Protein 7CWW (pdb70)

InterPro domains:
  IPR023809 Thiopeptide-type bacteriocin biosynthesis domain [PF14028] (20-232)
  IPR023809 Thiopeptide-type bacteriocin biosynthesis domain [TIGR03891] (13-139)

Foldseek 3Di:
DKDKDKWKFFDDPLLLLCCCQPPQVVLQVVCCVVVQWVFKFWFWDDDPNGIIIMIITIGPDPVSNVSSLVVSDVVVDPPDDSVPGGPDDDDDCAAAQQFGNLRSVVLRVLRRVCRVLLNVLCVVQPPPVPVSLVVLLQLLQLLQQLLLCLAPPLRSVCRSVSSLLVLVCVLVVVLVVDDCSVVVVVVLVVVLVVCLVPLQVVSVVSVVLCVPSVDQSVVRPPSSSVVSVSLVVCLVVLLVCLVVPNTDHGDDQDDPRDDPDCVVVPDPDDDLVVLLVVLLVPCVPLVCSCHDPSSNSSSSSSVVSSVSSCRSSPNDPVSVSSSSSSSSVSVCVNVVDRNSVSSNSRDDDD

Structure (mmCIF, N/CA/C/O backbone):
data_7CWW
#
_entry.id   7CWW
#
_cell.length_a   75.895
_cell.length_b   78.118
_cell.length_c   78.498
_cell.angle_alpha   90.000
_cell.angle_beta   90.000
_cell.angle_gamma   90.000
#
_symmetry.space_group_name_H-M   'P 21 21 21'
#
loop_
_entity.id
_entity.type
_entity.pdbx_description
1 polymer TsrE
2 non-polymer 3,6,9,12,15,18,21,24,27,30,33,36-dodecaoxaoctatriacontane-1,38-diol
3 water water
#
loop_
_atom_site.group_PDB
_atom_site.id
_atom_site.type_symbol
_atom_site.label_atom_id
_atom_site.label_alt_id
_atom_site.label_comp_id
_atom_site.label_asym_id
_atom_site.label_entity_id
_atom_site.label_seq_id
_atom_site.pdbx_PDB_ins_code
_atom_site.Cartn_x
_atom_site.Cartn_y
_atom_site.Cartn_z
_atom_site.occupancy
_atom_site.B_iso_or_equiv
_atom_site.auth_seq_id
_atom_site.auth_comp_id
_atom_site.auth_asym_id
_atom_site.auth_atom_id
_atom_site.pdbx_PDB_model_num
ATOM 1 N N . THR A 1 3 ? -8.91416 -35.02297 -6.39975 1.000 110.63575 3 THR A N 1
ATOM 2 C CA . THR A 1 3 ? -7.47827 -34.82078 -6.58173 1.000 111.96130 3 THR A CA 1
ATOM 3 C C . THR A 1 3 ? -7.08010 -33.44184 -6.09669 1.000 111.16394 3 THR A C 1
ATOM 4 O O . THR A 1 3 ? -6.08264 -33.28177 -5.39117 1.000 109.40680 3 THR A O 1
ATOM 8 N N . SER A 1 4 ? -7.87409 -32.44527 -6.46760 1.000 107.43933 4 SER A N 1
ATOM 9 C CA . SER A 1 4 ? -7.62225 -31.05151 -6.13315 1.000 100.47495 4 SER A CA 1
ATOM 10 C C . SER A 1 4 ? -8.48378 -30.64981 -4.94797 1.000 91.70639 4 SER A C 1
ATOM 11 O O . SER A 1 4 ? -9.66685 -30.98484 -4.88986 1.000 97.90066 4 SER A O 1
ATOM 14 N N . GLU A 1 5 ? -7.89001 -29.90581 -4.02245 1.000 81.62992 5 GLU A N 1
ATOM 15 C CA . GLU A 1 5 ? -8.57982 -29.41058 -2.84106 1.000 71.35597 5 GLU A CA 1
ATOM 16 C C . GLU A 1 5 ? -8.70768 -27.89500 -2.89072 1.000 63.06764 5 GLU A C 1
ATOM 17 O O . GLU A 1 5 ? -7.78584 -27.17943 -3.30328 1.000 56.44944 5 GLU A O 1
ATOM 23 N N . GLN A 1 6 ? -9.86576 -27.42075 -2.45074 1.000 53.84791 6 GLN A N 1
ATOM 24 C CA . GLN A 1 6 ? -10.13062 -25.99245 -2.37622 1.000 48.51119 6 GLN A CA 1
ATOM 25 C C . GLN A 1 6 ? -9.29379 -25.36857 -1.26042 1.000 40.88350 6 GLN A C 1
ATOM 26 O O . GLN A 1 6 ? -9.33827 -25.83483 -0.11992 1.000 45.90413 6 GLN A O 1
ATOM 32 N N . LYS A 1 7 ? -8.50525 -24.34293 -1.58576 1.000 30.81132 7 LYS A N 1
ATOM 33 C CA . LYS A 1 7 ? -7.73002 -23.61360 -0.59045 1.000 29.70859 7 LYS A CA 1
ATOM 34 C C . LYS A 1 7 ? -8.20323 -22.16790 -0.52886 1.000 32.47553 7 LYS A C 1
ATOM 35 O O . LYS A 1 7 ? -8.72443 -21.63086 -1.50560 1.000 34.50974 7 LYS A O 1
ATOM 41 N N . ASP A 1 8 ? -7.99032 -21.53435 0.62389 1.000 31.69460 8 ASP A N 1
ATOM 42 C CA . ASP A 1 8 ? -8.49803 -20.19123 0.90588 1.000 31.66846 8 ASP A CA 1
ATOM 43 C C . ASP A 1 8 ? -7.59320 -19.57003 1.95968 1.000 38.22349 8 ASP A C 1
ATOM 44 O O . ASP A 1 8 ? -7.50649 -20.07905 3.08078 1.000 39.49072 8 ASP A O 1
ATOM 49 N N . LEU A 1 9 ? -6.91322 -18.48325 1.60083 1.000 30.02459 9 LEU A N 1
ATOM 50 C CA . LEU A 1 9 ? -5.93364 -17.84723 2.47483 1.000 33.75430 9 LEU A CA 1
ATOM 51 C C . LEU A 1 9 ? -6.29288 -16.37666 2.58000 1.000 32.04442 9 LEU A C 1
ATOM 52 O O . LEU A 1 9 ? -6.54706 -15.73812 1.55732 1.000 25.62177 9 LEU A O 1
ATOM 57 N N . THR A 1 10 ? -6.32558 -15.83646 3.79825 1.000 29.70451 10 THR A N 1
ATOM 58 C CA . THR A 1 10 ? -6.61746 -14.42039 3.98638 1.000 30.32908 10 THR A CA 1
ATOM 59 C C . THR A 1 10 ? -5.43611 -13.75606 4.68004 1.000 32.11337 10 THR A C 1
ATOM 60 O O . THR A 1 10 ? -4.84338 -14.31902 5.60973 1.000 33.11785 10 THR A O 1
ATOM 64 N N . VAL A 1 11 ? -5.07065 -12.57461 4.19004 1.000 26.90899 11 VAL A N 1
ATOM 65 C CA . VAL A 1 11 ? -3.90221 -11.84611 4.66177 1.000 28.39647 11 VAL A CA 1
ATOM 66 C C . VAL A 1 11 ? -4.36078 -10.46136 5.07786 1.000 31.78599 11 VAL A C 1
ATOM 67 O O . VAL A 1 11 ? -4.69320 -9.63124 4.21938 1.000 26.51209 11 VAL A O 1
ATOM 71 N N . SER A 1 12 ? -4.37062 -10.20872 6.38872 1.000 27.57596 12 SER A N 1
ATOM 72 C CA . SER A 1 12 ? -4.98804 -9.01365 6.96797 1.000 26.79861 12 SER A CA 1
ATOM 73 C C . SER A 1 12 ? -3.92563 -7.93586 7.13007 1.000 25.71223 12 SER A C 1
ATOM 74 O O . SER A 1 12 ? -3.28055 -7.81471 8.17187 1.000 26.63640 12 SER A O 1
ATOM 77 N N . VAL A 1 13 ? -3.73626 -7.15135 6.07569 1.000 28.56194 13 VAL A N 1
ATOM 78 C CA . VAL A 1 13 ? -2.76880 -6.05436 6.04579 1.000 25.40512 13 VAL A CA 1
ATOM 79 C C . VAL A 1 13 ? -3.40724 -4.87398 5.34331 1.000 27.27014 13 VAL A C 1
ATOM 80 O O . VAL A 1 13 ? -4.43600 -5.02577 4.65272 1.000 30.36904 13 VAL A O 1
ATOM 84 N N . PRO A 1 14 ? -2.84765 -3.65717 5.51087 1.000 29.79115 14 PRO A N 1
ATOM 85 C CA . PRO A 1 14 ? -3.43785 -2.47185 4.87333 1.000 30.98771 14 PRO A CA 1
ATOM 86 C C . PRO A 1 14 ? -3.65281 -2.63754 3.36960 1.000 31.78732 14 PRO A C 1
ATOM 87 O O . PRO A 1 14 ? -2.96564 -3.44515 2.73501 1.000 28.74166 14 PRO A O 1
ATOM 91 N N . TRP A 1 15 ? -4.58978 -1.86579 2.79545 1.000 27.20113 15 TRP A N 1
ATOM 92 C CA . TRP A 1 15 ? -4.91527 -1.99756 1.37270 1.000 28.06489 15 TRP A CA 1
ATOM 93 C C . TRP A 1 15 ? -3.68232 -1.86861 0.48608 1.000 32.04049 15 TRP A C 1
ATOM 94 O O . TRP A 1 15 ? -3.53101 -2.60861 -0.49179 1.000 32.36220 15 TRP A O 1
ATOM 105 N N . SER A 1 16 ? -2.81094 -0.90052 0.77565 1.000 28.59839 16 SER A N 1
ATOM 106 C CA . SER A 1 16 ? -1.66194 -0.68353 -0.10147 1.000 34.48166 16 SER A CA 1
ATOM 107 C C . SER A 1 16 ? -0.69866 -1.86476 -0.04718 1.000 38.39785 16 SER A C 1
ATOM 108 O O . SER A 1 16 ? -0.09613 -2.23174 -1.06496 1.000 33.85343 16 SER A O 1
ATOM 111 N N . VAL A 1 17 ? -0.55195 -2.47529 1.13311 1.000 33.24151 17 VAL A N 1
ATOM 112 C CA . VAL A 1 17 ? 0.31893 -3.63498 1.27789 1.000 30.71135 17 VAL A CA 1
ATOM 113 C C . VAL A 1 17 ? -0.28026 -4.84721 0.57260 1.000 31.30625 17 VAL A C 1
ATOM 114 O O . VAL A 1 17 ? 0.45435 -5.66753 0.00447 1.000 33.90005 17 VAL A O 1
ATOM 118 N N . GLN A 1 18 ? -1.61362 -4.97893 0.57859 1.000 26.62539 18 GLN A N 1
ATOM 119 C CA . GLN A 1 18 ? -2.25178 -6.03313 -0.20843 1.000 24.74226 18 GLN A CA 1
ATOM 120 C C . GLN A 1 18 ? -1.84166 -5.94086 -1.66616 1.000 29.17894 18 GLN A C 1
ATOM 121 O O . GLN A 1 18 ? -1.61086 -6.96065 -2.32263 1.000 31.77545 18 GLN A O 1
ATOM 127 N N . GLU A 1 19 ? -1.77099 -4.72140 -2.19549 1.000 32.78512 19 GLU A N 1
ATOM 128 C CA . GLU A 1 19 ? -1.44051 -4.55187 -3.60373 1.000 32.83896 19 GLU A CA 1
ATOM 129 C C . GLU A 1 19 ? -0.00882 -4.99928 -3.87597 1.000 32.71274 19 GLU A C 1
ATOM 130 O O . GLU A 1 19 ? 0.24417 -5.75838 -4.82023 1.000 33.69746 19 GLU A O 1
ATOM 136 N N . ASP A 1 20 ? 0.94297 -4.53246 -3.05533 1.000 32.05636 20 ASP A N 1
ATOM 137 C CA . ASP A 1 20 ? 2.34024 -4.95972 -3.18521 1.000 32.31003 20 ASP A CA 1
ATOM 138 C C . ASP A 1 20 ? 2.46727 -6.48172 -3.13044 1.000 32.05322 20 ASP A C 1
ATOM 139 O O . ASP A 1 20 ? 3.15037 -7.09072 -3.96107 1.000 31.52557 20 ASP A O 1
ATOM 144 N N . LEU A 1 21 ? 1.83000 -7.11227 -2.13491 1.000 32.07240 21 LEU A N 1
ATOM 145 C CA . LEU A 1 21 ? 1.90457 -8.56809 -2.00683 1.000 31.38397 21 LEU A CA 1
ATOM 146 C C . LEU A 1 21 ? 1.30730 -9.25958 -3.22034 1.000 30.18557 21 LEU A C 1
ATOM 147 O O . LEU A 1 21 ? 1.82462 -10.27885 -3.69669 1.000 33.22889 21 LEU A O 1
ATOM 152 N N . LEU A 1 22 ? 0.20037 -8.73124 -3.71949 1.000 29.52062 22 LEU A N 1
ATOM 153 C CA . LEU A 1 22 ? -0.45302 -9.33082 -4.87398 1.000 30.97260 22 LEU A CA 1
ATOM 154 C C . LEU A 1 22 ? 0.44297 -9.27259 -6.10722 1.000 32.05253 22 LEU A C 1
ATOM 155 O O . LEU A 1 22 ? 0.66040 -10.28965 -6.78154 1.000 33.69785 22 LEU A O 1
ATOM 160 N N . LEU A 1 23 ? 0.98162 -8.08955 -6.41460 1.000 33.49751 23 LEU A N 1
ATOM 161 C CA . LEU A 1 23 ? 1.75236 -7.92854 -7.64519 1.000 34.98063 23 LEU A CA 1
ATOM 162 C C . LEU A 1 23 ? 3.14490 -8.53018 -7.54429 1.000 36.16027 23 LEU A C 1
ATOM 163 O O . LEU A 1 23 ? 3.67919 -9.01098 -8.55084 1.000 40.16014 23 LEU A O 1
ATOM 168 N N . ASP A 1 24 ? 3.75681 -8.49753 -6.36231 1.000 31.34101 24 ASP A N 1
ATOM 169 C CA . ASP A 1 24 ? 5.15784 -8.87653 -6.23216 1.000 33.88629 24 ASP A CA 1
ATOM 170 C C . ASP A 1 24 ? 5.38010 -10.26466 -5.64737 1.000 35.53087 24 ASP A C 1
ATOM 171 O O . ASP A 1 24 ? 6.45819 -10.82736 -5.84689 1.000 36.20857 24 ASP A O 1
ATOM 176 N N . VAL A 1 25 ? 4.40478 -10.83033 -4.93800 1.000 33.02287 25 VAL A N 1
ATOM 177 C CA . VAL A 1 25 ? 4.58798 -12.11793 -4.27297 1.000 33.81266 25 VAL A CA 1
ATOM 178 C C . VAL A 1 25 ? 3.53987 -13.12058 -4.75097 1.000 35.07430 25 VAL A C 1
ATOM 179 O O . VAL A 1 25 ? 3.87597 -14.19591 -5.25709 1.000 30.62608 25 VAL A O 1
ATOM 183 N N . ALA A 1 26 ? 2.25849 -12.77419 -4.60081 1.000 32.15461 26 ALA A N 1
ATOM 184 C CA . ALA A 1 26 ? 1.20488 -13.77607 -4.72713 1.000 33.58062 26 ALA A CA 1
ATOM 185 C C . ALA A 1 26 ? 0.93695 -14.15021 -6.18232 1.000 33.38412 26 ALA A C 1
ATOM 186 O O . ALA A 1 26 ? 0.92007 -15.33824 -6.52580 1.000 32.19238 26 ALA A O 1
ATOM 188 N N . ALA A 1 27 ? 0.70047 -13.16178 -7.05287 1.000 28.72074 27 ALA A N 1
ATOM 189 C CA . ALA A 1 27 ? 0.44976 -13.48973 -8.45549 1.000 35.98832 27 ALA A CA 1
ATOM 190 C C . ALA A 1 27 ? 1.61150 -14.23407 -9.10761 1.000 35.62704 27 ALA A C 1
ATOM 191 O O . ALA A 1 27 ? 1.35624 -15.23699 -9.79746 1.000 35.15373 27 ALA A O 1
ATOM 193 N N . PRO A 1 28 ? 2.87978 -13.82639 -8.94865 1.000 35.06864 28 PRO A N 1
ATOM 194 C CA . PRO A 1 28 ? 3.96453 -14.61066 -9.57346 1.000 37.45920 28 PRO A CA 1
ATOM 195 C C . PRO A 1 28 ? 4.04123 -16.04434 -9.07127 1.000 40.47164 28 PRO A C 1
ATOM 196 O O . PRO A 1 28 ? 4.29474 -16.95864 -9.85934 1.000 33.27964 28 PRO A O 1
ATOM 200 N N . LEU A 1 29 ? 3.83521 -16.26360 -7.77055 1.000 36.15444 29 LEU A N 1
ATOM 201 C CA . LEU A 1 29 ? 3.83118 -17.62065 -7.22583 1.000 36.45037 29 LEU A CA 1
ATOM 202 C C . LEU A 1 29 ? 2.67174 -18.43597 -7.78648 1.000 32.51014 29 LEU A C 1
ATOM 203 O O . LEU A 1 29 ? 2.85329 -19.57172 -8.24898 1.000 32.75711 29 LEU A O 1
ATOM 208 N N . LEU A 1 30 ? 1.46425 -17.87856 -7.73186 1.000 28.99201 30 LEU A N 1
ATOM 209 C CA . LEU A 1 30 ? 0.28748 -18.64251 -8.12960 1.000 32.47652 30 LEU A CA 1
ATOM 210 C C . LEU A 1 30 ? 0.23244 -18.84374 -9.64110 1.000 32.39240 30 LEU A C 1
ATOM 211 O O . LEU A 1 30 ? -0.17873 -19.91173 -10.10898 1.000 32.26280 30 LEU A O 1
ATOM 216 N N . ASP A 1 31 ? 0.64018 -17.83895 -10.42453 1.000 35.91145 31 ASP A N 1
ATOM 217 C CA . ASP A 1 31 ? 0.74135 -18.05017 -11.87093 1.000 41.82554 31 ASP A CA 1
ATOM 218 C C . ASP A 1 31 ? 1.76451 -19.13456 -12.19510 1.000 37.90220 31 ASP A C 1
ATOM 219 O O . ASP A 1 31 ? 1.50046 -20.01312 -13.02189 1.000 40.86101 31 ASP A O 1
ATOM 224 N N . GLU A 1 32 ? 2.93159 -19.10259 -11.54611 1.000 39.15749 32 GLU A N 1
ATOM 225 C CA . GLU A 1 32 ? 3.90530 -20.17677 -11.74656 1.000 45.99004 32 GLU A CA 1
ATOM 226 C C . GLU A 1 32 ? 3.31426 -21.53232 -11.37636 1.000 42.72121 32 GLU A C 1
ATOM 227 O O . GLU A 1 32 ? 3.44026 -22.50522 -12.12948 1.000 41.70828 32 GLU A O 1
ATOM 233 N N . SER A 1 33 ? 2.67046 -21.61335 -10.20591 1.000 38.91996 33 SER A N 1
ATOM 234 C CA . SER A 1 33 ? 2.07212 -22.87030 -9.76349 1.000 39.23342 33 SER A CA 1
ATOM 235 C C . SER A 1 33 ? 1.03910 -23.38230 -10.76478 1.000 42.85922 33 SER A C 1
ATOM 236 O O . SER A 1 33 ? 0.91219 -24.59766 -10.97203 1.000 40.16056 33 SER A O 1
ATOM 239 N N . VAL A 1 34 ? 0.27933 -22.47048 -11.37935 1.000 35.75512 34 VAL A N 1
ATOM 240 C CA . VAL A 1 34 ? -0.69150 -22.86712 -12.39725 1.000 39.95927 34 VAL A CA 1
ATOM 241 C C . VAL A 1 34 ? 0.02484 -23.37797 -13.64363 1.000 42.12913 34 VAL A C 1
ATOM 242 O O . VAL A 1 34 ? -0.32955 -24.42492 -14.19880 1.000 41.67792 34 VAL A O 1
ATOM 246 N N . GLU A 1 35 ? 1.03917 -22.64257 -14.10803 1.000 45.54973 35 GLU A N 1
ATOM 247 C CA . GLU A 1 35 ? 1.77947 -23.07511 -15.29445 1.000 50.42113 35 GLU A CA 1
ATOM 248 C C . GLU A 1 35 ? 2.41666 -24.44233 -15.09165 1.000 49.62807 35 GLU A C 1
ATOM 249 O O . GLU A 1 35 ? 2.54708 -25.21171 -16.04778 1.000 45.62483 35 GLU A O 1
ATOM 255 N N . LEU A 1 36 ? 2.80029 -24.77575 -13.86092 1.000 48.70266 36 LEU A N 1
ATOM 256 C CA . LEU A 1 36 ? 3.38997 -26.07854 -13.58526 1.000 50.65550 36 LEU A CA 1
ATOM 257 C C . LEU A 1 36 ? 2.35316 -27.15939 -13.30710 1.000 47.20305 36 LEU A C 1
ATOM 258 O O . LEU A 1 36 ? 2.72083 -28.33306 -13.20417 1.000 52.09813 36 LEU A O 1
ATOM 263 N N . GLY A 1 37 ? 1.07527 -26.80676 -13.19030 1.000 44.62296 37 GLY A N 1
ATOM 264 C CA . GLY A 1 37 ? 0.06927 -27.81069 -12.90849 1.000 48.45563 37 GLY A CA 1
ATOM 265 C C . GLY A 1 37 ? -0.04090 -28.17566 -11.44845 1.000 47.81304 37 GLY A C 1
ATOM 266 O O . GLY A 1 37 ? -0.77607 -29.10924 -11.10499 1.000 48.80662 37 GLY A O 1
ATOM 267 N N . GLU A 1 38 ? 0.68358 -27.46876 -10.58381 1.000 40.63607 38 GLU A N 1
ATOM 268 C CA . GLU A 1 38 ? 0.56233 -27.66044 -9.14615 1.000 38.53875 38 GLU A CA 1
ATOM 269 C C . GLU A 1 38 ? -0.75565 -27.09351 -8.62775 1.000 40.60096 38 GLU A C 1
ATOM 270 O O . GLU A 1 38 ? -1.31307 -27.59947 -7.64805 1.000 39.21466 38 GLU A O 1
ATOM 276 N N . THR A 1 39 ? -1.27050 -26.06216 -9.28822 1.000 37.17430 39 THR A N 1
ATOM 277 C CA . THR A 1 39 ? -2.53708 -25.42463 -8.95679 1.000 38.50362 39 THR A CA 1
ATOM 278 C C . THR A 1 39 ? -3.37765 -25.37540 -10.22588 1.000 38.50888 39 THR A C 1
ATOM 279 O O . THR A 1 39 ? -2.84212 -25.16709 -11.31687 1.000 36.56861 39 THR A O 1
ATOM 283 N N . ASP A 1 40 ? -4.68880 -25.59401 -10.08890 1.000 33.95893 40 ASP A N 1
ATOM 284 C CA . ASP A 1 40 ? -5.56051 -25.58793 -11.26431 1.000 45.18533 40 ASP A CA 1
ATOM 285 C C . ASP A 1 40 ? -5.82326 -24.16899 -11.74826 1.000 42.84940 40 ASP A C 1
ATOM 286 O O . ASP A 1 40 ? -5.65096 -23.86651 -12.93147 1.000 36.50602 40 ASP A O 1
ATOM 291 N N . SER A 1 41 ? -6.25776 -23.29080 -10.84715 1.000 35.25580 41 SER A N 1
ATOM 292 C CA . SER A 1 41 ? -6.55614 -21.90461 -11.17789 1.000 36.01720 41 SER A CA 1
ATOM 293 C C . SER A 1 41 ? -6.57577 -21.14120 -9.86248 1.000 29.94184 41 SER A C 1
ATOM 294 O O . SER A 1 41 ? -6.58885 -21.74099 -8.78571 1.000 33.60607 41 SER A O 1
ATOM 297 N N . TRP A 1 42 ? -6.59758 -19.80982 -9.94863 1.000 30.26265 42 TRP A N 1
ATOM 298 C CA . TRP A 1 42 ? -6.71694 -19.01387 -8.73364 1.000 28.26370 42 TRP A CA 1
ATOM 299 C C . TRP A 1 42 ? -7.43220 -17.70599 -9.03819 1.000 29.88474 42 TRP A C 1
ATOM 300 O O . TRP A 1 42 ? -7.51193 -17.27179 -10.18733 1.000 26.71184 42 TRP A O 1
ATOM 311 N N . PHE A 1 43 ? -7.96618 -17.08639 -7.98389 1.000 28.40032 43 PHE A N 1
ATOM 312 C CA . PHE A 1 43 ? -8.41587 -15.70354 -8.05818 1.000 25.20496 43 PHE A CA 1
ATOM 313 C C . PHE A 1 43 ? -8.17951 -15.05379 -6.70865 1.000 29.28134 43 PHE A C 1
ATOM 314 O O . PHE A 1 43 ? -7.75156 -15.70448 -5.74738 1.000 28.15755 43 PHE A O 1
ATOM 322 N N . TYR A 1 44 ? -8.40275 -13.74253 -6.65042 1.000 25.70583 44 TYR A N 1
ATOM 323 C CA . TYR A 1 44 ? -8.25829 -13.02187 -5.39057 1.000 24.30554 44 TYR A CA 1
ATOM 324 C C . TYR A 1 44 ? -9.47352 -12.13635 -5.17965 1.000 21.65795 44 TYR A C 1
ATOM 325 O O . TYR A 1 44 ? -10.15084 -11.74592 -6.13524 1.000 24.38029 44 TYR A O 1
ATOM 334 N N . LEU A 1 45 ? -9.76198 -11.85691 -3.91016 1.000 21.27484 45 LEU A N 1
ATOM 335 C CA . LEU A 1 45 ? -10.71889 -10.83383 -3.52065 1.000 27.42321 45 LEU A CA 1
ATOM 336 C C . LEU A 1 45 ? -10.04255 -9.94429 -2.49508 1.000 24.38902 45 LEU A C 1
ATOM 337 O O . LEU A 1 45 ? -9.05759 -10.33316 -1.86382 1.000 25.51139 45 LEU A O 1
ATOM 342 N N . ARG A 1 46 ? -10.56946 -8.74040 -2.33354 1.000 24.92570 46 ARG A N 1
ATOM 343 C CA . ARG A 1 46 ? -10.12358 -7.86275 -1.26223 1.000 24.76622 46 ARG A CA 1
ATOM 344 C C . ARG A 1 46 ? -11.35042 -7.46964 -0.46478 1.000 29.39073 46 ARG A C 1
ATOM 345 O O . ARG A 1 46 ? -12.33682 -6.98740 -1.03333 1.000 27.02235 46 ARG A O 1
ATOM 353 N N . GLU A 1 47 ? -11.31773 -7.74780 0.83573 1.000 23.21494 47 GLU A N 1
ATOM 354 C CA . GLU A 1 47 ? -12.49715 -7.58776 1.67005 1.000 22.84586 47 GLU A CA 1
ATOM 355 C C . GLU A 1 47 ? -12.05035 -6.96746 2.98961 1.000 28.04077 47 GLU A C 1
ATOM 356 O O . GLU A 1 47 ? -10.87995 -6.61508 3.16314 1.000 28.87827 47 GLU A O 1
ATOM 362 N N . ASN A 1 48 ? -12.97398 -6.87273 3.94299 1.000 27.69327 48 ASN A N 1
ATOM 363 C CA . ASN A 1 48 ? -12.68425 -6.20769 5.20788 1.000 27.59502 48 ASN A CA 1
ATOM 364 C C . ASN A 1 48 ? -13.54146 -6.83590 6.29166 1.000 29.00314 48 ASN A C 1
ATOM 365 O O . ASN A 1 48 ? -14.72971 -7.07811 6.07553 1.000 30.03992 48 ASN A O 1
ATOM 370 N N . HIS A 1 49 ? -12.93894 -7.09054 7.45517 1.000 28.06432 49 HIS A N 1
ATOM 371 C CA . HIS A 1 49 ? -13.67865 -7.53277 8.63298 1.000 27.05711 49 HIS A CA 1
ATOM 372 C C . HIS A 1 49 ? -13.26779 -6.67289 9.81926 1.000 29.34701 49 HIS A C 1
ATOM 373 O O . HIS A 1 49 ? -12.08525 -6.64887 10.18998 1.000 26.25189 49 HIS A O 1
ATOM 380 N N . GLY A 1 50 ? -14.23348 -5.95647 10.40157 1.000 23.99651 50 GLY A N 1
ATOM 381 C CA . GLY A 1 50 ? -13.97880 -5.23580 11.64901 1.000 26.22332 50 GLY A CA 1
ATOM 382 C C . GLY A 1 50 ? -12.90175 -4.17638 11.56269 1.000 28.23724 50 GLY A C 1
ATOM 383 O O . GLY A 1 50 ? -12.18733 -3.94007 12.54940 1.000 30.42766 50 GLY A O 1
ATOM 384 N N . GLY A 1 51 ? -12.77176 -3.51182 10.41732 1.000 26.98176 51 GLY A N 1
ATOM 385 C CA . GLY A 1 51 ? -11.71355 -2.52965 10.27266 1.000 25.74863 51 GLY A CA 1
ATOM 386 C C . GLY A 1 51 ? -10.35127 -3.15072 10.07267 1.000 30.16503 51 GLY A C 1
ATOM 387 O O . GLY A 1 51 ? -9.33328 -2.51669 10.36733 1.000 29.81726 51 GLY A O 1
ATOM 388 N N . ARG A 1 52 ? -10.30259 -4.39976 9.61457 1.000 23.16251 52 ARG A N 1
ATOM 389 C CA . ARG A 1 52 ? -9.05697 -5.06396 9.23165 1.000 23.31693 52 ARG A CA 1
ATOM 390 C C . ARG A 1 52 ? -9.20717 -5.51506 7.78384 1.000 24.45339 52 ARG A C 1
ATOM 391 O O . ARG A 1 52 ? -9.70676 -6.61944 7.50629 1.000 24.58608 52 ARG A O 1
ATOM 399 N N . PRO A 1 53 ? -8.81995 -4.67712 6.83151 1.000 24.18594 53 PRO A N 1
ATOM 400 C CA . PRO A 1 53 ? -8.81661 -5.09549 5.41863 1.000 25.91430 53 PRO A CA 1
ATOM 401 C C . PRO A 1 53 ? -7.99948 -6.36469 5.20838 1.000 29.14010 53 PRO A C 1
ATOM 402 O O . PRO A 1 53 ? -7.01075 -6.60627 5.90690 1.000 26.95313 53 PRO A O 1
ATOM 406 N N . PHE A 1 54 ? -8.40343 -7.18331 4.22918 1.000 25.16545 54 PHE A N 1
ATOM 407 C CA . PHE A 1 54 ? -7.59193 -8.35471 3.93931 1.000 23.57004 54 PHE A CA 1
ATOM 408 C C . PHE A 1 54 ? -7.65756 -8.72669 2.46367 1.000 29.32307 54 PHE A C 1
ATOM 409 O O . PHE A 1 54 ? -8.64046 -8.45466 1.76251 1.000 23.72340 54 PHE A O 1
ATOM 417 N N . LEU A 1 55 ? -6.55160 -9.30377 2.00550 1.000 28.25454 55 LEU A N 1
ATOM 418 C CA . LEU A 1 55 ? -6.44369 -9.94055 0.70283 1.000 27.66342 55 LEU A CA 1
ATOM 419 C C . LEU A 1 55 ? -6.78364 -11.41479 0.85908 1.000 28.66639 55 LEU A C 1
ATOM 420 O O . LEU A 1 55 ? -6.22648 -12.09625 1.73140 1.000 26.91326 55 LEU A O 1
ATOM 425 N N . ARG A 1 56 ? -7.71380 -11.89361 0.04368 1.000 22.09962 56 ARG A N 1
ATOM 426 C CA . ARG A 1 56 ? -8.10089 -13.30226 0.02437 1.000 25.89282 56 ARG A CA 1
ATOM 427 C C . ARG A 1 56 ? -7.54152 -13.94154 -1.23698 1.000 27.06473 56 ARG A C 1
ATOM 428 O O . ARG A 1 56 ? -7.73788 -13.41496 -2.33755 1.000 26.82743 56 ARG A O 1
ATOM 436 N N . LEU A 1 57 ? -6.86692 -15.08105 -1.08550 1.000 24.25441 57 LEU A N 1
ATOM 437 C CA . LEU A 1 57 ? -6.37727 -15.84656 -2.22907 1.000 26.90476 57 LEU A CA 1
ATOM 438 C C . LEU A 1 57 ? -7.09483 -17.18415 -2.23713 1.000 27.46996 57 LEU A C 1
ATOM 439 O O . LEU A 1 57 ? -7.02237 -17.93945 -1.26401 1.000 26.25937 57 LEU A O 1
ATOM 444 N N . ARG A 1 58 ? -7.81174 -17.46355 -3.31430 1.000 24.14833 58 ARG A N 1
ATOM 445 C CA . ARG A 1 58 ? -8.59029 -18.68560 -3.41866 1.000 32.13353 58 ARG A CA 1
ATOM 446 C C . ARG A 1 58 ? -8.10452 -19.48169 -4.61827 1.000 34.03176 58 ARG A C 1
ATOM 447 O O . ARG A 1 58 ? -7.98515 -18.94398 -5.72111 1.000 29.63443 58 ARG A O 1
ATOM 455 N N . PHE A 1 59 ? -7.81568 -20.75554 -4.39810 1.000 29.31697 59 PHE A N 1
ATOM 456 C CA . PHE A 1 59 ? -7.21919 -21.55434 -5.44907 1.000 29.41705 59 PHE A CA 1
ATOM 457 C C . PHE A 1 59 ? -7.44723 -23.01630 -5.11280 1.000 34.63538 59 PHE A C 1
ATOM 458 O O . PHE A 1 59 ? -7.60232 -23.38181 -3.94559 1.000 39.50991 59 PHE A O 1
ATOM 466 N N . ALA A 1 60 ? -7.47228 -23.84386 -6.14811 1.000 36.61104 60 ALA A N 1
ATOM 467 C CA . ALA A 1 60 ? -7.62330 -25.28252 -5.99831 1.000 40.10683 60 ALA A CA 1
ATOM 468 C C . ALA A 1 60 ? -6.29149 -25.94562 -6.32035 1.000 35.45725 60 ALA A C 1
ATOM 469 O O . ALA A 1 60 ? -5.73243 -25.73211 -7.39922 1.000 41.51878 60 ALA A O 1
ATOM 471 N N . SER A 1 61 ? -5.79063 -26.74546 -5.38900 1.000 38.26081 61 SER A N 1
ATOM 472 C CA . SER A 1 61 ? -4.48419 -27.35237 -5.54970 1.000 42.97590 61 SER A CA 1
ATOM 473 C C . SER A 1 61 ? -4.48127 -28.71352 -4.88283 1.000 45.73161 61 SER A C 1
ATOM 474 O O . SER A 1 61 ? -5.12747 -28.91609 -3.85300 1.000 47.68661 61 SER A O 1
ATOM 477 N N . ARG A 1 62 ? -3.74553 -29.63842 -5.48375 1.000 55.63574 62 ARG A N 1
ATOM 478 C CA . ARG A 1 62 ? -3.49752 -30.93256 -4.87055 1.000 70.44182 62 ARG A CA 1
ATOM 479 C C . ARG A 1 62 ? -2.46282 -30.86295 -3.75181 1.000 69.48376 62 ARG A C 1
ATOM 480 O O . ARG A 1 62 ? -2.41000 -31.77237 -2.91654 1.000 75.26377 62 ARG A O 1
ATOM 488 N N . SER A 1 63 ? -1.66067 -29.79846 -3.69968 1.000 57.55730 63 SER A N 1
ATOM 489 C CA . SER A 1 63 ? -0.49180 -29.77464 -2.83656 1.000 53.48313 63 SER A CA 1
ATOM 490 C C . SER A 1 63 ? -0.71948 -28.86067 -1.64335 1.000 47.92789 63 SER A C 1
ATOM 491 O O . SER A 1 63 ? -1.16108 -27.71543 -1.81485 1.000 43.39882 63 SER A O 1
ATOM 494 N N . PRO A 1 64 ? -0.44418 -29.32928 -0.42171 1.000 41.73188 64 PRO A N 1
ATOM 495 C CA . PRO A 1 64 ? -0.47785 -28.42673 0.73615 1.000 40.91058 64 PRO A CA 1
ATOM 496 C C . PRO A 1 64 ? 0.65604 -27.41867 0.73640 1.000 37.42155 64 PRO A C 1
ATOM 497 O O . PRO A 1 64 ? 0.58684 -26.43897 1.49204 1.000 37.40558 64 PRO A O 1
ATOM 501 N N . SER A 1 65 ? 1.67821 -27.61548 -0.09684 1.000 36.62359 65 SER A N 1
ATOM 502 C CA . SER A 1 65 ? 2.82898 -26.72333 -0.08013 1.000 34.09890 65 SER A CA 1
ATOM 503 C C . SER A 1 65 ? 2.48314 -25.32818 -0.59150 1.000 36.46737 65 SER A C 1
ATOM 504 O O . SER A 1 65 ? 3.12833 -24.35292 -0.18946 1.000 32.12451 65 SER A O 1
ATOM 507 N N . VAL A 1 66 ? 1.46151 -25.20305 -1.44742 1.000 30.14298 66 VAL A N 1
ATOM 508 C CA . VAL A 1 66 ? 1.21753 -23.92884 -2.12418 1.000 30.61452 66 VAL A CA 1
ATOM 509 C C . VAL A 1 66 ? 0.82017 -22.85284 -1.12414 1.000 32.58024 66 VAL A C 1
ATOM 510 O O . VAL A 1 66 ? 1.37359 -21.74687 -1.12407 1.000 31.07089 66 VAL A O 1
ATOM 514 N N . GLU A 1 67 ? -0.17207 -23.14812 -0.27978 1.000 27.07025 67 GLU A N 1
ATOM 515 C CA . GLU A 1 67 ? -0.59494 -22.18343 0.72224 1.000 28.30376 67 GLU A CA 1
ATOM 516 C C . GLU A 1 67 ? 0.53771 -21.86217 1.68781 1.000 29.64410 67 GLU A C 1
ATOM 517 O O . GLU A 1 67 ? 0.69017 -20.71664 2.12418 1.000 32.61684 67 GLU A O 1
ATOM 523 N N . ARG A 1 68 ? 1.33883 -22.86502 2.03538 1.000 26.82458 68 ARG A N 1
ATOM 524 C CA . ARG A 1 68 ? 2.40615 -22.65538 3.00801 1.000 25.90238 68 ARG A CA 1
ATOM 525 C C . ARG A 1 68 ? 3.52869 -21.82469 2.40839 1.000 31.33179 68 ARG A C 1
ATOM 526 O O . ARG A 1 68 ? 4.06146 -20.92231 3.06825 1.000 29.81876 68 ARG A O 1
ATOM 534 N N . ARG A 1 69 ? 3.88283 -22.10213 1.14771 1.000 29.19905 69 ARG A N 1
ATOM 535 C CA . ARG A 1 69 ? 4.87862 -21.28569 0.45639 1.000 32.42351 69 ARG A CA 1
ATOM 536 C C . ARG A 1 69 ? 4.41561 -19.83863 0.35085 1.000 30.19121 69 ARG A C 1
ATOM 537 O O . ARG A 1 69 ? 5.20307 -18.90930 0.57634 1.000 30.30523 69 ARG A O 1
ATOM 545 N N . LEU A 1 70 ? 3.12924 -19.63442 0.03990 1.000 27.38699 70 LEU A N 1
ATOM 546 C CA . LEU A 1 70 ? 2.56032 -18.29001 -0.02058 1.000 30.66731 70 LEU A CA 1
ATOM 547 C C . LEU A 1 70 ? 2.72642 -17.55375 1.30214 1.000 32.35557 70 LEU A C 1
ATOM 548 O O . LEU A 1 70 ? 3.21472 -16.41726 1.33414 1.000 31.01639 70 LEU A O 1
ATOM 553 N N . LYS A 1 71 ? 2.29963 -18.18012 2.40631 1.000 31.02766 71 LYS A N 1
ATOM 554 C CA . LYS A 1 71 ? 2.41810 -17.54721 3.71847 1.000 31.90277 71 LYS A CA 1
ATOM 555 C C . LYS A 1 71 ? 3.86377 -17.17879 4.02324 1.000 33.33869 71 LYS A C 1
ATOM 556 O O . LYS A 1 71 ? 4.15436 -16.07579 4.51143 1.000 31.97429 71 LYS A O 1
ATOM 562 N N . SER A 1 72 ? 4.79326 -18.09653 3.75299 1.000 26.61491 72 SER A N 1
ATOM 563 C CA . SER A 1 72 ? 6.15773 -17.84413 4.18518 1.000 28.46716 72 SER A CA 1
ATOM 564 C C . SER A 1 72 ? 6.79341 -16.74261 3.34255 1.000 29.77115 72 SER A C 1
ATOM 565 O O . SER A 1 72 ? 7.59189 -15.94921 3.85294 1.000 32.62771 72 SER A O 1
ATOM 568 N N . ARG A 1 73 ? 6.41423 -16.65305 2.06423 1.000 27.92407 73 ARG A N 1
ATOM 569 C CA . ARG A 1 73 ? 6.94992 -15.60208 1.20210 1.000 33.28276 73 ARG A CA 1
ATOM 570 C C . ARG A 1 73 ? 6.29035 -14.25174 1.45755 1.000 35.68362 73 ARG A C 1
ATOM 571 O O . ARG A 1 73 ? 6.91217 -13.20670 1.22294 1.000 34.14195 73 ARG A O 1
ATOM 579 N N . ILE A 1 74 ? 5.03728 -14.25003 1.91926 1.000 33.46324 74 ILE A N 1
ATOM 580 C CA . ILE A 1 74 ? 4.41613 -13.00833 2.37555 1.000 32.90881 74 ILE A CA 1
ATOM 581 C C . ILE A 1 74 ? 5.19216 -12.44014 3.55519 1.000 34.94507 74 ILE A C 1
ATOM 582 O O . ILE A 1 74 ? 5.51580 -11.24607 3.59015 1.000 36.11903 74 ILE A O 1
ATOM 587 N N . LEU A 1 75 ? 5.54622 -13.30261 4.51867 1.000 33.24035 75 LEU A N 1
ATOM 588 C CA . LEU A 1 75 ? 6.32714 -12.85619 5.67331 1.000 33.43236 75 LEU A CA 1
ATOM 589 C C . LEU A 1 75 ? 7.68147 -12.29068 5.26017 1.000 37.22619 75 LEU A C 1
ATOM 590 O O . LEU A 1 75 ? 8.14270 -11.29706 5.83342 1.000 42.23507 75 LEU A O 1
ATOM 595 N N . ALA A 1 76 ? 8.35363 -12.92167 4.28727 1.000 35.55362 76 ALA A N 1
ATOM 596 C CA . ALA A 1 76 ? 9.65051 -12.40569 3.85469 1.000 39.21474 76 ALA A CA 1
ATOM 597 C C . ALA A 1 76 ? 9.51220 -11.02457 3.22275 1.000 40.98528 76 ALA A C 1
ATOM 598 O O . ALA A 1 76 ? 10.37161 -10.15631 3.41406 1.000 44.32452 76 ALA A O 1
ATOM 600 N N . HIS A 1 77 ? 8.43555 -10.80237 2.47387 1.000 41.29489 77 HIS A N 1
ATOM 601 C CA . HIS A 1 77 ? 8.27303 -9.54215 1.75908 1.000 45.81504 77 HIS A CA 1
ATOM 602 C C . HIS A 1 77 ? 7.99894 -8.39174 2.71991 1.000 51.60331 77 HIS A C 1
ATOM 603 O O . HIS A 1 77 ? 8.64501 -7.34122 2.64642 1.000 55.19433 77 HIS A O 1
ATOM 610 N N . VAL A 1 78 ? 7.03637 -8.56932 3.62657 1.000 48.47722 78 VAL A N 1
ATOM 611 C CA . VAL A 1 78 ? 6.67373 -7.49348 4.54415 1.000 51.28348 78 VAL A CA 1
ATOM 612 C C . VAL A 1 78 ? 7.79263 -7.20041 5.53477 1.000 61.38227 78 VAL A C 1
ATOM 613 O O . VAL A 1 78 ? 7.93730 -6.06248 5.99700 1.000 72.66642 78 VAL A O 1
ATOM 617 N N . GLY A 1 79 ? 8.60024 -8.19974 5.87349 1.000 61.35524 79 GLY A N 1
ATOM 618 C CA . GLY A 1 79 ? 9.66729 -8.01896 6.82603 1.000 64.59872 79 GLY A CA 1
ATOM 619 C C . GLY A 1 79 ? 9.22836 -8.36838 8.23205 1.000 67.13693 79 GLY A C 1
ATOM 620 O O . GLY A 1 79 ? 8.05384 -8.64736 8.48811 1.000 61.14593 79 GLY A O 1
ATOM 621 N N . PRO A 1 80 ? 10.16957 -8.35111 9.18209 1.000 77.61172 80 PRO A N 1
ATOM 622 C CA . PRO A 1 80 ? 9.82830 -8.70138 10.56964 1.000 84.79976 80 PRO A CA 1
ATOM 623 C C . PRO A 1 80 ? 8.92869 -7.68889 11.25994 1.000 90.34078 80 PRO A C 1
ATOM 624 O O . PRO A 1 80 ? 8.59727 -7.88738 12.43480 1.000 91.70779 80 PRO A O 1
ATOM 628 N N . THR A 1 81 ? 8.51734 -6.61984 10.57191 1.000 91.85937 81 THR A N 1
ATOM 629 C CA . THR A 1 81 ? 7.71402 -5.58573 11.21397 1.000 90.29612 81 THR A CA 1
ATOM 630 C C . THR A 1 81 ? 6.32678 -6.10583 11.58695 1.000 90.71602 81 THR A C 1
ATOM 631 O O . THR A 1 81 ? 5.88721 -5.94753 12.73190 1.000 93.57353 81 THR A O 1
ATOM 635 N N . ILE A 1 82 ? 5.62457 -6.74715 10.64552 1.000 85.21062 82 ILE A N 1
ATOM 636 C CA . ILE A 1 82 ? 4.28360 -7.24374 10.94073 1.000 76.40750 82 ILE A CA 1
ATOM 637 C C . ILE A 1 82 ? 4.37136 -8.56936 11.69123 1.000 65.40850 82 ILE A C 1
ATOM 638 O O . ILE A 1 82 ? 5.41764 -9.21970 11.75171 1.000 67.60039 82 ILE A O 1
ATOM 643 N N . ASP A 1 83 ? 3.24527 -8.96825 12.27505 1.000 55.50867 83 ASP A N 1
ATOM 644 C CA . ASP A 1 83 ? 3.16138 -10.12074 13.16463 1.000 48.90172 83 ASP A CA 1
ATOM 645 C C . ASP A 1 83 ? 2.45006 -11.24822 12.43318 1.000 44.19922 83 ASP A C 1
ATOM 646 O O . ASP A 1 83 ? 1.28034 -11.10550 12.05433 1.000 32.30253 83 ASP A O 1
ATOM 651 N N . ALA A 1 84 ? 3.15530 -12.36847 12.25226 1.000 43.37918 84 ALA A N 1
ATOM 652 C CA . ALA A 1 84 ? 2.61160 -13.49357 11.49326 1.000 46.14923 84 ALA A CA 1
ATOM 653 C C . ALA A 1 84 ? 1.36575 -14.06874 12.15331 1.000 44.66073 84 ALA A C 1
ATOM 654 O O . ALA A 1 84 ? 0.38510 -14.39371 11.47299 1.000 46.23226 84 ALA A O 1
ATOM 656 N N . GLY A 1 85 ? 1.37034 -14.17065 13.48082 1.000 52.91989 85 GLY A N 1
ATOM 657 C CA . GLY A 1 85 ? 0.22237 -14.69054 14.19766 1.000 52.41864 85 GLY A CA 1
ATOM 658 C C . GLY A 1 85 ? -0.99160 -13.79311 14.21114 1.000 56.20588 85 GLY A C 1
ATOM 659 O O . GLY A 1 85 ? -2.01388 -14.17659 14.78528 1.000 72.68031 85 GLY A O 1
ATOM 660 N N . ASP A 1 86 ? -0.91364 -12.61214 13.59819 1.000 40.89859 86 ASP A N 1
ATOM 661 C CA . ASP A 1 86 ? -2.05238 -11.71522 13.47670 1.000 37.53561 86 ASP A CA 1
ATOM 662 C C . ASP A 1 86 ? -2.52933 -11.53023 12.04220 1.000 36.26801 86 ASP A C 1
ATOM 663 O O . ASP A 1 86 ? -3.72577 -11.34567 11.81877 1.000 39.77007 86 ASP A O 1
ATOM 668 N N . VAL A 1 87 ? -1.63792 -11.59728 11.05550 1.000 34.80316 87 VAL A N 1
ATOM 669 C CA . VAL A 1 87 ? -2.07494 -11.32199 9.69307 1.000 30.37720 87 VAL A CA 1
ATOM 670 C C . VAL A 1 87 ? -2.83122 -12.48319 9.07203 1.000 27.22970 87 VAL A C 1
ATOM 671 O O . VAL A 1 87 ? -3.56224 -12.27673 8.10734 1.000 29.49399 87 VAL A O 1
ATOM 675 N N . PHE A 1 88 ? -2.69463 -13.70224 9.58360 1.000 24.92702 88 PHE A N 1
ATOM 676 C CA . PHE A 1 88 ? -3.33652 -14.82481 8.91775 1.000 26.17055 88 PHE A CA 1
ATOM 677 C C . PHE A 1 88 ? -4.63149 -15.28123 9.58739 1.000 34.72253 88 PHE A C 1
ATOM 678 O O . PHE A 1 88 ? -5.16876 -16.31859 9.18826 1.000 36.47102 88 PHE A O 1
ATOM 686 N N . THR A 1 89 ? -5.15557 -14.53318 10.57298 1.000 33.20985 89 THR A N 1
ATOM 687 C CA . THR A 1 89 ? -6.45468 -14.85369 11.16172 1.000 30.04745 89 THR A CA 1
ATOM 688 C C . THR A 1 89 ? -7.44402 -15.20055 10.05796 1.000 31.59528 89 THR A C 1
ATOM 689 O O . THR A 1 89 ? -7.62358 -14.42927 9.10856 1.000 29.20169 89 THR A O 1
ATOM 693 N N . TYR A 1 90 ? -8.06481 -16.37587 10.14531 1.000 33.22967 90 TYR A N 1
ATOM 694 C CA . TYR A 1 90 ? -8.84618 -16.84752 9.00755 1.000 31.26143 90 TYR A CA 1
ATOM 695 C C . TYR A 1 90 ? -10.21907 -16.18445 8.97973 1.000 26.94670 90 TYR A C 1
ATOM 696 O O . TYR A 1 90 ? -10.95195 -16.20134 9.97011 1.000 31.51312 90 TYR A O 1
ATOM 705 N N . GLN A 1 91 ? -10.54767 -15.57460 7.84675 1.000 26.81328 91 GLN A N 1
ATOM 706 C CA . GLN A 1 91 ? -11.84738 -14.95318 7.62855 1.000 26.07129 91 GLN A CA 1
ATOM 707 C C . GLN A 1 91 ? -12.58802 -15.78671 6.58940 1.000 31.01262 91 GLN A C 1
ATOM 708 O O . GLN A 1 91 ? -12.18112 -15.80839 5.41716 1.000 32.97074 91 GLN A O 1
ATOM 714 N N . PRO A 1 92 ? -13.64383 -16.49626 6.97035 1.000 29.38802 92 PRO A N 1
ATOM 715 C CA . PRO A 1 92 ? -14.18420 -17.54976 6.09895 1.000 30.62142 92 PRO A CA 1
ATOM 716 C C . PRO A 1 92 ? -14.81656 -17.00986 4.83308 1.000 29.44647 92 PRO A C 1
ATOM 717 O O . PRO A 1 92 ? -15.55323 -16.02040 4.83624 1.000 31.45856 92 PRO A O 1
ATOM 721 N N . TYR A 1 93 ? -14.52611 -17.69809 3.74137 1.000 28.24755 93 TYR A N 1
ATOM 722 C CA . TYR A 1 93 ? -15.11489 -17.36495 2.45986 1.000 34.42285 93 TYR A CA 1
ATOM 723 C C . TYR A 1 93 ? -16.63430 -17.46592 2.50576 1.000 30.62684 93 TYR A C 1
ATOM 724 O O . TYR A 1 93 ? -17.19211 -18.40835 3.06655 1.000 31.85669 93 TYR A O 1
ATOM 733 N N . ASN A 1 94 ? -17.30788 -16.49537 1.88949 1.000 27.91135 94 ASN A N 1
ATOM 734 C CA . ASN A 1 94 ? -18.76384 -16.49837 1.79258 1.000 32.54565 94 ASN A CA 1
ATOM 735 C C . ASN A 1 94 ? -19.14677 -17.15554 0.46919 1.000 33.93733 94 ASN A C 1
ATOM 736 O O . ASN A 1 94 ? -18.87322 -16.60931 -0.60514 1.000 30.54242 94 ASN A O 1
ATOM 741 N N . HIS A 1 95 ? -19.77905 -18.32839 0.54655 1.000 30.38154 95 HIS A N 1
ATOM 742 C CA . HIS A 1 95 ? -20.21775 -19.05485 -0.63792 1.000 29.32704 95 HIS A CA 1
ATOM 743 C C . HIS A 1 95 ? -21.54326 -18.53855 -1.18204 1.000 31.90779 95 HIS A C 1
ATOM 744 O O . HIS A 1 95 ? -22.03045 -19.05636 -2.19320 1.000 31.21416 95 HIS A O 1
ATOM 751 N N . GLU A 1 96 ? -22.15010 -17.55608 -0.52133 1.000 26.93140 96 GLU A N 1
ATOM 752 C CA . GLU A 1 96 ? -23.50798 -17.11874 -0.81972 1.000 31.86854 96 GLU A CA 1
ATOM 753 C C . GLU A 1 96 ? -23.54706 -15.59719 -0.66960 1.000 32.30998 96 GLU A C 1
ATOM 754 O O . GLU A 1 96 ? -24.32848 -15.04150 0.09528 1.000 31.22646 96 GLU A O 1
ATOM 760 N N . HIS A 1 97 ? -22.66269 -14.91243 -1.39981 1.000 26.01505 97 HIS A N 1
ATOM 761 C CA . HIS A 1 97 ? -22.57325 -13.46066 -1.28651 1.000 32.93540 97 HIS A CA 1
ATOM 762 C C . HIS A 1 97 ? -23.89579 -12.81452 -1.67631 1.000 33.43632 97 HIS A C 1
ATOM 763 O O . HIS A 1 97 ? -24.58200 -13.26502 -2.60102 1.000 27.01177 97 HIS A O 1
ATOM 770 N N . ASP A 1 98 ? -24.25282 -11.75085 -0.96105 1.000 29.49449 98 ASP A N 1
ATOM 771 C CA . ASP A 1 98 ? -25.49625 -11.05431 -1.24918 1.000 28.86197 98 ASP A CA 1
ATOM 772 C C . ASP A 1 98 ? -25.50934 -10.57301 -2.69247 1.000 27.96269 98 ASP A C 1
ATOM 773 O O . ASP A 1 98 ? -24.51577 -10.04499 -3.19954 1.000 29.27242 98 ASP A O 1
ATOM 778 N N . TRP A 1 99 ? -26.64421 -10.77001 -3.35987 1.000 28.53654 99 TRP A N 1
ATOM 779 C CA . TRP A 1 99 ? -26.90449 -10.20026 -4.67775 1.000 30.47227 99 TRP A CA 1
ATOM 780 C C . TRP A 1 99 ? -25.99881 -10.76464 -5.75798 1.000 27.85901 99 TRP A C 1
ATOM 781 O O . TRP A 1 99 ? -25.82346 -10.13886 -6.81036 1.000 25.87053 99 TRP A O 1
ATOM 792 N N . LEU A 1 100 ? -25.40981 -11.93602 -5.53730 1.000 27.86936 100 LEU A N 1
ATOM 793 C CA . LEU A 1 100 ? -24.50109 -12.51697 -6.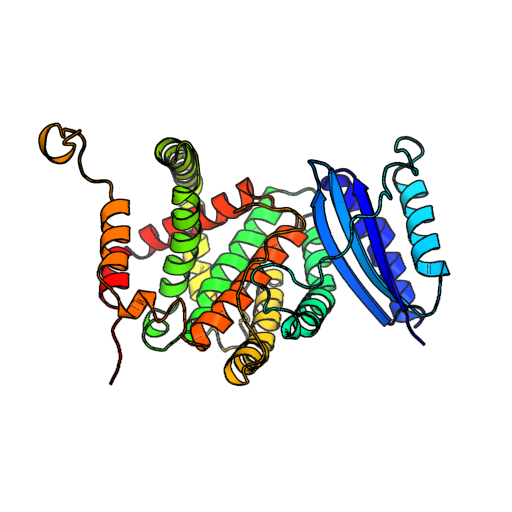51588 1.000 22.85385 100 LEU A CA 1
ATOM 794 C C . LEU A 1 100 ? -25.09303 -13.75077 -7.18790 1.000 27.64795 100 LEU A C 1
ATOM 795 O O . LEU A 1 100 ? -24.36396 -14.51692 -7.82017 1.000 29.57717 100 LEU A O 1
ATOM 800 N N . GLY A 1 101 ? -26.40820 -13.95660 -7.07377 1.000 31.20199 101 GLY A N 1
ATOM 801 C CA . GLY A 1 101 ? -27.08917 -15.02859 -7.77497 1.000 27.94133 101 GLY A CA 1
ATOM 802 C C . GLY A 1 101 ? -27.46756 -16.21869 -6.91478 1.000 28.17399 101 GLY A C 1
ATOM 803 O O . GLY A 1 101 ? -28.20913 -17.08735 -7.39195 1.000 26.33267 101 GLY A O 1
ATOM 804 N N . GLY A 1 102 ? -26.99390 -16.29627 -5.67310 1.000 28.17739 102 GLY A N 1
ATOM 805 C CA . GLY A 1 102 ? -27.35077 -17.41159 -4.80673 1.000 27.34469 102 GLY A CA 1
ATOM 806 C C . GLY A 1 102 ? -26.41243 -18.58908 -4.98829 1.000 30.24282 102 GLY A C 1
ATOM 807 O O . GLY A 1 102 ? -25.40221 -18.52482 -5.69202 1.000 27.81797 102 GLY A O 1
ATOM 808 N N . THR A 1 103 ? -26.78163 -19.70500 -4.35536 1.000 32.33217 103 THR A N 1
ATOM 809 C CA . THR A 1 103 ? -25.91712 -20.88301 -4.36922 1.000 30.89007 103 THR A CA 1
ATOM 810 C C . THR A 1 103 ? -25.59412 -21.32582 -5.79750 1.000 33.28298 103 THR A C 1
ATOM 811 O O . THR A 1 103 ? -24.45499 -21.70334 -6.09420 1.000 32.85955 103 THR A O 1
ATOM 815 N N . ALA A 1 104 ? -26.57871 -21.28286 -6.69652 1.000 28.19507 104 ALA A N 1
ATOM 816 C CA . ALA A 1 104 ? -26.35479 -21.79045 -8.04568 1.000 33.34174 104 ALA A CA 1
ATOM 817 C C . ALA A 1 104 ? -25.45894 -20.88004 -8.87021 1.000 37.37477 104 ALA A C 1
ATOM 818 O O . ALA A 1 104 ? -24.96056 -21.31187 -9.92202 1.000 33.96282 104 ALA A O 1
ATOM 820 N N . GLY A 1 105 ? -25.23419 -19.64334 -8.41518 1.000 32.35489 105 GLY A N 1
ATOM 821 C CA . GLY A 1 105 ? -24.42499 -18.67672 -9.12149 1.000 33.90790 105 GLY A CA 1
ATOM 822 C C . GLY A 1 105 ? -22.97188 -18.63558 -8.72524 1.000 31.51737 105 GLY A C 1
ATOM 823 O O . GLY A 1 105 ? -22.20198 -17.87400 -9.31686 1.000 25.41194 105 GLY A O 1
ATOM 824 N N . LEU A 1 106 ? -22.56303 -19.44831 -7.75118 1.000 28.32738 106 LEU A N 1
ATOM 825 C CA . LEU A 1 106 ? -21.20490 -19.34950 -7.22627 1.000 27.72828 106 LEU A CA 1
ATOM 826 C C . LEU A 1 106 ? -20.17755 -19.72379 -8.28835 1.000 31.06781 106 LEU A C 1
ATOM 827 O O . LEU A 1 106 ? -19.17210 -19.02472 -8.47232 1.000 27.88633 106 LEU A O 1
ATOM 832 N N . GLY A 1 107 ? -20.40834 -20.83316 -8.99447 1.000 29.34973 107 GLY A N 1
ATOM 833 C CA . GLY A 1 107 ? -19.43467 -21.27336 -9.99105 1.000 28.70991 107 GLY A CA 1
ATOM 834 C C . GLY A 1 107 ? -19.20368 -20.24420 -11.08330 1.000 30.38202 107 GLY A C 1
ATOM 835 O O . GLY A 1 107 ? -18.06355 -19.99156 -11.48547 1.000 28.04372 107 GLY A O 1
ATOM 836 N N . LEU A 1 108 ? -20.27889 -19.62292 -11.56875 1.000 27.22496 108 LEU A N 1
ATOM 837 C CA . LEU A 1 108 ? -20.12108 -18.59554 -12.59027 1.000 28.43443 108 LEU A CA 1
ATOM 838 C C . LEU A 1 108 ? -19.33945 -17.39922 -12.05564 1.000 23.55265 108 LEU A C 1
ATOM 839 O O . LEU A 1 108 ? -18.45546 -16.88182 -12.74046 1.000 28.57669 108 LEU A O 1
ATOM 844 N N . ALA A 1 109 ? -19.64807 -16.94316 -10.83626 1.000 24.68194 109 ALA A N 1
ATOM 845 C CA . ALA A 1 109 ? -18.90328 -15.82015 -10.26698 1.000 23.50312 109 ALA A CA 1
ATOM 846 C C . ALA A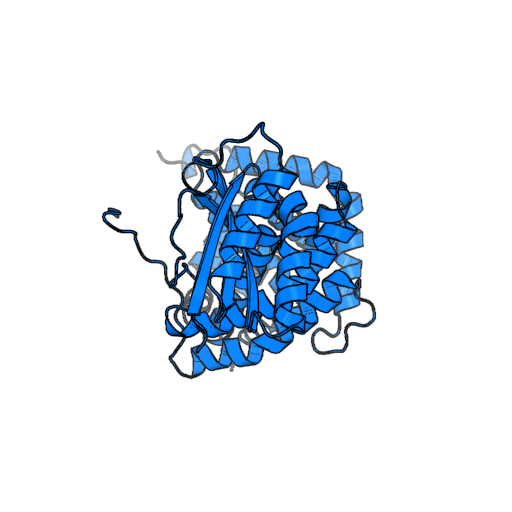 1 109 ? -17.42379 -16.16037 -10.11790 1.000 27.34192 109 ALA A C 1
ATOM 847 O O . ALA A 1 109 ? -16.55431 -15.34312 -10.44521 1.000 25.69404 109 ALA A O 1
ATOM 849 N N . GLU A 1 110 ? -17.11494 -17.35929 -9.61086 1.000 26.41619 110 GLU A N 1
ATOM 850 C CA . GLU A 1 110 ? -15.71515 -17.73103 -9.43984 1.000 23.49125 110 GLU A CA 1
ATOM 851 C C . GLU A 1 110 ? -15.02270 -17.86815 -10.78709 1.000 21.82070 110 GLU A C 1
ATOM 852 O O . GLU A 1 110 ? -13.84104 -17.51947 -10.92233 1.000 26.52073 110 GLU A O 1
ATOM 858 N N . ASN A 1 111 ? -15.75034 -18.36071 -11.79488 1.000 26.04289 111 ASN A N 1
ATOM 859 C CA . ASN A 1 111 ? -15.23331 -18.36871 -13.15981 1.000 33.05000 111 ASN A CA 1
ATOM 860 C C . ASN A 1 111 ? -14.90430 -16.95914 -13.61794 1.000 28.20005 111 ASN A C 1
ATOM 861 O O . ASN A 1 111 ? -13.84496 -16.71523 -14.20799 1.000 26.88924 111 ASN A O 1
ATOM 866 N N . PHE A 1 112 ? -15.82940 -16.02393 -13.39212 1.000 22.70237 112 PHE A N 1
ATOM 867 C CA . PHE A 1 112 ? -15.61278 -14.64912 -13.83479 1.000 26.23373 112 PHE A CA 1
ATOM 868 C C . PHE A 1 112 ? -14.39090 -14.04129 -13.14925 1.000 22.13033 112 PHE A C 1
ATOM 869 O O . PHE A 1 112 ? -13.54491 -13.41079 -13.79700 1.000 26.76797 112 PHE A O 1
ATOM 877 N N . TRP A 1 113 ? -14.29108 -14.21268 -11.82905 1.000 23.74193 113 TRP A N 1
ATOM 878 C CA . TRP A 1 113 ? -13.16370 -13.66244 -11.08108 1.000 24.81790 113 TRP A CA 1
ATOM 879 C C . TRP A 1 113 ? -11.83879 -14.25858 -11.55219 1.000 26.05511 113 TRP A C 1
ATOM 880 O O . TRP A 1 113 ? -10.84611 -13.53890 -11.70020 1.000 24.46235 113 TRP A O 1
ATOM 891 N N . THR A 1 114 ? -11.80464 -15.57705 -11.77990 1.000 22.53408 114 THR A N 1
ATOM 892 C CA . THR A 1 114 ? -10.59340 -16.22279 -12.28331 1.000 24.93593 114 THR A CA 1
ATOM 893 C C . THR A 1 114 ? -10.20194 -15.64301 -13.63706 1.000 28.05412 114 THR A C 1
ATOM 894 O O . THR A 1 114 ? -9.04320 -15.27597 -13.86444 1.000 29.57566 114 THR A O 1
ATOM 898 N N . GLU A 1 115 ? -11.16716 -15.53413 -14.55036 1.000 26.11036 115 GLU A N 1
ATOM 899 C CA . GLU A 1 115 ? -10.82378 -15.09467 -15.89510 1.000 26.18282 115 GLU A CA 1
ATOM 900 C C . GLU A 1 115 ? -10.47504 -13.61701 -15.95910 1.000 25.09258 115 GLU A C 1
ATOM 901 O O . GLU A 1 115 ? -9.78300 -13.20590 -16.89439 1.000 27.24296 115 GLU A O 1
ATOM 907 N N . THR A 1 116 ? -10.94371 -12.80468 -15.00868 1.000 24.20945 116 THR A N 1
ATOM 908 C CA . THR A 1 116 ? -10.60872 -11.38493 -14.99594 1.000 21.82084 116 THR A CA 1
ATOM 909 C C . THR A 1 116 ? -9.48068 -11.05163 -14.03207 1.000 23.39587 116 THR A C 1
ATOM 910 O O . THR A 1 116 ? -9.16413 -9.87258 -13.86329 1.000 25.71933 116 THR A O 1
ATOM 914 N N . THR A 1 117 ? -8.87379 -12.05228 -13.39073 1.000 22.96187 117 THR A N 1
ATOM 915 C CA . THR A 1 117 ? -7.69959 -11.79420 -12.55451 1.000 25.03092 117 THR A CA 1
ATOM 916 C C . THR A 1 117 ? -6.52496 -11.21442 -13.34692 1.000 25.36322 117 THR A C 1
ATOM 917 O O . THR A 1 117 ? -5.91921 -10.23633 -12.87411 1.000 27.30260 117 THR A O 1
ATOM 921 N N . PRO A 1 118 ? -6.14883 -11.73366 -14.52512 1.000 25.94821 118 PRO A N 1
ATOM 922 C CA . PRO A 1 118 ? -5.09397 -11.04063 -15.29808 1.000 30.25425 118 PRO A CA 1
ATOM 923 C C . PRO A 1 118 ? -5.41046 -9.58076 -15.58180 1.000 29.57259 118 PRO A C 1
ATOM 924 O O . PRO A 1 118 ? -4.51541 -8.72989 -15.48866 1.000 29.86180 118 PRO A O 1
ATOM 928 N N . LEU A 1 119 ? -6.66119 -9.26736 -15.93261 1.000 29.82906 119 LEU A N 1
ATOM 929 C CA . LEU A 1 119 ? -7.03837 -7.87811 -16.18560 1.000 24.18565 119 LEU A CA 1
ATOM 930 C C . LEU A 1 119 ? -6.88282 -7.03641 -14.93321 1.000 21.94153 119 LEU A C 1
ATOM 931 O O . LEU A 1 119 ? -6.33465 -5.92509 -14.97480 1.000 25.43373 119 LEU A O 1
ATOM 936 N N . ALA A 1 120 ? -7.38102 -7.54306 -13.80586 1.000 24.75365 120 ALA A N 1
ATOM 937 C CA . ALA A 1 120 ? -7.27693 -6.79369 -12.55890 1.000 26.66709 120 ALA A CA 1
ATOM 938 C C . ALA A 1 120 ? -5.81764 -6.50938 -12.22717 1.000 27.08914 120 ALA A C 1
ATOM 939 O O . ALA A 1 120 ? -5.45624 -5.37629 -11.88468 1.000 29.76514 120 ALA A O 1
ATOM 941 N N . LEU A 1 121 ? -4.94990 -7.51914 -12.37693 1.000 26.61860 121 LEU A N 1
ATOM 942 C CA . LEU A 1 121 ? -3.53377 -7.32110 -12.07321 1.000 26.76079 121 LEU A CA 1
ATOM 943 C C . LEU A 1 121 ? -2.89668 -6.33628 -13.04125 1.000 29.68895 121 LEU A C 1
ATOM 944 O O . LEU A 1 121 ? -2.11648 -5.46671 -12.63134 1.000 25.39732 121 LEU A O 1
ATOM 949 N N . ASP A 1 122 ? -3.19946 -6.47494 -14.33174 1.000 28.48120 122 ASP A N 1
ATOM 950 C CA . ASP A 1 122 ? -2.65230 -5.55627 -15.32571 1.000 31.26462 122 ASP A CA 1
ATOM 951 C C . ASP A 1 122 ? -3.08526 -4.12968 -15.03550 1.000 28.99078 122 ASP A C 1
ATOM 952 O O . ASP A 1 122 ? -2.30856 -3.18374 -15.21898 1.000 31.94100 122 ASP A O 1
ATOM 957 N N . THR A 1 123 ? -4.33444 -3.96240 -14.59365 1.000 28.64875 123 THR A N 1
ATOM 958 C CA . THR A 1 123 ? -4.85716 -2.64320 -14.25161 1.000 31.27412 123 THR A CA 1
ATOM 959 C C . THR A 1 123 ? -4.09153 -2.04252 -13.07932 1.000 32.38184 123 THR A C 1
ATOM 960 O O . THR A 1 123 ? -3.64921 -0.88755 -13.13887 1.000 32.66911 123 THR A O 1
ATOM 964 N N . LEU A 1 124 ? -3.92015 -2.82248 -12.00493 1.000 30.91443 124 LEU A N 1
ATOM 965 C CA . LEU A 1 124 ? -3.11122 -2.37929 -10.86863 1.000 25.85985 124 LEU A CA 1
ATOM 966 C C . LEU A 1 124 ? -1.68233 -2.04285 -11.29402 1.000 33.33206 124 LEU A C 1
ATOM 967 O O . LEU A 1 124 ? -1.13642 -1.00513 -10.90082 1.000 32.00166 124 LEU A O 1
ATOM 972 N N . ARG A 1 125 ? -1.05114 -2.91617 -12.08873 1.000 29.05249 125 ARG A N 1
ATOM 973 C CA . ARG A 1 125 ? 0.33326 -2.66950 -12.48583 1.000 33.73818 125 ARG A CA 1
ATOM 974 C C . ARG A 1 125 ? 0.45291 -1.39592 -13.30900 1.000 34.80227 125 ARG A C 1
ATOM 975 O O . ARG A 1 125 ? 1.41501 -0.63357 -13.15409 1.000 36.41654 125 ARG A O 1
ATOM 983 N N . ALA A 1 126 ? -0.50414 -1.16106 -14.20638 1.000 29.29810 126 ALA A N 1
ATOM 984 C CA . ALA A 1 126 ? -0.43477 0.00373 -15.08396 1.000 37.63841 126 ALA A CA 1
ATOM 985 C C . ALA A 1 126 ? -0.65588 1.30746 -14.33634 1.000 39.38188 126 ALA A C 1
ATOM 986 O O . ALA A 1 126 ? -0.27169 2.36810 -14.83446 1.000 44.02133 126 ALA A O 1
ATOM 988 N N . THR A 1 127 ? -1.28032 1.25792 -13.16525 1.000 41.61231 127 THR A N 1
ATOM 989 C CA . THR A 1 127 ? -1.62521 2.46361 -12.43052 1.000 43.04008 127 THR A CA 1
ATOM 990 C C . THR A 1 127 ? -0.97371 2.49596 -11.06204 1.000 43.27221 127 THR A C 1
ATOM 991 O O . THR A 1 127 ? -1.33346 3.34297 -10.23773 1.000 47.46597 127 THR A O 1
ATOM 995 N N . ARG A 1 128 ? -0.02070 1.59865 -10.81227 1.000 38.98483 128 ARG A N 1
ATOM 996 C CA . ARG A 1 128 ? 0.65366 1.51229 -9.52762 1.000 44.82584 128 ARG A CA 1
ATOM 997 C C . ARG A 1 128 ? 1.19535 2.87336 -9.10477 1.000 43.41919 128 ARG A C 1
ATOM 998 O O . ARG A 1 128 ? 1.90840 3.53765 -9.86172 1.000 47.54094 128 ARG A O 1
ATOM 1006 N N . GLY A 1 129 ? 0.82480 3.29466 -7.90084 1.000 44.05035 129 GLY A N 1
ATOM 1007 C CA . GLY A 1 129 ? 1.25740 4.57535 -7.38234 1.000 45.13807 129 GLY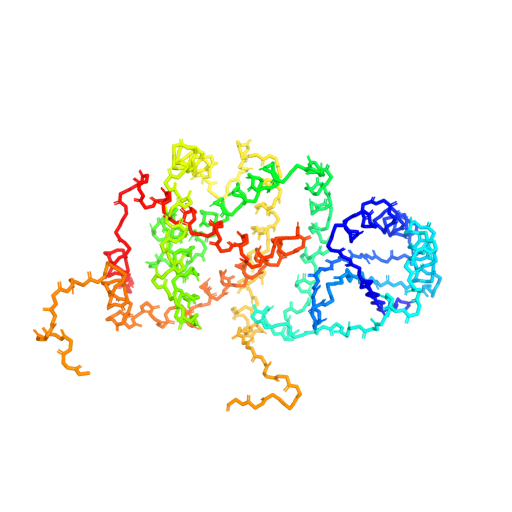 A CA 1
ATOM 1008 C C . GLY A 1 129 ? 0.65592 5.78964 -8.04838 1.000 49.66493 129 GLY A C 1
ATOM 1009 O O . GLY A 1 129 ? 1.13167 6.90288 -7.80346 1.000 48.51810 129 GLY A O 1
ATOM 1010 N N . ASN A 1 130 ? -0.37575 5.62236 -8.88293 1.000 44.90765 130 ASN A N 1
ATOM 1011 C CA . ASN A 1 130 ? -0.97889 6.73052 -9.62432 1.000 42.50820 130 ASN A CA 1
ATOM 1012 C C . ASN A 1 130 ? -2.48254 6.67877 -9.37265 1.000 42.56654 130 ASN A C 1
ATOM 1013 O O . ASN A 1 130 ? -3.22850 6.04405 -10.12635 1.000 41.11135 130 ASN A O 1
ATOM 1018 N N . ARG A 1 131 ? -2.92216 7.33480 -8.29405 1.000 37.76261 131 ARG A N 1
ATOM 1019 C CA . ARG A 1 131 ? -4.33752 7.30088 -7.94053 1.000 44.49521 131 ARG A CA 1
ATOM 1020 C C . ARG A 1 131 ? -5.20220 7.94130 -9.02290 1.000 38.76046 131 ARG A C 1
ATOM 1021 O O . ARG A 1 131 ? -6.27235 7.42219 -9.35823 1.000 37.66223 131 ARG A O 1
ATOM 1029 N N . ALA A 1 132 ? -4.75591 9.07092 -9.57730 1.000 38.01833 132 ALA A N 1
ATOM 1030 C CA . ALA A 1 132 ? -5.54053 9.76155 -10.60059 1.000 43.86277 132 ALA A CA 1
ATOM 1031 C C . ALA A 1 132 ? -5.70372 8.90823 -11.85142 1.000 38.95878 132 ALA A C 1
ATOM 1032 O O . ALA A 1 132 ? -6.77806 8.88779 -12.46349 1.000 40.12112 132 ALA A O 1
ATOM 1034 N N . LEU A 1 133 ? -4.64519 8.21101 -12.26260 1.000 37.20233 133 LEU A N 1
ATOM 1035 C CA . LEU A 1 133 ? -4.77416 7.33582 -13.42136 1.000 34.44040 133 LEU A CA 1
ATOM 1036 C C . LEU A 1 133 ? -5.71776 6.17617 -13.11946 1.000 34.58656 133 LEU A C 1
ATOM 1037 O O . LEU A 1 133 ? -6.53210 5.79461 -13.96579 1.000 33.99003 133 LEU A O 1
ATOM 1042 N N . ARG A 1 134 ? -5.64986 5.61978 -11.90568 1.000 34.62021 134 ARG A N 1
ATOM 1043 C CA . ARG A 1 134 ? -6.54416 4.50999 -11.58970 1.000 35.12904 134 ARG A CA 1
ATOM 1044 C C . ARG A 1 134 ? -7.99857 4.96825 -11.49770 1.000 30.57445 134 ARG A C 1
ATOM 1045 O O . ARG A 1 134 ? -8.90764 4.21919 -11.86723 1.000 29.95522 134 ARG A O 1
ATOM 1053 N N . LEU A 1 135 ? -8.23896 6.19245 -11.02653 1.000 29.18244 135 LEU A N 1
ATOM 1054 C CA . LEU A 1 135 ? -9.59450 6.73175 -11.05205 1.000 27.41346 135 LEU A CA 1
ATOM 1055 C C . LEU A 1 135 ? -10.08612 6.91783 -12.48583 1.000 27.84534 135 LEU A C 1
ATOM 1056 O O . LEU A 1 135 ? -11.24788 6.63487 -12.79093 1.000 30.79291 135 LEU A O 1
ATOM 1061 N N . ALA A 1 136 ? -9.21183 7.39589 -13.37850 1.000 29.14721 136 ALA A N 1
ATOM 1062 C CA . ALA A 1 136 ? -9.59596 7.56293 -14.77701 1.000 32.15892 136 ALA A CA 1
ATOM 1063 C C . ALA A 1 136 ? -9.90599 6.21982 -15.42133 1.000 32.63619 136 ALA A C 1
ATOM 1064 O O . ALA A 1 136 ? -10.86054 6.09619 -16.20211 1.000 33.53275 136 ALA A O 1
ATOM 1066 N N . VAL A 1 137 ? -9.10739 5.20157 -15.10623 1.000 29.48632 137 VAL A N 1
ATOM 1067 C CA . VAL A 1 137 ? -9.37127 3.86502 -15.62792 1.000 28.71240 137 VAL A CA 1
ATOM 1068 C C . VAL A 1 137 ? -10.72900 3.37030 -15.15162 1.000 26.12679 137 VAL A C 1
ATOM 1069 O O . VAL A 1 137 ? -11.50423 2.79981 -15.92874 1.000 31.37033 137 VAL A O 1
ATOM 1073 N N . ALA A 1 138 ? -11.05601 3.61358 -13.87811 1.000 28.41536 138 ALA A N 1
ATOM 1074 C CA . ALA A 1 138 ? -12.34869 3.18833 -13.35146 1.000 28.00515 138 ALA A CA 1
ATOM 1075 C C . ALA A 1 138 ? -13.48481 3.96063 -14.00527 1.000 28.73305 138 ALA A C 1
ATOM 1076 O O . ALA A 1 138 ? -14.51342 3.37985 -14.37391 1.000 25.70399 138 ALA A O 1
ATOM 1078 N N . PHE A 1 139 ? -13.32200 5.27687 -14.14763 1.000 28.02796 139 PHE A N 1
ATOM 1079 C CA . PHE A 1 139 ? -14.31283 6.07746 -14.86304 1.000 26.97208 139 PHE A CA 1
ATOM 1080 C C . PHE A 1 139 ? -14.57428 5.49274 -16.24658 1.000 29.59445 139 PHE A C 1
ATOM 1081 O O . PHE A 1 139 ? -15.73037 5.32375 -16.65270 1.000 30.50503 139 PHE A O 1
ATOM 1089 N N . ASP A 1 140 ? -13.50047 5.12988 -16.96120 1.000 31.73371 140 ASP A N 1
ATOM 1090 C CA . ASP A 1 140 ? -13.63814 4.58965 -18.31288 1.000 27.33061 140 ASP A CA 1
ATOM 1091 C C . ASP A 1 140 ? -14.51929 3.34647 -18.33667 1.000 29.66515 140 ASP A C 1
ATOM 1092 O O . ASP A 1 140 ? -15.46151 3.25896 -19.13379 1.000 28.08143 140 ASP A O 1
ATOM 1097 N N . PHE A 1 141 ? -14.21450 2.34588 -17.50178 1.000 26.51749 141 PHE A N 1
ATOM 1098 C CA . PHE A 1 141 ? -14.96721 1.10710 -17.68025 1.000 26.69341 141 PHE A CA 1
ATOM 1099 C C . PHE A 1 141 ? -16.36516 1.19883 -17.08142 1.000 27.78574 141 PHE A C 1
ATOM 1100 O O . PHE A 1 141 ? -17.28167 0.53051 -17.57444 1.000 28.07837 141 PHE A O 1
ATOM 1108 N N . LEU A 1 142 ? -16.57001 2.05114 -16.07259 1.000 24.66057 142 LEU A N 1
ATOM 1109 C CA . LEU A 1 142 ? -17.91349 2.23552 -15.54028 1.000 24.83149 142 LEU A CA 1
ATOM 1110 C C . LEU A 1 142 ? -18.82377 2.90762 -16.56561 1.000 24.37379 142 LEU A C 1
ATOM 1111 O O . LEU A 1 142 ? -19.96495 2.47347 -16.77488 1.000 25.51147 142 LEU A O 1
ATOM 1116 N N . VAL A 1 143 ? -18.34709 3.97568 -17.21210 1.000 23.22359 143 VAL A N 1
ATOM 1117 C CA . VAL A 1 143 ? -19.17608 4.63733 -18.22812 1.000 23.55192 143 VAL A CA 1
ATOM 1118 C C . VAL A 1 143 ? -19.55615 3.64342 -19.32120 1.000 28.50528 143 VAL A C 1
ATOM 1119 O O . VAL A 1 143 ? -20.73546 3.48789 -19.67713 1.000 26.38485 143 VAL A O 1
ATOM 1123 N N . CYS A 1 144 ? -18.55244 2.95109 -19.86531 1.000 27.40296 144 CYS A N 1
ATOM 1124 C CA . CYS A 1 144 ? -18.78229 1.97299 -20.91602 1.000 24.59978 144 CYS A CA 1
ATOM 1125 C C . CYS A 1 144 ? -19.68222 0.82341 -20.47365 1.000 26.29854 144 CYS A C 1
ATOM 1126 O O . CYS A 1 144 ? -20.46868 0.32102 -21.28509 1.000 25.19522 144 CYS A O 1
ATOM 1129 N N . THR A 1 145 ? -19.59281 0.39330 -19.20827 1.000 21.31793 145 THR A N 1
ATOM 1130 C CA . THR A 1 145 ? -20.43730 -0.71696 -18.77688 1.000 23.12749 145 THR A CA 1
ATOM 1131 C C . THR A 1 145 ? -21.91958 -0.35116 -18.84244 1.000 26.49657 145 THR A C 1
ATOM 1132 O O . THR A 1 145 ? -22.75220 -1.16215 -19.27486 1.000 26.46436 145 THR A O 1
ATOM 1136 N N . GLY A 1 146 ? -22.27001 0.86515 -18.42105 1.000 26.16699 146 GLY A N 1
ATOM 1137 C CA . GLY A 1 146 ? -23.66137 1.28763 -18.48780 1.000 28.49079 146 GLY A CA 1
ATOM 1138 C C . GLY A 1 146 ? -24.20868 1.34144 -19.90576 1.000 28.64668 146 GLY A C 1
ATOM 1139 O O . GLY A 1 146 ? -25.38688 1.04803 -20.12695 1.000 28.86715 146 GLY A O 1
ATOM 1140 N N . VAL A 1 147 ? -23.36409 1.69882 -20.87762 1.000 24.94803 147 VAL A N 1
ATOM 1141 C CA . VAL A 1 147 ? -23.77039 1.71339 -22.28922 1.000 23.59575 147 VAL A CA 1
ATOM 1142 C C . VAL A 1 147 ? -23.83409 0.29926 -22.85422 1.000 28.33545 147 VAL A C 1
ATOM 1143 O O . VAL A 1 147 ? -24.73856 -0.03662 -23.62535 1.000 28.17186 147 VAL A O 1
ATOM 1147 N N . MET A 1 148 ? -22.86890 -0.54858 -22.49013 1.000 27.08484 148 MET A N 1
ATOM 1148 C CA . MET A 1 148 ? -22.80647 -1.89912 -23.04498 1.000 25.78298 148 MET A CA 1
ATOM 1149 C C . MET A 1 148 ? -24.00331 -2.74369 -22.60437 1.000 28.13227 148 MET A C 1
ATOM 1150 O O . MET A 1 148 ? -24.54992 -3.52728 -23.39263 1.000 28.47613 148 MET A O 1
ATOM 1155 N N . LEU A 1 149 ? -24.39562 -2.63354 -21.34065 1.000 27.35117 149 LEU A N 1
ATOM 1156 C CA . LEU A 1 149 ? -25.45896 -3.48696 -20.82096 1.000 30.23974 149 LEU A CA 1
ATOM 1157 C C . LEU A 1 149 ? -26.84003 -3.06463 -21.29643 1.000 32.04951 149 LEU A C 1
ATOM 1158 O O . LEU A 1 149 ? -27.75642 -3.89825 -21.29742 1.000 28.05301 149 LEU A O 1
ATOM 1163 N N . ALA A 1 150 ? -26.99787 -1.81098 -21.73081 1.000 27.31899 150 ALA A N 1
ATOM 1164 C CA . ALA A 1 150 ? -28.32269 -1.28647 -22.07292 1.000 33.95761 150 ALA A CA 1
ATOM 1165 C C . ALA A 1 150 ? -29.08777 -2.13783 -23.08056 1.000 32.12587 150 ALA A C 1
ATOM 1166 O O . ALA A 1 150 ? -30.27239 -2.40831 -22.83358 1.000 32.25488 150 ALA A O 1
ATOM 1168 N N . PRO A 1 151 ? -28.51411 -2.58711 -24.20850 1.000 32.29146 151 PRO A N 1
ATOM 1169 C CA . PRO A 1 151 ? -29.31718 -3.39284 -25.14960 1.000 31.39804 151 PRO A CA 1
ATOM 1170 C C . PRO A 1 151 ? -29.75440 -4.74630 -24.61154 1.000 32.45811 151 PRO A C 1
ATOM 1171 O O . PRO A 1 151 ? -30.61038 -5.38158 -25.23880 1.000 34.20859 151 PRO A O 1
ATOM 1175 N N . HIS A 1 152 ? -29.21792 -5.21050 -23.48594 1.000 33.49577 152 HIS A N 1
ATOM 1176 C CA . HIS A 1 152 ? -29.63875 -6.48472 -22.91798 1.000 36.13257 152 HIS A CA 1
ATOM 1177 C C . HIS A 1 152 ? -30.74845 -6.32513 -21.87961 1.000 42.50884 152 HIS A C 1
ATOM 1178 O O . HIS A 1 152 ? -31.20572 -7.32582 -21.31874 1.000 39.04898 152 HIS A O 1
ATOM 1185 N N . LEU A 1 153 ? -31.20183 -5.09512 -21.64099 1.000 35.30576 153 LEU A N 1
ATOM 1186 C CA . LEU A 1 153 ? -32.25432 -4.80057 -20.68517 1.000 30.93077 153 LEU A CA 1
ATOM 1187 C C . LEU A 1 153 ? -33.61197 -5.19246 -21.26698 1.000 35.45574 153 LEU A C 1
ATOM 1188 O O . LEU A 1 153 ? -33.72566 -5.49048 -22.46290 1.000 34.40579 153 LEU A O 1
ATOM 1193 N N . PRO A 1 154 ? -34.66210 -5.22113 -20.44577 1.000 34.78349 154 PRO A N 1
ATOM 1194 C CA . PRO A 1 154 ? -36.01483 -5.31670 -20.99185 1.000 38.99018 154 PRO A CA 1
ATOM 1195 C C . PRO A 1 154 ? -36.23987 -4.22457 -22.02172 1.000 39.11348 154 PRO A C 1
ATOM 1196 O O . PRO A 1 154 ? -35.79595 -3.08074 -21.82553 1.000 35.80831 154 PRO A O 1
ATOM 1200 N N . PRO A 1 155 ? -36.91330 -4.54344 -23.12941 1.000 33.82401 155 PRO A N 1
ATOM 1201 C CA . PRO A 1 155 ? -37.07040 -3.56776 -24.22293 1.000 38.35610 155 PRO A CA 1
ATOM 1202 C C . PRO A 1 155 ? -37.64890 -2.23119 -23.79240 1.000 42.16686 155 PRO A C 1
ATOM 1203 O O . PRO A 1 155 ? -37.30877 -1.19742 -24.38065 1.000 36.49667 155 PRO A O 1
ATOM 1207 N N . SER A 1 156 ? -38.50765 -2.20752 -22.77262 1.000 37.12722 156 SER A N 1
ATOM 1208 C CA . SER A 1 156 ? -39.08412 -0.93433 -22.36758 1.000 38.19460 156 SER A CA 1
ATOM 1209 C C . SER A 1 156 ? -38.06180 -0.01416 -21.70331 1.000 35.97599 156 SER A C 1
ATOM 1210 O O . SER A 1 156 ? -38.33163 1.18358 -21.56402 1.000 40.77116 156 SER A O 1
ATOM 1213 N N . ILE A 1 157 ? -36.89650 -0.52484 -21.30830 1.000 27.33883 157 ILE A N 1
ATOM 1214 C CA . ILE A 1 157 ? -35.84277 0.34535 -20.79160 1.000 32.96432 157 ILE A CA 1
ATOM 1215 C C . ILE A 1 157 ? -34.62272 0.29412 -21.71080 1.000 34.58466 157 ILE A C 1
ATOM 1216 O O . ILE A 1 157 ? -33.86015 1.26497 -21.80369 1.000 31.84253 157 ILE A O 1
ATOM 1221 N N . ALA A 1 158 ? -34.43564 -0.82801 -22.41176 1.000 31.06157 158 ALA A N 1
ATOM 1222 C CA . ALA A 1 158 ? -33.35570 -0.92167 -23.39146 1.000 33.11451 158 ALA A CA 1
ATOM 1223 C C . ALA A 1 158 ? -33.46733 0.15060 -24.47578 1.000 36.81870 158 ALA A C 1
ATOM 1224 O O . ALA A 1 158 ? -32.44888 0.54826 -25.05563 1.000 31.51809 158 ALA A O 1
ATOM 1226 N N . LYS A 1 159 ? -34.68021 0.63499 -24.75297 1.000 32.64774 159 LYS A N 1
ATOM 1227 C CA . LYS A 1 159 ? -34.85988 1.71417 -25.71968 1.000 32.40895 159 LYS A CA 1
ATOM 1228 C C . LYS A 1 159 ? -34.00796 2.94179 -25.40142 1.000 27.40139 159 LYS A C 1
ATOM 1229 O O . LYS A 1 159 ? -33.70287 3.71603 -26.31193 1.000 33.60596 159 LYS A O 1
ATOM 1235 N N . PHE A 1 160 ? -33.63077 3.14073 -24.13513 1.000 30.78724 160 PHE A N 1
ATOM 1236 C CA . PHE A 1 160 ? -32.87737 4.32718 -23.73444 1.000 35.06194 160 PHE A CA 1
ATOM 1237 C C . PHE A 1 160 ? -31.42425 4.30629 -24.19432 1.000 34.07751 160 PHE A C 1
ATOM 1238 O O . PHE A 1 160 ? -30.77308 5.35852 -24.17219 1.000 28.72185 160 PHE A O 1
ATOM 1246 N N . GLY A 1 161 ? -30.88872 3.13985 -24.55101 1.000 32.70496 161 GLY A N 1
ATOM 1247 C CA . GLY A 1 161 ? -29.47320 3.05999 -24.90502 1.000 28.94697 161 GLY A CA 1
ATOM 1248 C C . GLY A 1 161 ? -28.60030 3.58278 -23.77122 1.000 29.16467 161 GLY A C 1
ATOM 1249 O O . GLY A 1 161 ? -28.79115 3.23767 -22.60019 1.000 28.45725 161 GLY A O 1
ATOM 1250 N N . TYR A 1 162 ? -27.64149 4.44845 -24.12491 1.000 27.21447 162 TYR A N 1
ATOM 1251 C CA . TYR A 1 162 ? -26.69987 4.99745 -23.14925 1.000 27.64598 162 TYR A CA 1
ATOM 1252 C C . TYR A 1 162 ? -27.41454 5.71843 -22.00963 1.000 28.85754 162 TYR A C 1
ATOM 1253 O O . TYR A 1 162 ? -26.86036 5.83760 -20.90963 1.000 28.46023 162 TYR A O 1
ATOM 1262 N N . LYS A 1 163 ? -28.63089 6.22693 -22.24519 1.000 26.97192 163 LYS A N 1
ATOM 1263 C CA . LYS A 1 163 ? -29.33429 6.89032 -21.14804 1.000 28.06759 163 LYS A CA 1
ATOM 1264 C C . LYS A 1 163 ? -29.72332 5.91586 -20.04668 1.000 29.81798 163 LYS A C 1
ATOM 1265 O O . LYS A 1 163 ? -30.01578 6.34779 -18.92874 1.000 29.72625 163 LYS A O 1
ATOM 1271 N N . ALA A 1 164 ? -29.76036 4.61830 -20.33690 1.000 29.01850 164 ALA A N 1
ATOM 1272 C CA . ALA A 1 164 ? -29.98373 3.64708 -19.27011 1.000 33.01350 164 ALA A CA 1
ATOM 1273 C C . ALA A 1 164 ? -28.75356 3.49734 -18.38017 1.000 34.81440 164 ALA A C 1
ATOM 1274 O O . ALA A 1 164 ? -28.87811 3.07379 -17.22174 1.000 30.78753 164 ALA A O 1
ATOM 1276 N N . GLY A 1 165 ? -27.57034 3.84298 -18.89071 1.000 29.37734 165 GLY A N 1
ATOM 1277 C CA . GLY A 1 165 ? -26.40473 3.92554 -18.02309 1.000 31.62162 165 GLY A CA 1
ATOM 1278 C C . GLY A 1 165 ? -26.52598 5.06402 -17.02910 1.000 35.00868 165 GLY A C 1
ATOM 1279 O O . GLY A 1 165 ? -26.23656 4.90014 -15.84206 1.000 31.79123 165 GLY A O 1
ATOM 1280 N N . TYR A 1 166 ? -26.98669 6.22745 -17.50120 1.000 29.59538 166 TYR A N 1
ATOM 1281 C CA . TYR A 1 166 ? -27.28444 7.34799 -16.60594 1.000 28.49585 166 TYR A CA 1
ATOM 1282 C C . TYR A 1 166 ? -28.25191 6.93795 -15.50011 1.000 30.74017 166 TYR A C 1
ATOM 1283 O O . TYR A 1 166 ? -27.97950 7.14840 -14.31511 1.000 29.65426 166 TYR A O 1
ATOM 1292 N N . LEU A 1 167 ? -29.39703 6.35772 -15.87439 1.000 30.49246 167 LEU A N 1
ATOM 1293 C CA . LEU A 1 167 ? -30.39049 5.98422 -14.86918 1.000 32.50595 167 LEU A CA 1
ATOM 1294 C C . LEU A 1 167 ? -29.82978 4.97813 -13.88067 1.000 31.19519 167 LEU A C 1
ATOM 1295 O O . LEU A 1 167 ? -30.22996 4.96707 -12.71410 1.000 29.07046 167 LEU A O 1
ATOM 1300 N N . SER A 1 168 ? -28.91274 4.11718 -14.32472 1.000 30.01052 168 SER A N 1
ATOM 1301 C CA . SER A 1 168 ? -28.37263 3.11475 -13.41993 1.000 29.21777 168 SER A CA 1
ATOM 1302 C C . SER A 1 168 ? -27.49140 3.75153 -12.35200 1.000 31.56605 168 SER A C 1
ATOM 1303 O O . SER A 1 168 ? -27.63839 3.46217 -11.16214 1.000 29.88291 168 SER A O 1
ATOM 1306 N N . TYR A 1 169 ? -26.54383 4.59853 -12.75651 1.000 28.86481 169 TYR A N 1
ATOM 1307 C CA . TYR A 1 169 ? -25.65185 5.19710 -11.76663 1.000 27.08555 169 TYR A CA 1
ATOM 1308 C C . TYR A 1 169 ? -26.40502 6.16304 -10.86573 1.000 30.80238 169 TYR A C 1
ATOM 1309 O O . TYR A 1 169 ? -26.13922 6.23240 -9.65417 1.000 29.34804 169 TYR A O 1
ATOM 1318 N N . LEU A 1 170 ? -27.36785 6.89618 -11.43119 1.000 29.54105 170 LEU A N 1
ATOM 1319 C CA . LEU A 1 170 ? -28.20783 7.76141 -10.60658 1.000 31.72532 170 LEU A CA 1
ATOM 1320 C C . LEU A 1 170 ? -28.99779 6.95270 -9.58610 1.000 30.30620 170 LEU A C 1
ATOM 1321 O O . LEU A 1 170 ? -29.09607 7.34042 -8.41405 1.000 31.56711 170 LEU A O 1
ATOM 1326 N N . ALA A 1 171 ? -29.57973 5.82658 -10.00967 1.000 31.27958 171 ALA A N 1
ATOM 1327 C CA . ALA A 1 171 ? -30.34991 5.01374 -9.06937 1.000 33.78253 171 ALA A CA 1
ATOM 1328 C C . ALA A 1 171 ? -29.46836 4.48506 -7.94248 1.000 34.24000 171 ALA A C 1
ATOM 1329 O O . ALA A 1 171 ? -29.87899 4.46398 -6.77403 1.000 32.33912 171 ALA A O 1
ATOM 1331 N N . THR A 1 172 ? -28.24774 4.06253 -8.26946 1.000 29.02465 172 THR A N 1
ATOM 1332 C CA . THR A 1 172 ? -27.34236 3.56542 -7.24251 1.000 31.19148 172 THR A CA 1
ATOM 1333 C C . THR A 1 172 ? -27.02713 4.64865 -6.21877 1.000 31.37086 172 THR A C 1
ATOM 1334 O O . THR A 1 172 ? -27.11251 4.42311 -5.00095 1.000 30.51997 172 THR A O 1
ATOM 1338 N N . PHE A 1 173 ? -26.68633 5.84462 -6.69796 1.000 27.25401 173 PHE A N 1
ATOM 1339 C CA . PHE A 1 173 ? -26.34607 6.93205 -5.79425 1.000 29.74585 173 PHE A CA 1
ATOM 1340 C C . PHE A 1 173 ? -27.54985 7.33067 -4.94294 1.000 32.35989 173 PHE A C 1
ATOM 1341 O O . PHE A 1 173 ? -27.46553 7.38242 -3.71078 1.000 32.43619 173 PHE A O 1
ATOM 1349 N N . GLU A 1 174 ? -28.69592 7.57773 -5.57860 1.000 28.31901 174 GLU A N 1
ATOM 1350 C CA . GLU A 1 174 ? -29.86381 8.04195 -4.83116 1.000 33.34339 174 GLU A CA 1
ATOM 1351 C C . GLU A 1 174 ? -30.39793 6.97667 -3.88348 1.000 37.51336 174 GLU A C 1
ATOM 1352 O O . GLU A 1 174 ? -30.97152 7.30749 -2.84247 1.000 36.13654 174 GLU A O 1
ATOM 1358 N N . GLY A 1 175 ? -30.22008 5.70247 -4.22140 1.000 37.86827 175 GLY A N 1
ATOM 1359 C CA . GLY A 1 175 ? -30.61376 4.65009 -3.30927 1.000 33.98681 175 GLY A CA 1
ATOM 1360 C C . GLY A 1 175 ? -29.83795 4.69833 -2.00626 1.000 35.05001 175 GLY A C 1
ATOM 1361 O O . GLY A 1 175 ? -30.40884 4.52795 -0.93081 1.000 36.90381 175 GLY A O 1
ATOM 1362 N N . TYR A 1 176 ? -28.52798 4.94891 -2.08440 1.000 35.52238 176 TYR A N 1
ATOM 1363 C CA . TYR A 1 176 ? -27.72107 5.06653 -0.86747 1.000 35.40871 176 TYR A CA 1
ATOM 1364 C C . TYR A 1 176 ? -28.06619 6.32659 -0.07556 1.000 35.25393 176 TYR A C 1
ATOM 1365 O O . TYR A 1 176 ? -28.02051 6.31512 1.17159 1.000 35.24789 176 TYR A O 1
ATOM 1374 N N . MET A 1 177 ? -28.43197 7.41564 -0.76977 1.000 35.04505 177 MET A N 1
ATOM 1375 C CA . MET A 1 177 ? -28.84685 8.63269 -0.07121 1.000 36.49382 177 MET A CA 1
ATOM 1376 C C . MET A 1 177 ? -29.97975 8.36666 0.90858 1.000 38.27446 177 MET A C 1
ATOM 1377 O O . MET A 1 177 ? -30.13078 9.09615 1.89645 1.000 36.32713 177 MET A O 1
ATOM 1382 N N . LEU A 1 178 ? -30.78512 7.33526 0.66169 1.000 36.89686 178 LEU A N 1
ATOM 1383 C CA . LEU A 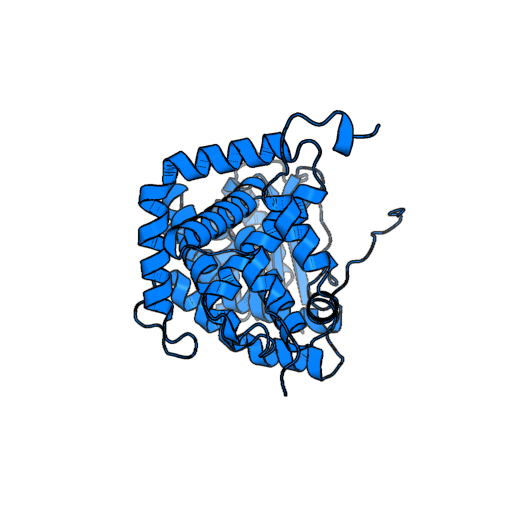1 178 ? -31.90957 7.03367 1.54268 1.000 39.95727 178 LEU A CA 1
ATOM 1384 C C . LEU A 1 178 ? -31.49814 6.34591 2.83823 1.000 42.08943 178 LEU A C 1
ATOM 1385 O O . LEU A 1 178 ? -32.34073 6.19496 3.73328 1.000 38.30204 178 LEU A O 1
ATOM 1390 N N . LEU A 1 179 ? -30.24308 5.91835 2.96316 1.000 39.22398 179 LEU A N 1
ATOM 1391 C CA . LEU A 1 179 ? -29.79429 5.18125 4.13898 1.000 41.67190 179 LEU A CA 1
ATOM 1392 C C . LEU A 1 179 ? -28.93598 5.99849 5.09148 1.000 43.91065 179 LEU A C 1
ATOM 1393 O O . LEU A 1 179 ? -28.67228 5.53660 6.20897 1.000 45.27495 179 LEU A O 1
ATOM 1398 N N . ILE A 1 180 ? -28.47268 7.17364 4.68832 1.000 37.90843 180 ILE A N 1
ATOM 1399 C CA . ILE A 1 180 ? -27.38536 7.82739 5.38487 1.000 39.97195 180 ILE A CA 1
ATOM 1400 C C . ILE A 1 180 ? -27.92929 8.92553 6.28824 1.000 42.22525 180 ILE A C 1
ATOM 1401 O O . ILE A 1 180 ? -29.08473 9.33470 6.18819 1.000 40.96152 180 ILE A O 1
ATOM 1406 N N . ARG A 1 181 ? -27.07055 9.40998 7.19049 1.000 42.22148 181 ARG A N 1
ATOM 1407 C CA . ARG A 1 181 ? -27.51475 10.28113 8.26835 1.000 42.09691 181 ARG A CA 1
ATOM 1408 C C . ARG A 1 181 ? -27.83927 11.68305 7.76870 1.000 42.68694 181 ARG A C 1
ATOM 1409 O O . ARG A 1 181 ? -28.79175 12.31463 8.24531 1.000 45.44150 181 ARG A O 1
ATOM 1417 N N . ASP A 1 182 ? -27.05524 12.19722 6.82520 1.000 41.03281 182 ASP A N 1
ATOM 1418 C CA . ASP A 1 182 ? -27.16630 13.58781 6.38242 1.000 45.10539 182 ASP A CA 1
ATOM 1419 C C . ASP A 1 182 ? -27.14948 13.61773 4.86349 1.000 45.90888 182 ASP A C 1
ATOM 1420 O O . ASP A 1 182 ? -26.14606 13.99446 4.24169 1.000 45.93626 182 ASP A O 1
ATOM 1425 N N . PRO A 1 183 ? -28.25129 13.19886 4.23230 1.000 45.34950 183 PRO A N 1
ATOM 1426 C CA . PRO A 1 183 ? -28.27189 13.13138 2.76244 1.000 45.48088 183 PRO A CA 1
ATOM 1427 C C . PRO A 1 183 ? -27.97517 14.46199 2.10693 1.000 45.61672 183 PRO A C 1
ATOM 1428 O O . PRO A 1 183 ? -27.22166 14.52002 1.13143 1.000 42.39793 183 PRO A O 1
ATOM 1432 N N . GLU A 1 184 ? -28.54171 15.54449 2.62581 1.000 46.04663 184 GLU A N 1
ATOM 1433 C CA . GLU A 1 184 ? -28.36274 16.82678 1.96286 1.000 54.11520 184 GLU A CA 1
ATOM 1434 C C . GLU A 1 184 ? -26.93795 17.35108 2.10688 1.000 48.52559 184 GLU A C 1
ATOM 1435 O O . GLU A 1 184 ? -26.40383 17.93781 1.16402 1.000 46.30222 184 GLU A O 1
ATOM 1441 N N . GLY A 1 185 ? -26.29102 17.12683 3.25025 1.000 47.40159 185 GLY A N 1
ATOM 1442 C CA . GLY A 1 185 ? -24.89351 17.51167 3.38136 1.000 44.61666 185 GLY A CA 1
ATOM 1443 C C . GLY A 1 185 ? -23.96648 16.64618 2.54368 1.000 44.43042 185 GLY A C 1
ATOM 1444 O O . GLY A 1 185 ? -23.00998 17.14508 1.94626 1.000 45.94554 185 GLY A O 1
ATOM 1445 N N . THR A 1 186 ? -24.23260 15.33864 2.48789 1.000 42.00582 186 THR A N 1
ATOM 1446 C CA . THR A 1 186 ? -23.41233 14.45085 1.66298 1.000 41.60665 186 THR A CA 1
ATOM 1447 C C . THR A 1 186 ? -23.54850 14.78630 0.18114 1.000 45.11231 186 THR A C 1
ATOM 1448 O O . THR A 1 186 ? -22.55574 14.78296 -0.56025 1.000 40.45056 186 THR A O 1
ATOM 1452 N N . ARG A 1 187 ? -24.77430 15.06489 -0.27433 1.000 41.93765 187 ARG A N 1
ATOM 1453 C CA . ARG A 1 187 ? -24.96623 15.43738 -1.67329 1.000 40.54165 187 ARG A CA 1
ATOM 1454 C C . ARG A 1 187 ? -24.23822 16.73385 -1.99986 1.000 42.69265 187 ARG A C 1
ATOM 1455 O O . ARG A 1 187 ? -23.61967 16.85666 -3.06447 1.000 43.88828 187 ARG A O 1
ATOM 1463 N N . ALA A 1 188 ? -24.28554 17.70594 -1.08522 1.000 42.21361 188 ALA A N 1
ATOM 1464 C CA . ALA A 1 188 ? -23.62141 18.98288 -1.32359 1.000 43.75243 188 ALA A CA 1
ATOM 1465 C C . ALA A 1 188 ? -22.12739 18.79371 -1.55702 1.000 41.21353 188 ALA A C 1
ATOM 1466 O O . ALA A 1 188 ? -21.53537 19.46944 -2.40620 1.000 46.06329 188 ALA A O 1
ATOM 1468 N N . LYS A 1 189 ? -21.50085 17.87644 -0.81579 1.000 39.47576 189 LYS A N 1
ATOM 1469 C CA . LYS A 1 189 ? -20.06961 17.63383 -0.99033 1.000 43.54749 189 LYS A CA 1
ATOM 1470 C C . LYS A 1 189 ? -19.78138 16.97323 -2.33736 1.000 39.55416 189 LYS A C 1
ATOM 1471 O O . LYS A 1 189 ? -18.81168 17.33342 -3.01887 1.000 41.80778 189 LYS A O 1
ATOM 1477 N N . HIS A 1 190 ? -20.60724 16.00142 -2.73393 1.000 36.84581 190 HIS A N 1
ATOM 1478 C CA . HIS A 1 190 ? -20.46726 15.41209 -4.06470 1.000 34.72670 190 HIS A CA 1
ATOM 1479 C C . HIS A 1 190 ? -20.65622 16.46558 -5.14774 1.000 37.53290 190 HIS A C 1
ATOM 1480 O O . HIS A 1 190 ? -19.91469 16.49330 -6.13717 1.000 37.01135 190 HIS A O 1
ATOM 1487 N N . ALA A 1 191 ? -21.64055 17.35019 -4.97379 1.000 36.35279 191 ALA A N 1
ATOM 1488 C CA . ALA A 1 191 ? -21.88174 18.37826 -5.98235 1.000 39.84934 191 ALA A CA 1
ATOM 1489 C C . ALA A 1 191 ? -20.70118 19.33879 -6.08058 1.000 41.18170 191 ALA A C 1
ATOM 1490 O O . ALA A 1 191 ? -20.30843 19.73605 -7.18329 1.000 40.29306 191 ALA A O 1
ATOM 1492 N N . GLN A 1 192 ? -20.11426 19.70305 -4.93657 1.000 39.84636 192 GLN A N 1
ATOM 1493 C CA . GLN A 1 192 ? -18.88735 20.49917 -4.92432 1.000 46.92901 192 GLN A CA 1
ATOM 1494 C C . GLN A 1 192 ? -17.77915 19.82988 -5.73201 1.000 43.10531 192 GLN A C 1
ATOM 1495 O O . GLN A 1 192 ? -17.05483 20.49354 -6.48595 1.000 43.48877 192 GLN A O 1
ATOM 1501 N N . ARG A 1 193 ? -17.62544 18.51353 -5.57348 1.000 38.93792 193 ARG A N 1
ATOM 1502 C CA . ARG A 1 193 ? -16.61184 17.77926 -6.32505 1.000 43.61767 193 ARG A CA 1
ATOM 1503 C C . ARG A 1 193 ? -16.90530 17.79066 -7.82642 1.000 44.34535 193 ARG A C 1
ATOM 1504 O O . ARG A 1 193 ? -15.98462 17.91264 -8.64575 1.000 43.76282 193 ARG A O 1
ATOM 1512 N N . TYR A 1 194 ? -18.17779 17.66213 -8.20913 1.000 41.26387 194 TYR A N 1
ATOM 1513 C CA . TYR A 1 194 ? -18.51396 17.69254 -9.63035 1.000 38.76973 194 TYR A CA 1
ATOM 1514 C C . TYR A 1 194 ? -18.15906 19.03787 -10.25362 1.000 42.08605 194 TYR A C 1
ATOM 1515 O O . TYR A 1 194 ? -17.61710 19.08572 -11.36432 1.000 38.20206 194 TYR A O 1
ATOM 1524 N N . GLU A 1 195 ? -18.44562 20.14252 -9.54896 1.000 42.07489 195 GLU A N 1
ATOM 1525 C CA . GLU A 1 195 ? -18.11600 21.46881 -10.07467 1.000 50.09170 195 GLU A CA 1
ATOM 1526 C C . GLU A 1 195 ? -16.63278 21.58945 -10.40185 1.000 51.95172 195 GLU A C 1
ATOM 1527 O O . GLU A 1 195 ? -16.26198 22.18234 -11.42195 1.000 53.16992 195 GLU A O 1
ATOM 1533 N N . LYS A 1 196 ? -15.77116 21.03076 -9.54769 1.000 46.49919 196 LYS A N 1
ATOM 1534 C CA . LYS A 1 196 ? -14.33174 21.11668 -9.77131 1.000 48.84980 196 LYS A CA 1
ATOM 1535 C C . LYS A 1 196 ? -13.89311 20.33443 -11.00357 1.000 50.64605 196 LYS A C 1
ATOM 1536 O O . LYS A 1 196 ? -12.89201 20.68939 -11.63078 1.000 49.35983 196 LYS A O 1
ATOM 1542 N N . ASN A 1 197 ? -14.61437 19.27389 -11.36709 1.000 49.17790 197 ASN A N 1
ATOM 1543 C CA . ASN A 1 197 ? -14.15743 18.35919 -12.40768 1.000 42.61685 197 ASN A CA 1
ATOM 1544 C C . ASN A 1 197 ? -15.07201 18.31951 -13.62645 1.000 41.28792 197 ASN A C 1
ATOM 1545 O O . ASN A 1 197 ? -14.83609 17.51175 -14.53264 1.000 43.40153 197 ASN A O 1
ATOM 1550 N N . ARG A 1 198 ? -16.08684 19.18620 -13.68450 1.000 40.98852 198 ARG A N 1
ATOM 1551 C CA . ARG A 1 198 ? -17.07338 19.13668 -14.76260 1.000 41.78640 198 ARG A CA 1
ATOM 1552 C C . ARG A 1 198 ? -16.43096 19.30617 -16.13611 1.000 46.84145 198 ARG A C 1
ATOM 1553 O O . ARG A 1 198 ? -16.77940 18.59342 -17.08817 1.000 45.86086 198 ARG A O 1
ATOM 1561 N N . GLU A 1 199 ? -15.50173 20.25179 -16.27071 1.000 42.67573 199 GLU A N 1
ATOM 1562 C CA . GLU A 1 199 ? -14.96567 20.53356 -17.59706 1.000 50.21784 199 GLU A CA 1
ATOM 1563 C C . GLU A 1 199 ? -14.08438 19.40233 -18.11410 1.000 45.23077 199 GLU A C 1
ATOM 1564 O O . GLU A 1 199 ? -13.90392 19.28063 -19.32999 1.000 48.83081 199 GLU A O 1
ATOM 1570 N N . LEU A 1 200 ? -13.54074 18.57283 -17.22589 1.000 41.19032 200 LEU A N 1
ATOM 1571 C CA . LEU A 1 200 ? -12.81153 17.38674 -17.64707 1.000 45.83106 200 LEU A CA 1
ATOM 1572 C C . LEU A 1 200 ? -13.73172 16.18716 -17.85850 1.000 47.74734 200 LEU A C 1
ATOM 1573 O O . LEU A 1 200 ? -13.51525 15.39840 -18.78391 1.000 52.98530 200 LEU A O 1
ATOM 1578 N N . LEU A 1 201 ? -14.77209 16.04694 -17.03342 1.000 37.76475 201 LEU A N 1
ATOM 1579 C CA . LEU A 1 201 ? -15.57834 14.83016 -17.04729 1.000 37.99213 201 LEU A CA 1
ATOM 1580 C C . LEU A 1 201 ? -16.51050 14.76165 -18.25328 1.000 37.79213 201 LEU A C 1
ATOM 1581 O O . LEU A 1 201 ? -16.68269 13.68838 -18.84608 1.000 33.33066 201 LEU A O 1
ATOM 1586 N N . ARG A 1 202 ? -17.13906 15.89045 -18.61512 1.000 29.58848 202 ARG A N 1
ATOM 1587 C CA . ARG A 1 202 ? -18.17431 15.84412 -19.64689 1.000 35.89719 202 ARG A CA 1
ATOM 1588 C C . ARG A 1 202 ? -17.61527 15.46311 -21.01649 1.000 36.00566 202 ARG A C 1
ATOM 1589 O O . ARG A 1 202 ? -18.15225 14.52608 -21.63229 1.000 37.98748 202 ARG A O 1
ATOM 1597 N N . PRO A 1 203 ? -16.55442 16.09305 -21.54066 1.000 37.93389 203 PRO A N 1
ATOM 1598 C CA . PRO A 1 203 ? -16.03287 15.63510 -22.84605 1.000 37.62741 203 PRO A CA 1
ATOM 1599 C C . PRO A 1 203 ? -15.42940 14.23782 -22.80557 1.000 35.20122 203 PRO A C 1
ATOM 1600 O O . PRO A 1 203 ? -15.53190 13.50405 -23.80042 1.000 32.10688 203 PRO A O 1
ATOM 1604 N N . ARG A 1 204 ? -14.81554 13.83429 -21.69130 1.000 33.32635 204 ARG A N 1
ATOM 1605 C CA . ARG A 1 204 ? -14.34545 12.45685 -21.57535 1.000 31.45746 204 ARG A CA 1
ATOM 1606 C C . ARG A 1 204 ? -15.50826 11.47417 -21.68923 1.000 28.69878 204 ARG A C 1
ATOM 1607 O O . ARG A 1 204 ? -15.43981 10.48885 -22.43474 1.000 28.29609 204 ARG A O 1
ATOM 1615 N N . LEU A 1 205 ? -16.60051 11.74963 -20.97699 1.000 25.75099 205 LEU A N 1
ATOM 1616 C CA . LEU A 1 205 ? -17.77217 10.87844 -21.02042 1.000 27.79563 205 LEU A CA 1
ATOM 1617 C C . LEU A 1 205 ? -18.36438 10.79898 -22.42461 1.000 31.85163 205 LEU A C 1
ATOM 1618 O O . LEU A 1 205 ? -18.70786 9.71159 -22.90106 1.000 30.09808 205 LEU A O 1
ATOM 1623 N N . ARG A 1 206 ? -18.51656 11.94141 -23.10187 1.000 27.26290 206 ARG A N 1
ATOM 1624 C CA . ARG A 1 206 ? -19.14047 11.89932 -24.42064 1.000 31.41999 206 ARG A CA 1
ATOM 1625 C C . ARG A 1 206 ? -18.30408 11.06508 -25.37878 1.000 32.70665 206 ARG A C 1
ATOM 1626 O O . ARG A 1 206 ? -18.84317 10.33809 -26.22409 1.000 29.73419 206 ARG A O 1
ATOM 1634 N N . THR A 1 207 ? -16.98029 11.13890 -25.23938 1.000 33.57379 207 THR A N 1
ATOM 1635 C CA . THR A 1 207 ? -16.08706 10.40057 -26.12876 1.000 32.92088 207 THR A CA 1
ATOM 1636 C C . THR A 1 207 ? -16.18051 8.89874 -25.88691 1.000 34.47239 207 THR A C 1
ATOM 1637 O O . THR A 1 207 ? -16.14752 8.10817 -26.83578 1.000 31.53814 207 THR A O 1
ATOM 1641 N N . LEU A 1 208 ? -16.29251 8.48890 -24.62203 1.000 27.82069 208 LEU A N 1
ATOM 1642 C CA . LEU A 1 208 ? -16.48182 7.07501 -24.32346 1.000 29.26364 208 LEU A CA 1
ATOM 1643 C C . LEU A 1 208 ? -17.80329 6.57062 -24.87707 1.000 27.59954 208 LEU A C 1
ATOM 1644 O O . LEU A 1 208 ? -17.87501 5.46369 -25.42070 1.000 27.27496 208 LEU A O 1
ATOM 1649 N N . VAL A 1 209 ? -18.86552 7.36242 -24.72792 1.000 26.60290 209 VAL A N 1
ATOM 1650 C CA . VAL A 1 209 ? -20.16522 6.95493 -25.24849 1.000 29.99807 209 VAL A CA 1
ATOM 1651 C C . VAL A 1 209 ? -20.10698 6.83627 -26.76407 1.000 29.89276 209 VAL A C 1
ATOM 1652 O O . VAL A 1 209 ? -20.63337 5.87818 -27.34853 1.000 27.94961 209 VAL A O 1
ATOM 1656 N N . GLU A 1 210 ? -19.44499 7.79147 -27.42702 1.000 24.90061 210 GLU A N 1
ATOM 1657 C CA . GLU A 1 210 ? -19.26041 7.67004 -28.86764 1.000 28.73399 210 GLU A CA 1
ATOM 1658 C C . GLU A 1 210 ? -18.47911 6.40566 -29.21395 1.000 32.41480 210 GLU A C 1
ATOM 1659 O O . GLU A 1 210 ? -18.81216 5.69914 -30.17504 1.000 29.83817 210 GLU A O 1
ATOM 1665 N N . GLN A 1 211 ? -17.43210 6.10522 -28.44893 1.000 29.81010 211 GLN A N 1
ATOM 1666 C CA . GLN A 1 211 ? -16.63893 4.91092 -28.73759 1.000 34.63929 211 GLN A CA 1
ATOM 1667 C C . GLN A 1 211 ? -17.42168 3.63497 -28.45798 1.000 30.43116 211 GLN A C 1
ATOM 1668 O O . GLN A 1 211 ? -17.05770 2.56630 -28.95927 1.000 30.79307 211 GLN A O 1
ATOM 1674 N N . MET A 1 212 ? -18.48929 3.73471 -27.66888 1.000 27.60771 212 MET A N 1
ATOM 1675 C CA . MET A 1 212 ? -19.40040 2.63746 -27.37190 1.000 27.47366 212 MET A CA 1
ATOM 1676 C C . MET A 1 212 ? -20.63308 2.63215 -28.27894 1.000 27.69609 212 MET A C 1
ATOM 1677 O O . MET A 1 212 ? -21.65457 2.03022 -27.92268 1.000 28.78131 212 MET A O 1
ATOM 1682 N N . SER A 1 213 ? -20.56478 3.27806 -29.44668 1.000 23.79139 213 SER A N 1
ATOM 1683 C CA . SER A 1 213 ? -21.78429 3.45416 -30.24065 1.000 29.36673 213 SER A CA 1
ATOM 1684 C C . SER A 1 213 ? -22.34853 2.12940 -30.75175 1.000 31.06489 213 SER A C 1
ATOM 1685 O O . SER A 1 213 ? -23.56008 2.02064 -30.95512 1.000 32.51321 213 SER A O 1
ATOM 1688 N N . GLU A 1 214 ? -21.50292 1.12437 -30.98468 1.000 29.53049 214 GLU A N 1
ATOM 1689 C CA . GLU A 1 214 ? -22.01477 -0.19942 -31.33665 1.000 27.51822 214 GLU A CA 1
ATOM 1690 C C . GLU A 1 214 ? -21.65094 -1.17940 -30.22643 1.000 31.58106 214 GLU A C 1
ATOM 1691 O O . GLU A 1 214 ? -20.65969 -1.91503 -30.33064 1.000 31.66139 214 GLU A O 1
ATOM 1697 N N . PRO A 1 215 ? -22.43267 -1.21176 -29.14515 1.000 28.99129 215 PRO A N 1
ATOM 1698 C CA . PRO A 1 215 ? -22.00656 -1.94950 -27.94460 1.000 27.25632 215 PRO A CA 1
ATOM 1699 C C . PRO A 1 215 ? -22.01038 -3.46330 -28.11616 1.000 31.96755 215 PRO A C 1
ATOM 1700 O O . PRO A 1 215 ? -21.53152 -4.16641 -27.21785 1.000 33.27680 215 PRO A O 1
ATOM 1704 N N . ASP A 1 216 ? -22.51066 -3.97973 -29.23579 1.000 27.99647 216 ASP A N 1
ATOM 1705 C CA . ASP A 1 216 ? -22.41598 -5.39417 -29.57201 1.000 32.54115 216 ASP A CA 1
ATOM 1706 C C . ASP A 1 216 ? -21.19176 -5.72374 -30.41983 1.000 34.36281 216 ASP A C 1
ATOM 1707 O O . ASP A 1 216 ? -20.99511 -6.89524 -30.76211 1.000 35.11292 216 ASP A O 1
ATOM 1712 N N . GLY A 1 217 ? -20.37540 -4.73122 -30.77398 1.000 32.92703 217 GLY A N 1
ATOM 1713 C CA . GLY A 1 217 ? -19.32587 -4.89214 -31.76367 1.000 33.26411 217 GLY A CA 1
ATOM 1714 C C . GLY A 1 217 ? -17.96654 -5.12739 -31.13810 1.000 30.90972 217 GLY A C 1
ATOM 1715 O O . GLY A 1 217 ? -17.84559 -5.48707 -29.96149 1.000 32.58539 217 GLY A O 1
ATOM 1716 N N . GLU A 1 218 ? -16.91923 -4.90574 -31.93494 1.000 30.53159 218 GLU A N 1
ATOM 1717 C CA . GLU A 1 218 ? -15.56821 -5.22236 -31.47017 1.000 32.10053 218 GLU A CA 1
ATOM 1718 C C . GLU A 1 218 ? -14.97371 -4.13886 -30.58787 1.000 32.72898 218 GLU A C 1
ATOM 1719 O O . GLU A 1 218 ? -13.95578 -4.39782 -29.93561 1.000 33.35690 218 GLU A O 1
ATOM 1725 N N . LEU A 1 219 ? -15.58285 -2.94793 -30.53731 1.000 28.65415 219 LEU A N 1
ATOM 1726 C CA . LEU A 1 219 ? -15.17927 -1.90126 -29.58920 1.000 29.26936 219 LEU A CA 1
ATOM 1727 C C . LEU A 1 219 ? -13.71826 -1.50244 -29.79011 1.000 35.24081 219 LEU A C 1
ATOM 1728 O O . LEU A 1 219 ? -12.98813 -1.25891 -28.82760 1.000 33.57211 219 LEU A O 1
ATOM 1733 N N . THR A 1 220 ? -13.28685 -1.43034 -31.04988 1.000 32.76947 220 THR A N 1
ATOM 1734 C CA . THR A 1 220 ? -11.87014 -1.22991 -31.32838 1.000 38.12830 220 THR A CA 1
ATOM 1735 C C . THR A 1 220 ? -11.34954 0.14837 -30.92533 1.000 39.80988 220 THR A C 1
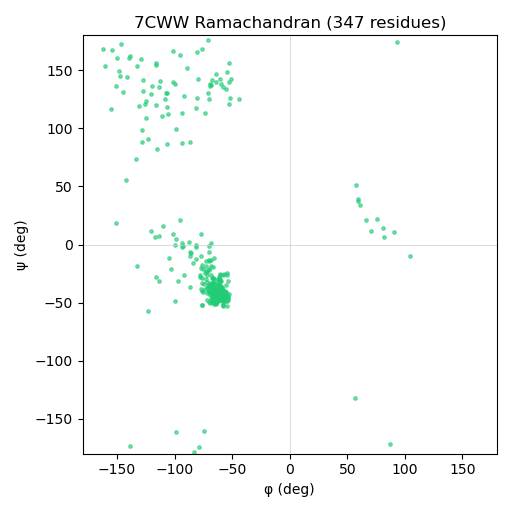ATOM 1736 O O . THR A 1 220 ? -10.13122 0.33857 -30.90029 1.000 43.44489 220 THR A O 1
ATOM 1740 N N . ASP A 1 221 ? -12.21551 1.11680 -30.63443 1.000 39.91273 221 ASP A N 1
ATOM 1741 C CA . ASP A 1 221 ? -11.76387 2.44795 -30.23903 1.000 35.24240 221 ASP A CA 1
ATOM 1742 C C . ASP A 1 221 ? -11.80838 2.67509 -28.73009 1.000 37.06920 221 ASP A C 1
ATOM 1743 O O . ASP A 1 221 ? -11.43615 3.75729 -28.26262 1.000 35.98612 221 ASP A O 1
ATOM 1748 N N . VAL A 1 222 ? -12.24110 1.68820 -27.95727 1.000 30.43948 222 VAL A N 1
ATOM 1749 C CA . VAL A 1 222 ? -12.34586 1.83143 -26.50479 1.000 30.06459 222 VAL A CA 1
ATOM 1750 C C . VAL A 1 222 ? -10.95075 1.65226 -25.90729 1.000 33.21960 222 VAL A C 1
ATOM 1751 O O . VAL A 1 222 ? -10.18174 0.82573 -26.41447 1.000 31.34301 222 VAL A O 1
ATOM 1755 N N . PRO A 1 223 ? -10.56768 2.40378 -24.86714 1.000 34.68955 223 PRO A N 1
ATOM 1756 C CA . PRO A 1 223 ? -9.26564 2.16940 -24.21867 1.000 38.37155 223 PRO A CA 1
ATOM 1757 C C . PRO A 1 223 ? -9.06110 0.70343 -23.85526 1.000 33.71838 223 PRO A C 1
ATOM 1758 O O . PRO A 1 223 ? -9.99157 0.01561 -23.42815 1.000 28.92979 223 PRO A O 1
ATOM 1762 N N . GLU A 1 224 ? -7.81328 0.24500 -24.01735 1.000 32.01486 224 GLU A N 1
ATOM 1763 C CA . GLU A 1 224 ? -7.48639 -1.18095 -23.98171 1.000 37.71045 224 GLU A CA 1
ATOM 1764 C C . GLU A 1 224 ? -7.99820 -1.86938 -22.71896 1.000 34.78146 224 GLU A C 1
ATOM 1765 O O . GLU A 1 224 ? -8.55452 -2.97262 -22.79145 1.000 29.48726 224 GLU A O 1
ATOM 1771 N N . LEU A 1 225 ? -7.78678 -1.26405 -21.54557 1.000 29.69904 225 LEU A N 1
ATOM 1772 C CA . LEU A 1 225 ? -8.21115 -1.93055 -20.31633 1.000 32.31699 225 LEU A CA 1
ATOM 1773 C C . LEU A 1 225 ? -9.73136 -1.99886 -20.22704 1.000 31.19240 225 LEU A C 1
ATOM 1774 O O . LEU A 1 225 ? -10.29414 -3.01589 -19.79739 1.000 30.58394 225 LEU A O 1
ATOM 1779 N N . ALA A 1 226 ? -10.41406 -0.91310 -20.59265 1.000 28.63667 226 ALA A N 1
ATOM 1780 C CA . ALA A 1 226 ? -11.87320 -0.93508 -20.57032 1.000 27.49000 226 ALA A CA 1
ATOM 1781 C C . ALA A 1 226 ? -12.39543 -1.94866 -21.56651 1.000 26.79616 226 ALA A C 1
ATOM 1782 O O . ALA A 1 226 ? -13.33714 -2.69808 -21.27155 1.000 27.71299 226 ALA A O 1
ATOM 1784 N N . ARG A 1 227 ? -11.77998 -1.99090 -22.75262 1.000 27.84568 227 ARG A N 1
ATOM 1785 C CA . ARG A 1 227 ? -12.21335 -2.92047 -23.78490 1.000 27.74081 227 ARG A CA 1
ATOM 1786 C C . ARG A 1 227 ? -12.17527 -4.35342 -23.27468 1.000 27.06621 227 ARG A C 1
ATOM 1787 O O . ARG A 1 227 ? -13.12829 -5.11845 -23.46610 1.000 27.49684 227 ARG A O 1
ATOM 1795 N N . GLU A 1 228 ? -11.07108 -4.73727 -22.63015 1.000 26.70890 228 GLU A N 1
ATOM 1796 C CA . GLU A 1 228 ? -10.95030 -6.10464 -22.11958 1.000 29.24294 228 GLU A CA 1
ATOM 1797 C C . GLU A 1 228 ? -12.00382 -6.37933 -21.05534 1.000 30.33607 228 GLU A C 1
ATOM 1798 O O . GLU A 1 228 ? -12.61758 -7.45630 -21.04159 1.000 28.54047 228 GLU A O 1
ATOM 1804 N N . TRP A 1 229 ? -12.23408 -5.41590 -20.15810 1.000 27.65742 229 TRP A N 1
ATOM 1805 C CA . TRP A 1 229 ? -13.31920 -5.56090 -19.19090 1.000 26.68208 229 TRP A CA 1
ATOM 1806 C C . TRP A 1 229 ? -14.65310 -5.77007 -19.89392 1.000 31.23366 229 TRP A C 1
ATOM 1807 O O . TRP A 1 229 ? -15.40730 -6.69071 -19.55104 1.000 28.23844 229 TRP A O 1
ATOM 1818 N N . LEU A 1 230 ? -14.96126 -4.91936 -20.89089 1.000 23.46422 230 LEU A N 1
ATOM 1819 C CA . LEU A 1 230 ? -16.27928 -4.96589 -21.52187 1.000 23.14489 230 LEU A CA 1
ATOM 1820 C C . LEU A 1 230 ? -16.50603 -6.28701 -22.23983 1.000 27.22731 230 LEU A C 1
ATOM 1821 O O . LEU A 1 230 ? -17.58258 -6.88216 -22.11095 1.000 27.22552 230 LEU A O 1
ATOM 1826 N N . VAL A 1 231 ? -15.51945 -6.75719 -23.01631 1.000 24.92695 231 VAL A N 1
ATOM 1827 C CA . VAL A 1 231 ? -15.75180 -7.96393 -23.80759 1.000 29.17684 231 VAL A CA 1
ATOM 1828 C C . VAL A 1 231 ? -15.92698 -9.17143 -22.88737 1.000 26.62611 231 VAL A C 1
ATOM 1829 O O . VAL A 1 231 ? -16.75698 -10.05115 -23.14877 1.000 28.35345 231 VAL A O 1
ATOM 1833 N N . ARG A 1 232 ? -15.16484 -9.22922 -21.79283 1.000 27.14222 232 ARG A N 1
ATOM 1834 C CA . ARG A 1 232 ? -15.31277 -10.34838 -20.86617 1.000 28.42942 232 ARG A CA 1
ATOM 1835 C C . ARG A 1 232 ? -16.66623 -10.31169 -20.16133 1.000 22.78545 232 ARG A C 1
ATOM 1836 O O . ARG A 1 232 ? -17.36975 -11.32392 -20.10284 1.000 28.08150 232 ARG A O 1
ATOM 1844 N N . LEU A 1 233 ? -17.06498 -9.15057 -19.63260 1.000 25.23140 233 LEU A N 1
ATOM 1845 C CA . LEU A 1 233 ? -18.38491 -9.08126 -19.00206 1.000 27.31297 233 LEU A CA 1
ATOM 1846 C C . LEU A 1 233 ? -19.47750 -9.39627 -20.00800 1.000 23.91149 233 LEU A C 1
ATOM 1847 O O . LEU A 1 233 ? -20.42067 -10.13648 -19.70887 1.000 26.02980 233 LEU A O 1
ATOM 1852 N N . ARG A 1 234 ? -19.35691 -8.86097 -21.22522 1.000 24.69909 234 ARG A N 1
ATOM 1853 C CA . ARG A 1 234 ? -20.38706 -9.09496 -22.22754 1.000 24.63810 234 ARG A CA 1
ATOM 1854 C C . ARG A 1 234 ? -20.46131 -10.56622 -22.62405 1.000 29.36528 234 ARG A C 1
ATOM 1855 O O . ARG A 1 234 ? -21.55278 -11.07630 -22.89940 1.000 30.65327 234 ARG A O 1
ATOM 1863 N N . ASP A 1 235 ? -19.32147 -11.26268 -22.64434 1.000 32.48513 235 ASP A N 1
ATOM 1864 C CA . ASP A 1 235 ? -19.31462 -12.70574 -22.89385 1.000 31.88254 235 ASP A CA 1
ATOM 1865 C C . ASP A 1 235 ? -20.11799 -13.46554 -21.84267 1.000 32.65656 235 ASP A C 1
ATOM 1866 O O . ASP A 1 235 ? -20.64209 -14.54855 -22.12236 1.000 31.48422 235 ASP A O 1
ATOM 1871 N N . TYR A 1 236 ? -20.19013 -12.93965 -20.61839 1.000 24.01524 236 TYR A N 1
ATOM 1872 C CA . TYR A 1 236 ? -20.92322 -13.60072 -19.54760 1.000 28.17955 236 TYR A CA 1
ATOM 1873 C C . TYR A 1 236 ? -22.41353 -13.30146 -19.55402 1.000 32.58304 236 TYR A C 1
ATOM 1874 O O . TYR A 1 236 ? -23.17022 -14.01243 -18.88464 1.000 34.01588 236 TYR A O 1
ATOM 1883 N N . VAL A 1 237 ? -22.85473 -12.26551 -20.27154 1.000 33.86444 237 VAL A N 1
ATOM 1884 C CA . VAL A 1 237 ? -24.27119 -11.89421 -20.24227 1.000 32.44185 237 VAL A CA 1
ATOM 1885 C C . VAL A 1 237 ? -25.20177 -13.05195 -20.63032 1.000 33.25937 237 VAL A C 1
ATOM 1886 O O . VAL A 1 237 ? -26.20637 -13.26095 -19.94763 1.000 35.84090 237 VAL A O 1
ATOM 1890 N N . PRO A 1 238 ? -24.93282 -13.80659 -21.70689 1.000 31.90532 238 PRO A N 1
ATOM 1891 C CA . PRO A 1 238 ? -25.84107 -14.93971 -22.01396 1.000 33.59403 238 PRO A CA 1
ATOM 1892 C C . PRO A 1 238 ? -25.95040 -15.93958 -20.87647 1.000 34.56379 238 PRO A C 1
ATOM 1893 O O . PRO A 1 238 ? -27.04517 -16.45105 -20.62217 1.000 30.99506 238 PRO A O 1
ATOM 1897 N N . ALA A 1 239 ? -24.84811 -16.22172 -20.17405 1.000 32.52339 239 ALA A N 1
ATOM 1898 C CA . ALA A 1 239 ? -24.90671 -17.16998 -19.06446 1.000 32.87076 239 ALA A CA 1
ATOM 1899 C C . ALA A 1 239 ? -25.58843 -16.57475 -17.84334 1.000 32.11959 239 ALA A C 1
ATOM 1900 O O . ALA A 1 239 ? -26.23113 -17.30931 -17.08452 1.000 34.14949 239 ALA A O 1
ATOM 1902 N N . LEU A 1 240 ? -25.42165 -15.26747 -17.61552 1.000 28.96193 240 LEU A N 1
ATOM 1903 C CA . LEU A 1 240 ? -26.19898 -14.58568 -16.58507 1.000 30.22673 240 LEU A CA 1
ATOM 1904 C C . LEU A 1 240 ? -27.68374 -14.69307 -16.88264 1.000 35.10286 240 LEU A C 1
ATOM 1905 O O . LEU A 1 240 ? -28.48475 -15.05659 -16.01142 1.000 31.94711 240 LEU A O 1
ATOM 1910 N N . GLN A 1 241 ? -28.05585 -14.40162 -18.13309 1.000 30.60733 241 GLN A N 1
ATOM 1911 C CA . GLN A 1 241 ? -29.44544 -14.47188 -18.56626 1.000 31.63865 241 GLN A CA 1
ATOM 1912 C C . GLN A 1 241 ? -29.99045 -15.88980 -18.45915 1.000 34.36975 241 GLN A C 1
ATOM 1913 O O . GLN A 1 241 ? -31.13467 -16.09455 -18.04009 1.000 32.02690 241 GLN A O 1
ATOM 1919 N N . LYS A 1 242 ? -29.18863 -16.87928 -18.86142 1.000 34.91133 242 LYS A N 1
ATOM 1920 C CA . LYS A 1 242 ? -29.60494 -18.27770 -18.80149 1.000 33.80290 242 LYS A CA 1
ATOM 1921 C C . LYS A 1 242 ? -29.85350 -18.72356 -17.36064 1.000 30.44145 242 LYS A C 1
ATOM 1922 O O . LYS A 1 242 ? -30.78002 -19.49984 -17.09043 1.000 37.63307 242 LYS A O 1
ATOM 1928 N N . GLY A 1 243 ? -29.02054 -18.26527 -16.42716 1.000 32.21860 243 GLY A N 1
ATOM 1929 C CA . GLY A 1 243 ? -29.23288 -18.62168 -15.03137 1.000 33.84748 243 GLY A CA 1
ATOM 1930 C C . GLY A 1 243 ? -30.60807 -18.21330 -14.53713 1.000 33.37156 243 GLY A C 1
ATOM 1931 O O . GLY A 1 243 ? -31.30825 -18.99326 -13.89141 1.000 35.04940 243 GLY A O 1
ATOM 1932 N N . PHE A 1 244 ? -31.02395 -16.98745 -14.85700 1.000 31.61045 244 PHE A N 1
ATOM 1933 C CA . PHE A 1 244 ? -32.34663 -16.52827 -14.43737 1.000 36.19686 244 PHE A CA 1
ATOM 1934 C C . PHE A 1 244 ? -33.45627 -17.21854 -15.22393 1.000 33.29946 244 PHE A C 1
ATOM 1935 O O . PHE A 1 244 ? -34.42012 -17.72950 -14.63307 1.000 35.22478 244 PHE A O 1
ATOM 1943 N N . ASP A 1 245 ? -33.32287 -17.27688 -16.55630 1.000 32.24250 245 ASP A N 1
ATOM 1944 C CA . ASP A 1 245 ? -34.35608 -17.89983 -17.38888 1.000 32.24352 245 ASP A CA 1
ATOM 1945 C C . ASP A 1 245 ? -34.64589 -19.33705 -16.95698 1.000 33.95413 245 ASP A C 1
ATOM 1946 O O . ASP A 1 245 ? -35.78398 -19.80402 -17.04901 1.000 38.73725 245 ASP A O 1
ATOM 1951 N N . GLU A 1 246 ? -33.62774 -20.05886 -16.50540 1.000 36.38077 246 GLU A N 1
ATOM 1952 C CA . GLU A 1 246 ? -33.77057 -21.46181 -16.13658 1.000 38.71647 246 GLU A CA 1
ATOM 1953 C C . GLU A 1 246 ? -34.20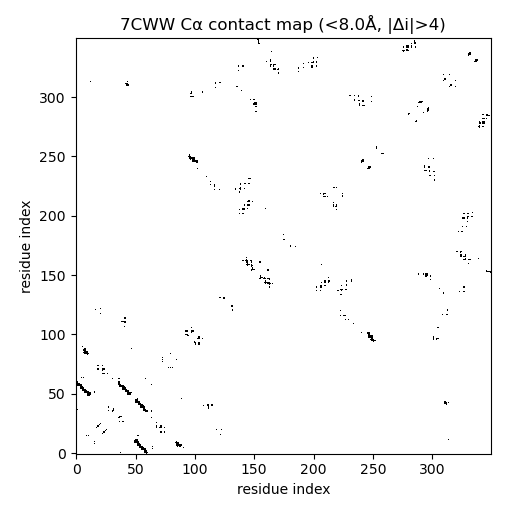423 -21.66297 -14.69061 1.000 36.66891 246 GLU A C 1
ATOM 1954 O O . GLU A 1 246 ? -34.32741 -22.81206 -14.25635 1.000 41.66411 246 GLU A O 1
ATOM 1960 N N . GLY A 1 247 ? -34.44373 -20.59144 -13.93680 1.000 41.20322 247 GLY A N 1
ATOM 1961 C CA . GLY A 1 247 ? -34.88909 -20.73670 -12.55684 1.000 37.15838 247 GLY A CA 1
ATOM 1962 C C . GLY A 1 247 ? -33.79527 -21.01434 -11.55155 1.000 37.40037 247 GLY A C 1
ATOM 1963 O O . GLY A 1 247 ? -34.09795 -21.38565 -10.40977 1.000 34.49714 247 GLY A O 1
ATOM 1964 N N . ARG A 1 248 ? -32.53478 -20.82927 -11.92499 1.000 35.76274 248 ARG A N 1
ATOM 1965 C CA . ARG A 1 248 ? -31.42479 -21.20339 -11.06533 1.000 35.80115 248 ARG A CA 1
ATOM 1966 C C . ARG A 1 248 ? -30.86214 -20.03932 -10.25892 1.000 32.10238 248 ARG A C 1
ATOM 1967 O O . ARG A 1 248 ? -30.37283 -20.25227 -9.14681 1.000 33.26181 248 ARG A O 1
ATOM 1975 N N . PHE A 1 249 ? -30.91261 -18.82222 -10.79242 1.000 32.34479 249 PHE A N 1
ATOM 1976 C CA . PHE A 1 249 ? -30.30046 -17.65939 -10.16598 1.000 34.22606 249 PHE A CA 1
ATOM 1977 C C . PHE A 1 249 ? -31.37566 -16.84267 -9.46039 1.000 31.42651 249 PHE A C 1
ATOM 1978 O O . PHE A 1 249 ? -32.48910 -16.68344 -9.97621 1.000 31.96118 249 PHE A O 1
ATOM 1986 N N . TYR A 1 250 ? -31.03674 -16.32980 -8.28015 1.000 30.97652 250 TYR A N 1
ATOM 1987 C CA . TYR A 1 250 ? -31.93019 -15.49748 -7.48056 1.000 33.47494 250 TYR A CA 1
ATOM 1988 C C . TYR A 1 250 ? -31.10475 -14.38798 -6.84554 1.000 33.61347 250 TYR A C 1
ATOM 1989 O O . TYR A 1 250 ? -29.94401 -14.60325 -6.48942 1.000 30.97038 250 TYR A O 1
ATOM 1998 N N . LEU A 1 251 ? -31.68808 -13.19697 -6.73233 1.000 31.50688 251 LEU A N 1
ATOM 1999 C CA . LEU A 1 251 ? -30.99764 -12.04474 -6.15585 1.000 31.96890 251 LEU A CA 1
ATOM 2000 C C . LEU A 1 251 ? -31.56368 -11.80738 -4.76351 1.000 35.76218 251 LEU A C 1
ATOM 2001 O O . LEU A 1 251 ? -32.73445 -11.44163 -4.61725 1.000 31.14436 251 LEU A O 1
ATOM 2006 N N . TYR A 1 252 ? -30.74361 -12.04145 -3.74086 1.000 34.74762 252 TYR A N 1
ATOM 2007 C CA . TYR A 1 252 ? -31.19516 -11.88281 -2.36813 1.000 31.98509 252 TYR A CA 1
ATOM 2008 C C . TYR A 1 252 ? -30.00324 -11.58416 -1.46703 1.000 35.63655 252 TYR A C 1
ATOM 2009 O O . TYR A 1 252 ? -28.84328 -11.74934 -1.85250 1.000 31.82201 252 TYR A O 1
ATOM 2018 N N . ALA A 1 253 ? -30.31874 -11.15469 -0.24603 1.000 33.56753 253 ALA A N 1
ATOM 2019 C CA . ALA A 1 253 ? -29.36816 -10.98581 0.83379 1.000 34.49034 253 ALA A CA 1
ATOM 2020 C C . ALA A 1 253 ? -29.73363 -11.95848 1.94564 1.000 35.08239 253 ALA A C 1
ATOM 2021 O O . ALA A 1 253 ? -30.87140 -12.42550 2.05248 1.000 41.12905 253 ALA A O 1
ATOM 2023 N N . THR A 1 254 ? -28.74841 -12.30020 2.76090 1.000 38.15804 254 THR A N 1
ATOM 2024 C CA . THR A 1 254 ? -28.96412 -13.27290 3.82120 1.000 47.19291 254 THR A CA 1
ATOM 2025 C C . THR A 1 254 ? -28.51964 -12.62473 5.12118 1.000 48.82506 254 THR A C 1
ATOM 2026 O O . THR A 1 254 ? -27.34070 -12.22638 5.23628 1.000 49.84776 254 THR A O 1
ATOM 2030 N N . PRO A 1 255 ? -29.39929 -12.49508 6.11372 1.000 56.11038 255 PRO A N 1
ATOM 2031 C CA . PRO A 1 255 ? -28.93989 -12.03882 7.43274 1.000 55.78097 255 PRO A CA 1
ATOM 2032 C C . PRO A 1 255 ? -27.97218 -13.05206 8.02934 1.000 72.80945 255 PRO A C 1
ATOM 2033 O O . PRO A 1 255 ? -28.15580 -14.26466 7.89885 1.000 86.83222 255 PRO A O 1
ATOM 2037 N N . ARG A 1 256 ? -26.91559 -12.54344 8.66220 1.000 71.93078 256 ARG A N 1
ATOM 2038 C CA . ARG A 1 256 ? -25.85387 -13.40325 9.16823 1.000 70.05628 256 ARG A CA 1
ATOM 2039 C C . ARG A 1 256 ? -26.34505 -14.20740 10.37313 1.000 69.95674 256 ARG A C 1
ATOM 2040 O O . ARG A 1 256 ? -27.47441 -14.05627 10.84928 1.000 64.20786 256 ARG A O 1
ATOM 2048 N N . LYS A 1 257 ? -25.47001 -15.08702 10.85137 1.000 74.26508 257 LYS A N 1
ATOM 2049 C CA . LYS A 1 257 ? -25.69614 -15.79496 12.10083 1.000 77.56196 257 LYS A CA 1
ATOM 2050 C C . LYS A 1 257 ? -25.99337 -14.78664 13.20042 1.000 80.50317 257 LYS A C 1
ATOM 2051 O O . LYS A 1 257 ? -25.18522 -13.89588 13.46349 1.000 78.17548 257 LYS A O 1
ATOM 2057 N N . ALA A 1 258 ? -27.16722 -14.91323 13.82204 1.000 81.67434 258 ALA A N 1
ATOM 2058 C CA . ALA A 1 258 ? -27.60725 -14.04257 14.91500 1.000 77.60378 258 ALA A CA 1
ATOM 2059 C C . ALA A 1 258 ? -27.66460 -12.56985 14.51126 1.000 80.11957 258 ALA A C 1
ATOM 2060 O O . ALA A 1 258 ? -27.34505 -11.68885 15.31559 1.000 79.72851 258 ALA A O 1
ATOM 2062 N N . GLU A 1 259 ? -28.07334 -12.28800 13.27396 1.000 82.39518 259 GLU A N 1
ATOM 2063 C CA . GLU A 1 259 ? -28.29700 -10.91832 12.81071 1.000 88.43255 259 GLU A CA 1
ATOM 2064 C C . GLU A 1 259 ? -29.78957 -10.61823 12.90118 1.000 97.88765 259 GLU A C 1
ATOM 2065 O O . GLU A 1 259 ? -30.56781 -10.99722 12.02024 1.000 99.07792 259 GLU A O 1
ATOM 2071 N N . THR A 1 260 ? -30.18489 -9.93420 13.97166 1.000 98.00111 260 THR A N 1
ATOM 2072 C CA . THR A 1 260 ? -31.57057 -9.51893 14.11828 1.000 98.04251 260 THR A CA 1
ATOM 2073 C C . THR A 1 260 ? -31.94647 -8.53082 13.01624 1.000 101.80669 260 THR A C 1
ATOM 2074 O O . THR A 1 260 ? -31.12282 -7.73951 12.54833 1.000 110.79900 260 THR A O 1
ATOM 2078 N N . ALA A 1 261 ? -33.20224 -8.59472 12.58744 1.000 94.25413 261 ALA A N 1
ATOM 2079 C CA . ALA A 1 261 ? -33.70664 -7.68358 11.57027 1.000 87.70517 261 ALA A CA 1
ATOM 2080 C C . ALA A 1 261 ? -35.16641 -7.33566 11.84440 1.000 86.77894 261 ALA A C 1
ATOM 2081 O O . ALA A 1 261 ? -35.57551 -7.20130 12.99993 1.000 87.15334 261 ALA A O 1
ATOM 2083 N N . PRO A 1 274 ? -43.99664 18.26584 11.53188 1.000 110.27023 274 PRO A N 1
ATOM 2084 C CA . PRO A 1 274 ? -45.18750 19.10334 11.34268 1.000 112.38844 274 PRO A CA 1
ATOM 2085 C C . PRO A 1 274 ? -45.60732 19.20724 9.87621 1.000 110.93369 274 PRO A C 1
ATOM 2086 O O . PRO A 1 274 ? -45.21989 18.36672 9.06631 1.000 108.86505 274 PRO A O 1
ATOM 2090 N N . ASP A 1 275 ? -46.39125 20.23512 9.54927 1.000 112.07781 275 ASP A N 1
ATOM 2091 C CA . ASP A 1 275 ? -46.92512 20.43070 8.20017 1.000 108.61677 275 ASP A CA 1
ATOM 2092 C C . ASP A 1 275 ? -45.89927 21.21186 7.38459 1.000 110.82696 275 ASP A C 1
ATOM 2093 O O . ASP A 1 275 ? -45.92671 22.44143 7.32315 1.000 116.98034 275 ASP A O 1
ATOM 2098 N N . VAL A 1 276 ? -44.97800 20.48172 6.74737 1.000 105.77053 276 VAL A N 1
ATOM 2099 C CA . VAL A 1 276 ? -43.95186 21.11191 5.91824 1.000 102.42722 276 VAL A CA 1
ATOM 2100 C C . VAL A 1 276 ? -44.57703 21.80182 4.71246 1.000 105.34132 276 VAL A C 1
ATOM 2101 O O . VAL A 1 276 ? -44.08593 22.84099 4.25827 1.000 103.93535 276 VAL A O 1
ATOM 2105 N N . GLU A 1 277 ? -45.67499 21.24833 4.18825 1.000 106.07997 277 GLU A N 1
ATOM 2106 C CA . GLU A 1 277 ? -46.30943 21.78485 2.98556 1.000 106.51697 277 GLU A CA 1
ATOM 2107 C C . GLU A 1 277 ? -46.80495 23.21401 3.18156 1.000 98.47505 277 GLU A C 1
ATOM 2108 O O . GLU A 1 277 ? -46.88117 23.98329 2.21522 1.000 97.55277 277 GLU A O 1
ATOM 2114 N N . TRP A 1 278 ? -47.13848 23.58774 4.41613 1.000 93.97409 278 TRP A N 1
ATOM 2115 C CA . TRP A 1 278 ? -47.63096 24.92110 4.74279 1.000 93.60604 278 TRP A CA 1
ATOM 2116 C C . TRP A 1 278 ? -46.54528 25.82613 5.31517 1.000 103.56210 278 TRP A C 1
ATOM 2117 O O . TRP A 1 278 ? -46.39185 26.96959 4.86971 1.000 100.67167 278 TRP A O 1
ATOM 2128 N N . LEU A 1 279 ? -45.78369 25.33252 6.31241 1.000 109.80514 279 LEU A N 1
ATOM 2129 C CA . LEU A 1 279 ? -44.67518 26.03680 6.98207 1.000 111.67517 279 LEU A CA 1
ATOM 2130 C C . LEU A 1 279 ? -43.40226 26.05754 6.12666 1.000 117.29131 279 LEU A C 1
ATOM 2131 O O . LEU A 1 279 ? -42.30462 26.44653 6.56724 1.000 119.68037 279 LEU A O 1
ATOM 2136 N N . SER A 1 280 ? -43.63173 25.61453 4.90764 1.000 119.73521 280 SER A N 1
ATOM 2137 C CA . SER A 1 280 ? -42.65945 25.66521 3.84128 1.000 118.99439 280 SER A CA 1
ATOM 2138 C C . SER A 1 280 ? -42.15195 27.07332 3.62785 1.000 121.23050 280 SER A C 1
ATOM 2139 O O . SER A 1 280 ? -42.93247 28.01048 3.49301 1.000 125.59042 280 SER A O 1
ATOM 2142 N N . ASP A 1 281 ? -40.83182 27.21736 3.50929 1.000 121.10587 281 ASP A N 1
ATOM 2143 C CA . ASP A 1 281 ? -40.27806 28.27523 2.66913 1.000 123.50348 281 ASP A CA 1
ATOM 2144 C C . ASP A 1 281 ? -38.92271 27.88953 2.08398 1.000 124.05145 281 ASP A C 1
ATOM 2145 O O . ASP A 1 281 ? -38.16965 28.76413 1.64322 1.000 126.10043 281 ASP A O 1
ATOM 2150 N N . LEU A 1 282 ? -38.59481 26.59624 2.06435 1.000 123.14894 282 LEU A N 1
ATOM 2151 C CA . LEU A 1 282 ? -37.63633 26.09289 1.09906 1.000 120.63611 282 LEU A CA 1
ATOM 2152 C C . LEU A 1 282 ? -38.36466 25.15864 0.13943 1.000 120.02030 282 LEU A C 1
ATOM 2153 O O . LEU A 1 282 ? -39.20541 24.36119 0.57271 1.000 115.54243 282 LEU A O 1
ATOM 2158 N N . PRO A 1 283 ? -38.10933 25.26493 -1.15815 1.000 120.69265 283 PRO A N 1
ATOM 2159 C CA . PRO A 1 283 ? -38.95616 24.59896 -2.15446 1.000 121.97651 283 PRO A CA 1
ATOM 2160 C C . PRO A 1 283 ? -38.63861 23.11071 -2.26744 1.000 121.11188 283 PRO A C 1
ATOM 2161 O O . PRO A 1 283 ? -37.83709 22.55615 -1.51791 1.000 122.06786 283 PRO A O 1
ATOM 2165 N N . GLU A 1 284 ? -39.28779 22.47218 -3.23924 1.000 120.09897 284 GLU A N 1
ATOM 2166 C CA . GLU A 1 284 ? -39.15901 21.03123 -3.40938 1.000 116.28204 284 GLU A CA 1
ATOM 2167 C C . GLU A 1 284 ? -37.75674 20.67290 -3.89931 1.000 111.05485 284 GLU A C 1
ATOM 2168 O O . GLU A 1 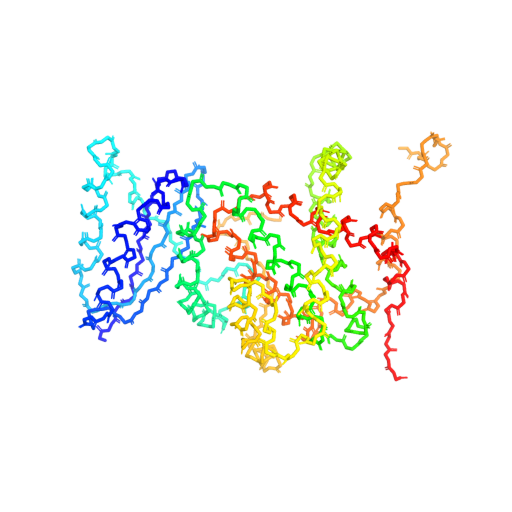284 ? -37.21180 21.34576 -4.78103 1.000 112.15313 284 GLU A O 1
ATOM 2174 N N . PRO A 1 285 ? -37.14086 19.63743 -3.33924 1.000 107.02767 285 PRO A N 1
ATOM 2175 C CA . PRO A 1 285 ? -35.87237 19.14554 -3.88587 1.000 106.47395 285 PRO A CA 1
ATOM 2176 C C . PRO A 1 285 ? -36.08344 18.53967 -5.26126 1.000 106.13886 285 PRO A C 1
ATOM 2177 O O . PRO A 1 285 ? -37.10587 17.88159 -5.50703 1.000 109.32545 285 PRO A O 1
ATOM 2181 N N . PRO A 1 286 ? -35.15137 18.75193 -6.19390 1.000 102.14229 286 PRO A N 1
ATOM 2182 C CA . PRO A 1 286 ? -35.30273 18.13323 -7.52335 1.000 95.95224 286 PRO A CA 1
ATOM 2183 C C . PRO A 1 286 ? -35.33302 16.61611 -7.47281 1.000 85.32636 286 PRO A C 1
ATOM 2184 O O . PRO A 1 286 ? -35.92984 15.97948 -8.35182 1.000 82.01451 286 PRO A O 1
ATOM 2188 N N . VAL A 1 287 ? -34.71295 16.01558 -6.45579 1.000 81.67531 287 VAL A N 1
ATOM 2189 C CA . VAL A 1 287 ? -34.71551 14.56270 -6.34517 1.000 71.56528 287 VAL A CA 1
ATOM 2190 C C . VAL A 1 287 ? -36.08939 14.06019 -5.91483 1.000 67.12361 287 VAL A C 1
ATOM 2191 O O . VAL A 1 287 ? -36.46368 12.91912 -6.21510 1.000 69.15604 287 VAL A O 1
ATOM 2195 N N . ALA A 1 288 ? -36.87530 14.90226 -5.23528 1.000 62.98743 288 ALA A N 1
ATOM 2196 C CA . ALA A 1 288 ? -38.22861 14.50316 -4.85863 1.000 61.96888 288 ALA A CA 1
ATOM 2197 C C . ALA A 1 288 ? -39.07996 14.19951 -6.08890 1.000 61.06118 288 ALA A C 1
ATOM 2198 O O . ALA A 1 288 ? -39.88983 13.26364 -6.07709 1.000 60.76638 288 ALA A O 1
ATOM 2200 N N . GLY A 1 289 ? -38.91010 14.97731 -7.16258 1.000 59.06727 289 GLY A N 1
ATOM 2201 C CA . GLY A 1 289 ? -39.61043 14.67384 -8.40140 1.000 58.13621 289 GLY A CA 1
ATOM 2202 C C . GLY A 1 289 ? -39.24809 13.31434 -8.96775 1.000 57.12796 289 GLY A C 1
ATOM 2203 O O . GLY A 1 289 ? -40.09784 12.62702 -9.54317 1.000 58.20071 289 GLY A O 1
ATOM 2204 N N . ILE A 1 290 ? -37.99172 12.89767 -8.79937 1.000 50.36295 290 ILE A N 1
ATOM 2205 C CA . ILE A 1 290 ? -37.57064 11.59326 -9.29730 1.000 47.63985 290 ILE A CA 1
ATOM 2206 C C . ILE A 1 290 ? -38.21395 10.46825 -8.49434 1.000 51.04342 290 ILE A C 1
ATOM 2207 O O . ILE A 1 290 ? -38.68775 9.47758 -9.06527 1.000 45.91975 290 ILE A O 1
ATOM 2212 N N . HIS A 1 291 ? -38.25909 10.60046 -7.16107 1.000 52.10662 291 HIS A N 1
ATOM 2213 C CA . HIS A 1 291 ? -38.86318 9.54535 -6.34984 1.000 48.71296 291 HIS A CA 1
ATOM 2214 C C . HIS A 1 291 ? -40.36152 9.44794 -6.59820 1.000 54.44345 291 HIS A C 1
ATOM 2215 O O . HIS A 1 291 ? -40.92234 8.34561 -6.62741 1.000 55.64726 291 HIS A O 1
ATOM 2222 N N . ARG A 1 292 ? -41.02703 10.58990 -6.77779 1.000 52.57670 292 ARG A N 1
ATOM 2223 C CA . ARG A 1 292 ? -42.42956 10.56214 -7.16605 1.000 59.33018 292 ARG A CA 1
ATOM 2224 C C . ARG A 1 292 ? -42.61219 9.83603 -8.49624 1.000 57.02632 292 ARG A C 1
ATOM 2225 O O . ARG A 1 292 ? -43.58852 9.09774 -8.67978 1.000 51.61692 292 ARG A O 1
ATOM 2233 N N . ALA A 1 293 ? -41.67001 10.01965 -9.43029 1.000 55.39014 293 ALA A N 1
ATOM 2234 C CA . ALA A 1 293 ? -41.76302 9.35334 -10.72753 1.000 52.27385 293 ALA A CA 1
ATOM 2235 C C . ALA A 1 293 ? -41.73396 7.83911 -10.56776 1.000 45.50922 293 ALA A C 1
ATOM 2236 O O . ALA A 1 293 ? -42.56197 7.12346 -11.14353 1.000 45.89419 293 ALA A O 1
ATOM 2238 N N . ILE A 1 294 ? -40.78675 7.32925 -9.78185 1.000 48.53509 294 ILE A N 1
ATOM 2239 C CA . ILE A 1 294 ? -40.73745 5.89016 -9.55223 1.000 57.05036 294 ILE A CA 1
ATOM 2240 C C . ILE A 1 294 ? -41.99559 5.42789 -8.83617 1.000 64.27313 294 ILE A C 1
ATOM 2241 O O . ILE A 1 294 ? -42.60551 4.41797 -9.20918 1.000 61.11225 294 ILE A O 1
ATOM 2246 N N . ALA A 1 295 ? -42.41404 6.17444 -7.80757 1.000 69.99646 295 ALA A N 1
ATOM 2247 C CA . ALA A 1 295 ? -43.55599 5.76803 -6.99367 1.000 68.76115 295 ALA A CA 1
ATOM 2248 C C . ALA A 1 295 ? -44.82699 5.64455 -7.81969 1.000 65.03802 295 ALA A C 1
ATOM 2249 O O . ALA A 1 295 ? -45.68978 4.81390 -7.50978 1.000 66.34263 295 ALA A O 1
ATOM 2251 N N . ASP A 1 296 ? -44.96553 6.45345 -8.86673 1.000 61.54820 296 ASP A N 1
ATOM 2252 C CA . ASP A 1 296 ? -46.15644 6.40577 -9.70356 1.000 62.72702 296 ASP A CA 1
ATOM 2253 C C . ASP A 1 296 ? -46.07417 5.37154 -10.81763 1.000 61.06261 296 ASP A C 1
ATOM 2254 O O . ASP A 1 296 ? -47.08685 5.11944 -11.47955 1.000 65.58086 296 ASP A O 1
ATOM 2259 N N . ASN A 1 297 ? -44.91095 4.77333 -11.05295 1.000 60.23469 297 ASN A N 1
ATOM 2260 C CA . ASN A 1 297 ? -44.72698 3.86206 -12.18277 1.000 56.73560 297 ASN A CA 1
ATOM 2261 C C . ASN A 1 297 ? -44.65154 2.44200 -11.63390 1.000 56.89433 297 ASN A C 1
ATOM 2262 O O . ASN A 1 297 ? -43.56906 1.90648 -11.39235 1.000 52.57986 297 ASN A O 1
ATOM 2267 N N . THR A 1 298 ? -45.82306 1.83306 -11.46085 1.000 57.49440 298 THR A N 1
ATOM 2268 C CA . THR A 1 298 ? -45.89118 0.46982 -10.95037 1.000 61.06953 298 THR A CA 1
ATOM 2269 C C . THR A 1 298 ? -45.16924 -0.50185 -11.87269 1.000 56.16315 298 THR A C 1
ATOM 2270 O O . THR A 1 298 ? -44.49693 -1.43148 -11.41004 1.000 50.96605 298 THR A O 1
ATOM 2274 N N . TYR A 1 299 ? -45.28614 -0.29241 -13.18152 1.000 52.46419 299 TYR A N 1
ATOM 2275 C CA . TYR A 1 299 ? -44.65781 -1.19633 -14.13448 1.000 49.66182 299 TYR A CA 1
ATOM 2276 C C . TYR A 1 299 ? -43.14163 -1.19083 -13.98084 1.000 47.39762 299 TYR A C 1
ATOM 2277 O O . TYR A 1 299 ? -42.50208 -2.24941 -13.91848 1.000 46.74730 299 TYR A O 1
ATOM 2286 N N . TYR A 1 300 ? -42.55170 0.00247 -13.92673 1.000 43.95265 300 TYR A N 1
ATOM 2287 C CA . TYR A 1 300 ? -41.11431 0.13804 -13.70761 1.000 40.76765 300 TYR A CA 1
ATOM 2288 C C . TYR A 1 300 ? -40.67876 -0.59061 -12.43533 1.000 47.66616 300 TYR A C 1
ATOM 2289 O O . TYR A 1 300 ? -39.68554 -1.32988 -12.43822 1.000 47.97581 300 TYR A O 1
ATOM 2298 N N . GLN A 1 301 ? -41.42994 -0.41073 -11.34078 1.000 45.91036 301 GLN A N 1
ATOM 2299 C CA . GLN A 1 301 ? -41.10138 -1.08687 -10.08656 1.000 51.01508 301 GLN A CA 1
ATOM 2300 C C . GLN A 1 301 ? -41.07886 -2.60172 -10.26440 1.000 53.70044 301 GLN A C 1
ATOM 2301 O O . GLN A 1 301 ? -40.12786 -3.27283 -9.84750 1.000 54.98563 301 GLN A O 1
ATOM 2307 N N . GLY A 1 302 ? -42.12123 -3.16084 -10.88561 1.000 52.41043 302 GLY A N 1
ATOM 2308 C CA . GLY A 1 302 ? -42.16047 -4.60212 -11.08478 1.000 48.57590 302 GLY A CA 1
ATOM 2309 C C . GLY A 1 302 ? -41.03945 -5.09608 -11.97522 1.000 45.82833 302 GLY A C 1
ATOM 2310 O O . GLY A 1 302 ? -40.46313 -6.16044 -11.73357 1.000 46.44405 302 GLY A O 1
ATOM 2311 N N . MET A 1 303 ? -40.71414 -4.31985 -13.01328 1.000 44.11277 303 MET A N 1
ATOM 2312 C CA A MET A 1 303 ? -39.66104 -4.69895 -13.95123 0.557 44.44224 303 MET A CA 1
ATOM 2313 C CA B MET A 1 303 ? -39.66172 -4.70358 -13.95015 0.443 44.54022 303 MET A CA 1
ATOM 2314 C C . MET A 1 303 ? -38.31371 -4.83811 -13.24781 1.000 45.17928 303 MET A C 1
ATOM 2315 O O . MET A 1 303 ? -37.58393 -5.81384 -13.45966 1.000 43.47701 303 MET A O 1
ATOM 2324 N N . ILE A 1 304 ? -37.96487 -3.86133 -12.40681 1.000 40.38359 304 ILE A N 1
ATOM 2325 C CA . ILE A 1 304 ? -36.69392 -3.90020 -11.68496 1.000 43.74206 304 ILE A CA 1
ATOM 2326 C C . ILE A 1 304 ? -36.63648 -5.10070 -10.75818 1.000 46.93154 304 ILE A C 1
ATOM 2327 O O . ILE A 1 304 ? -35.55958 -5.66121 -10.50450 1.000 42.47219 304 ILE A O 1
ATOM 2332 N N . ARG A 1 305 ? -37.78387 -5.52520 -10.24351 1.000 43.71916 305 ARG A N 1
ATOM 2333 C CA . ARG A 1 305 ? -37.77141 -6.59991 -9.26842 1.000 45.20820 305 ARG A CA 1
ATOM 2334 C C . ARG A 1 305 ? -37.92060 -7.98461 -9.88293 1.000 44.69600 305 ARG A C 1
ATOM 2335 O O . ARG A 1 305 ? -37.43004 -8.95717 -9.30040 1.000 41.03405 305 ARG A O 1
ATOM 2343 N N . GLU A 1 306 ? -38.55320 -8.11217 -11.05129 1.000 40.47257 306 GLU A N 1
ATOM 2344 C CA . GLU A 1 306 ? -38.94211 -9.43406 -11.52927 1.000 44.13011 306 GLU A CA 1
ATOM 2345 C C . GLU A 1 306 ? -38.59856 -9.74651 -12.97998 1.000 43.00245 306 GLU A C 1
ATOM 2346 O O . GLU A 1 306 ? -38.59557 -10.93142 -13.33440 1.000 46.16770 306 GLU A O 1
ATOM 2352 N N . ASP A 1 307 ? -38.32497 -8.76067 -13.83749 1.000 37.42689 307 ASP A N 1
ATOM 2353 C CA . ASP A 1 307 ? -38.01324 -9.09365 -15.22397 1.000 38.52196 307 ASP A CA 1
ATOM 2354 C C . ASP A 1 307 ? -36.64716 -9.76172 -15.29183 1.000 39.69803 307 ASP A C 1
ATOM 2355 O O . ASP A 1 307 ? -35.66317 -9.23406 -14.76306 1.000 37.90808 307 ASP A O 1
ATOM 2360 N N . ARG A 1 308 ? -36.56887 -10.90298 -15.98418 1.000 34.73857 308 ARG A N 1
ATOM 2361 C CA . ARG A 1 308 ? -35.33230 -11.67897 -15.91144 1.000 35.40318 308 ARG A CA 1
ATOM 2362 C C . ARG A 1 308 ? -34.18763 -11.01110 -16.65786 1.000 36.41246 308 ARG A C 1
ATOM 2363 O O . ARG A 1 308 ? -33.01796 -11.22058 -16.30697 1.000 34.40726 308 ARG A O 1
ATOM 2371 N N . ARG A 1 309 ? -34.48543 -10.19792 -17.67452 1.000 33.09052 309 ARG A N 1
ATOM 2372 C CA . ARG A 1 309 ? -33.40847 -9.44882 -18.31378 1.000 32.07849 309 ARG A CA 1
ATOM 2373 C C . ARG A 1 309 ? -32.87638 -8.36360 -17.38640 1.000 26.05358 309 ARG A C 1
ATOM 2374 O O . ARG A 1 309 ? -31.67541 -8.07061 -17.39058 1.000 29.41776 309 ARG A O 1
ATOM 2382 N N . PHE A 1 310 ? -33.75365 -7.73944 -16.59842 1.000 30.40172 310 PHE A N 1
ATOM 2383 C CA . PHE A 1 310 ? -33.25944 -6.77405 -15.62678 1.000 30.85288 310 PHE A CA 1
ATOM 2384 C C . PHE A 1 310 ? -32.46699 -7.47595 -14.52856 1.000 27.56001 310 PHE A C 1
ATOM 2385 O O . PHE A 1 310 ? -31.40953 -6.99218 -14.11130 1.000 28.84188 310 PHE A O 1
ATOM 2393 N N . LEU A 1 311 ? -32.94723 -8.63018 -14.05898 1.000 29.96965 311 LEU A N 1
ATOM 2394 C CA . LEU A 1 311 ? -32.20669 -9.35208 -13.01939 1.000 27.75758 311 LEU A CA 1
ATOM 2395 C C . LEU A 1 311 ? -30.80318 -9.71054 -13.49215 1.000 27.95173 311 LEU A C 1
ATOM 2396 O O . LEU A 1 311 ? -29.82384 -9.51759 -12.76277 1.000 29.64790 311 LEU A O 1
ATOM 2401 N N . ALA A 1 312 ? -30.68139 -10.22033 -14.72267 1.000 27.01154 312 ALA A N 1
ATOM 2402 C CA . ALA A 1 312 ? -29.36157 -10.48950 -15.28558 1.000 26.35305 312 ALA A CA 1
ATOM 2403 C C . ALA A 1 312 ? -28.50599 -9.22666 -15.31110 1.000 28.15024 312 ALA A C 1
ATOM 2404 O O . ALA A 1 312 ? -27.29973 -9.27149 -15.03300 1.000 26.84097 312 ALA A O 1
ATOM 2406 N N . SER A 1 313 ? -29.10870 -8.08824 -15.66028 1.000 27.45525 313 SER A N 1
ATOM 2407 C CA . SER A 1 313 ? -28.36137 -6.83447 -15.64458 1.000 28.04238 313 SER A CA 1
ATOM 2408 C 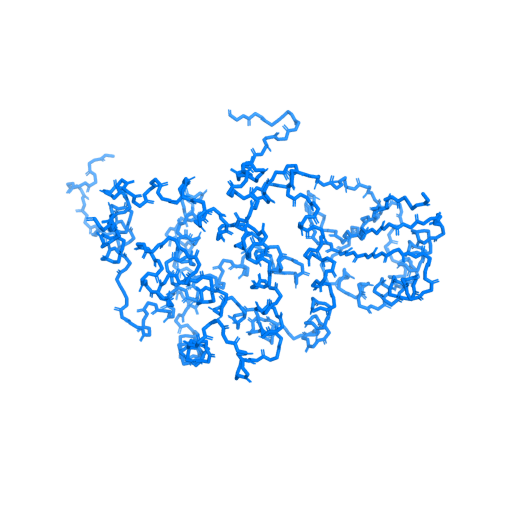C . SER A 1 313 ? -27.87328 -6.50149 -14.23573 1.000 26.20354 313 SER A C 1
ATOM 2409 O O . SER A 1 313 ? -26.75644 -6.00854 -14.05514 1.000 29.32559 313 SER A O 1
ATOM 2412 N N . ARG A 1 314 ? -28.71012 -6.73626 -13.22897 1.000 24.35082 314 ARG A N 1
ATOM 2413 C CA . ARG A 1 314 ? -28.30515 -6.44720 -11.85854 1.000 25.95968 314 ARG A CA 1
ATOM 2414 C C . ARG A 1 314 ? -27.17351 -7.36071 -11.41440 1.000 29.54432 314 ARG A C 1
ATOM 2415 O O . ARG A 1 314 ? -26.31796 -6.95029 -10.61606 1.000 26.66802 314 ARG A O 1
ATOM 2423 N N . LEU A 1 315 ? -27.13925 -8.59582 -11.92117 1.000 28.63353 315 LEU A N 1
ATOM 2424 C CA . LEU A 1 315 ? -26.03098 -9.47863 -11.57116 1.000 27.68378 315 LEU A CA 1
ATOM 2425 C C . LEU A 1 315 ? -24.74143 -9.00735 -12.22437 1.000 27.94139 315 LEU A C 1
ATOM 2426 O O . LEU A 1 315 ? -23.67867 -9.01703 -11.58506 1.000 24.52240 315 LEU A O 1
ATOM 2431 N N . ALA A 1 316 ? -24.81311 -8.56318 -13.49034 1.000 26.17969 316 ALA A N 1
ATOM 2432 C CA . ALA A 1 316 ? -23.63999 -7.96948 -14.12703 1.000 25.00482 316 ALA A CA 1
ATOM 2433 C C . ALA A 1 316 ? -23.21199 -6.70561 -13.39559 1.000 24.48356 316 ALA A C 1
ATOM 2434 O O . ALA A 1 316 ? -22.01573 -6.43410 -13.25143 1.000 25.53659 316 ALA A O 1
ATOM 2436 N N . GLN A 1 317 ? -24.18221 -5.93135 -12.91379 1.000 24.28912 317 GLN A N 1
ATOM 2437 C CA . GLN A 1 317 ? -23.89249 -4.79524 -12.04725 1.000 29.67167 317 GLN A CA 1
ATOM 2438 C C . GLN A 1 317 ? -23.08462 -5.20526 -10.82270 1.000 26.40621 317 GLN A C 1
ATOM 2439 O O . GLN A 1 317 ? -22.13842 -4.51182 -10.43339 1.000 26.45034 317 GLN A O 1
ATOM 2445 N N . ALA A 1 318 ? -23.46197 -6.31301 -10.17571 1.000 26.63674 318 ALA A N 1
ATOM 2446 C CA . ALA A 1 318 ? -22.73257 -6.74653 -8.98387 1.000 23.46563 318 ALA A CA 1
ATOM 2447 C C . ALA A 1 318 ? -21.31325 -7.17865 -9.33316 1.000 28.54414 318 ALA A C 1
ATOM 2448 O O . ALA A 1 318 ? -20.37364 -6.93475 -8.56092 1.000 27.97778 318 ALA A O 1
ATOM 2450 N N . TYR A 1 319 ? -21.13950 -7.83485 -10.48651 1.000 24.56841 319 TYR A N 1
ATOM 2451 C CA . TYR A 1 319 ? -19.79722 -8.17288 -10.94733 1.000 21.51830 319 TYR A CA 1
ATOM 2452 C C . TYR A 1 319 ? -18.96111 -6.91745 -11.13669 1.000 25.04312 319 TYR A C 1
ATOM 2453 O O . TYR A 1 319 ? -17.76243 -6.91211 -10.84353 1.000 21.90638 319 TYR A O 1
ATOM 2462 N N . THR A 1 320 ? -19.57156 -5.85633 -11.67725 1.000 24.62479 320 THR A N 1
ATOM 2463 C CA . THR A 1 320 ? -18.85775 -4.59593 -11.88868 1.000 24.07824 320 THR A CA 1
ATOM 2464 C C . THR A 1 320 ? -18.45451 -3.95573 -10.56513 1.000 23.72669 320 THR A C 1
ATOM 2465 O O . THR A 1 320 ? -17.35362 -3.39875 -10.44271 1.000 22.74977 320 THR A O 1
ATOM 2469 N N . ASN A 1 321 ? -19.35940 -3.98128 -9.58045 1.000 23.54080 321 ASN A N 1
ATOM 2470 C CA . ASN A 1 321 ? -19.05512 -3.47723 -8.24511 1.000 25.33883 321 ASN A CA 1
ATOM 2471 C C . ASN A 1 321 ? -17.94719 -4.28184 -7.58109 1.000 27.71079 321 ASN A C 1
ATOM 2472 O O . ASN A 1 321 ? -17.04525 -3.71412 -6.93994 1.000 24.13791 321 ASN A O 1
ATOM 2477 N N . TRP A 1 322 ? -18.00609 -5.61209 -7.70026 1.000 21.97724 322 TRP A N 1
ATOM 2478 C CA . TRP A 1 322 ? -16.91694 -6.42343 -7.17675 1.000 22.82519 322 TRP A CA 1
ATOM 2479 C C . TRP A 1 322 ? -15.59103 -6.06461 -7.84653 1.000 22.45000 322 TRP A C 1
ATOM 2480 O O . TRP A 1 322 ? -14.54049 -6.06145 -7.19271 1.000 26.23106 322 TRP A O 1
ATOM 2491 N N . HIS A 1 323 ? -15.61159 -5.73991 -9.14733 1.000 21.72018 323 HIS A N 1
ATOM 2492 C CA . HIS A 1 323 ? -14.34974 -5.41544 -9.81663 1.000 23.38365 323 HIS A CA 1
ATOM 2493 C C . HIS A 1 323 ? -13.75173 -4.11985 -9.26457 1.000 24.45120 323 HIS A C 1
ATOM 2494 O O . HIS A 1 323 ? -12.54743 -4.04875 -9.01065 1.000 25.36396 323 HIS A O 1
ATOM 2501 N N . LEU A 1 324 ? -14.58313 -3.09998 -9.02813 1.000 25.50239 324 LEU A N 1
ATOM 2502 C CA . LEU A 1 324 ? -14.10880 -1.89416 -8.34444 1.000 23.05421 324 LEU A CA 1
ATOM 2503 C C . LEU A 1 324 ? -13.42246 -2.22995 -7.02759 1.000 25.93585 324 LEU A C 1
ATOM 2504 O O . LEU A 1 324 ? -12.37960 -1.66192 -6.68596 1.000 23.99021 324 LEU A O 1
ATOM 2509 N N . TYR A 1 325 ? -14.01108 -3.15247 -6.27376 1.000 26.14017 325 TYR A N 1
ATOM 2510 C CA . TYR A 1 325 ? -13.50114 -3.52696 -4.96327 1.000 24.40892 325 TYR A CA 1
ATOM 2511 C C . TYR A 1 325 ? -12.19412 -4.30435 -5.08273 1.000 26.11189 325 TYR A C 1
ATOM 2512 O O . TYR A 1 325 ? -11.25480 -4.09744 -4.29108 1.000 24.82682 325 TYR A O 1
ATOM 2521 N N . ARG A 1 326 ? -12.10528 -5.19542 -6.07553 1.000 23.90661 326 ARG A N 1
ATOM 2522 C CA . ARG A 1 326 ? -10.84402 -5.88870 -6.32255 1.000 24.27445 326 ARG A CA 1
ATOM 2523 C C . ARG A 1 326 ? -9.73582 -4.91855 -6.70547 1.000 26.70199 326 ARG A C 1
ATOM 2524 O O . ARG A 1 326 ? -8.55311 -5.18306 -6.43622 1.000 26.40953 326 ARG A O 1
ATOM 2532 N N . LEU A 1 327 ? -10.08944 -3.80104 -7.33350 1.000 23.13910 327 LEU A N 1
ATOM 2533 C CA . LEU A 1 327 ? -9.11869 -2.76086 -7.64860 1.000 26.04186 327 LEU A CA 1
ATOM 2534 C C . LEU A 1 327 ? -8.83083 -1.84945 -6.46509 1.000 30.41541 327 LEU A C 1
ATOM 2535 O O . LEU A 1 327 ? -8.01597 -0.93270 -6.60622 1.000 29.20436 327 LEU A O 1
ATOM 2540 N N . GLY A 1 328 ? -9.46652 -2.07408 -5.31602 1.000 27.48506 328 GLY A N 1
ATOM 2541 C CA . GLY A 1 328 ? -9.16941 -1.31053 -4.11639 1.000 29.10381 328 GLY A CA 1
ATOM 2542 C C . GLY A 1 328 ? -9.99299 -0.06048 -3.90242 1.000 27.67243 328 GLY A C 1
ATOM 2543 O O . GLY A 1 328 ? -9.66827 0.72605 -3.00728 1.000 30.90916 328 GLY A O 1
ATOM 2544 N N . PHE A 1 329 ? -11.05264 0.15164 -4.67775 1.000 27.49011 329 PHE A N 1
ATOM 2545 C CA . PHE A 1 329 ? -11.87999 1.33425 -4.49052 1.000 28.86658 329 PHE A CA 1
ATOM 2546 C C . PHE A 1 329 ? -12.85772 1.09048 -3.35358 1.000 31.52366 329 PHE A C 1
ATOM 2547 O O . PHE A 1 329 ? -13.70409 0.19170 -3.43667 1.000 30.21859 329 PHE A O 1
ATOM 2555 N N . LEU A 1 330 ? -12.73109 1.88296 -2.29186 1.000 32.66985 330 LEU A N 1
ATOM 2556 C CA . LEU A 1 330 ? -13.61178 1.77533 -1.14263 1.000 34.46264 330 LEU A CA 1
ATOM 2557 C C . LEU A 1 330 ? -14.90510 2.54915 -1.40806 1.000 39.38878 330 LEU A C 1
ATOM 2558 O O . LEU A 1 330 ? -15.09668 3.14583 -2.47528 1.000 35.20664 330 LEU A O 1
ATOM 2563 N N . LEU A 1 331 ? -15.80025 2.55585 -0.41307 1.000 38.13779 331 LEU A N 1
ATOM 2564 C CA . LEU A 1 331 ? -17.16239 3.04301 -0.64162 1.000 36.63823 331 LEU A CA 1
ATOM 2565 C C . LEU A 1 331 ? -17.15990 4.49532 -1.10833 1.000 35.64663 331 LEU A C 1
ATOM 2566 O O . LEU A 1 331 ? -17.83229 4.84628 -2.08591 1.000 35.82565 331 LEU A O 1
ATOM 2571 N N . ALA A 1 332 ? -16.37400 5.34649 -0.44358 1.000 37.05253 332 ALA A N 1
ATOM 2572 C CA . ALA A 1 332 ? -16.33641 6.76679 -0.78727 1.000 39.37372 332 ALA A CA 1
ATOM 2573 C C . ALA A 1 332 ? -15.96245 6.98072 -2.25176 1.000 38.00011 332 ALA A C 1
ATOM 2574 O O . ALA A 1 332 ? -16.62486 7.74339 -2.96807 1.000 36.18571 332 ALA A O 1
ATOM 2576 N N . ASP A 1 333 ? -14.90382 6.31457 -2.72021 1.000 35.18915 333 ASP A N 1
ATOM 2577 C CA . ASP A 1 333 ? -14.50902 6.46269 -4.12018 1.000 33.79101 333 ASP A CA 1
ATOM 2578 C C . ASP A 1 333 ? -15.56569 5.90318 -5.06359 1.000 32.82302 333 ASP A C 1
ATOM 2579 O O . ASP A 1 333 ? -15.86499 6.51345 -6.09793 1.000 30.46006 333 ASP A O 1
ATOM 2584 N N . ARG A 1 334 ? -16.12400 4.73210 -4.74612 1.000 28.45182 334 ARG A N 1
ATOM 2585 C CA . ARG A 1 334 ? -17.12552 4.14108 -5.63266 1.000 31.31541 334 ARG A CA 1
ATOM 2586 C C . ARG A 1 334 ? -18.31518 5.07361 -5.82572 1.000 36.67182 334 ARG A C 1
ATOM 2587 O O . ARG A 1 334 ? -18.77701 5.27661 -6.95765 1.000 32.78118 334 ARG A O 1
ATOM 2595 N N . TYR A 1 335 ? -18.82842 5.65569 -4.73692 1.000 31.82559 335 TYR A N 1
ATOM 2596 C CA . TYR A 1 335 ? -20.01743 6.49005 -4.87905 1.000 33.36750 335 TYR A CA 1
ATOM 2597 C C . TYR A 1 335 ? -19.69049 7.84594 -5.48203 1.000 31.51044 335 TYR A C 1
ATOM 2598 O O . TYR A 1 335 ? -20.53710 8.42490 -6.17417 1.000 30.81520 335 TYR A O 1
ATOM 2607 N N . THR A 1 336 ? -18.47449 8.35535 -5.26613 1.000 30.55191 336 THR A N 1
ATOM 2608 C CA . THR A 1 336 ? -18.05343 9.53618 -6.01686 1.000 30.38630 336 THR A CA 1
ATOM 2609 C C . THR A 1 336 ? -18.08553 9.25916 -7.51733 1.000 36.46560 336 THR A C 1
ATOM 2610 O O . THR A 1 336 ? -18.59840 10.06736 -8.30144 1.000 32.68159 336 THR A O 1
ATOM 2614 N N . LEU A 1 337 ? -17.53388 8.11847 -7.93872 1.000 30.72072 337 LEU A N 1
ATOM 2615 C CA . LEU A 1 337 ? -17.56730 7.78354 -9.35669 1.000 27.69933 337 LEU A CA 1
ATOM 2616 C C . LEU A 1 337 ? -19.00073 7.71777 -9.86572 1.000 30.71867 337 LEU A C 1
ATOM 2617 O O . LEU A 1 337 ? -19.31199 8.27369 -10.92462 1.000 29.74436 337 LEU A O 1
ATOM 2622 N N . PHE A 1 338 ? -19.90224 7.07579 -9.11371 1.000 28.97357 338 PHE A N 1
ATOM 2623 C CA . PHE A 1 338 ? -21.27518 6.96386 -9.60370 1.000 27.51852 338 PHE A CA 1
ATOM 2624 C C . PHE A 1 338 ? -21.90319 8.34307 -9.74417 1.000 28.13513 338 PHE A C 1
ATOM 2625 O O . PHE A 1 338 ? -22.58996 8.62447 -10.73272 1.000 31.02784 338 PHE A O 1
ATOM 2633 N N . TYR A 1 339 ? -21.66259 9.21826 -8.76467 1.000 27.89947 339 TYR A N 1
ATOM 2634 C CA . TYR A 1 339 ? -22.24423 10.55496 -8.78494 1.000 30.66411 339 TYR A CA 1
ATOM 2635 C C . TYR A 1 339 ? -21.69904 11.37391 -9.94970 1.000 30.33448 339 TYR A C 1
ATOM 2636 O O . TYR A 1 339 ? -22.45739 12.03217 -10.66903 1.000 30.85211 339 TYR A O 1
ATOM 2645 N N . LEU A 1 340 ? -20.37690 11.36526 -10.12659 1.000 29.57889 340 LEU A N 1
ATOM 2646 C CA . LEU A 1 340 ? -19.75146 12.11978 -11.20751 1.000 30.70807 340 LEU A CA 1
ATOM 2647 C C . LEU A 1 340 ? -20.25062 11.66259 -12.56982 1.000 31.37632 340 LEU A C 1
ATOM 2648 O O . LEU A 1 340 ? -20.48925 12.48683 -13.45873 1.000 29.10631 340 LEU A O 1
ATOM 2653 N N . ILE A 1 341 ? -20.39290 10.34935 -12.75939 1.000 26.42931 341 ILE A N 1
ATOM 2654 C CA . ILE A 1 341 ? -20.88982 9.83219 -14.03003 1.000 27.75386 341 ILE A CA 1
ATOM 2655 C C . ILE A 1 341 ? -22.32301 10.28795 -14.27393 1.000 30.08946 341 ILE A C 1
ATOM 2656 O O . ILE A 1 341 ? -22.68016 10.71037 -15.38233 1.000 28.56540 341 ILE A O 1
ATOM 2661 N N . ALA A 1 342 ? -23.17950 10.15879 -13.25800 1.000 28.96729 342 ALA A N 1
ATOM 2662 C CA . ALA A 1 342 ? -24.57914 10.53426 -13.42463 1.000 27.89403 342 ALA A CA 1
ATOM 2663 C C . ALA A 1 342 ? -24.71229 12.01770 -13.76518 1.000 30.10664 342 ALA A C 1
ATOM 2664 O O . ALA A 1 342 ? -25.43524 12.39015 -14.69679 1.000 32.76374 342 ALA A O 1
ATOM 2666 N N . ARG A 1 343 ? -24.00518 12.88079 -13.02572 1.000 26.83861 343 ARG A N 1
ATOM 2667 C CA . ARG A 1 343 ? -24.09354 14.31661 -13.28141 1.000 31.39614 343 ARG A CA 1
ATOM 2668 C C . ARG A 1 343 ? -23.56240 14.65812 -14.66618 1.000 31.54938 343 ARG A C 1
ATOM 2669 O O . ARG A 1 343 ? -24.13463 15.49774 -15.36840 1.000 33.64350 343 ARG A O 1
ATOM 2677 N N . ALA A 1 344 ? -22.46008 14.02769 -15.07477 1.000 32.00967 344 ALA A N 1
ATOM 2678 C CA . ALA A 1 344 ? -21.91403 14.31580 -16.39791 1.000 32.95011 344 ALA A CA 1
ATOM 2679 C C . ALA A 1 344 ? -22.86653 13.86726 -17.50394 1.000 32.72823 344 ALA A C 1
ATOM 2680 O O . ALA A 1 344 ? -23.05635 14.58815 -18.49280 1.000 32.20434 344 ALA A O 1
ATOM 2682 N N . PHE A 1 345 ? -23.46894 12.67927 -17.37084 1.000 30.59032 345 PHE A N 1
ATOM 2683 C CA . PHE A 1 345 ? -24.52318 12.27896 -18.31624 1.000 29.93774 345 PHE A CA 1
ATOM 2684 C C . PHE A 1 345 ? -25.63304 13.31985 -18.34932 1.000 28.46020 345 PHE A C 1
ATOM 2685 O O . PHE A 1 345 ? -26.08639 13.74360 -19.41759 1.000 31.27693 345 PHE A O 1
ATOM 2693 N N . GLU A 1 346 ? -26.10132 13.72340 -17.16264 1.000 28.86483 346 GLU A N 1
ATOM 2694 C CA . GLU A 1 346 ? -27.24196 14.62403 -17.05280 1.000 28.16015 346 GLU A CA 1
ATOM 2695 C C . GLU A 1 346 ? -26.99341 15.93661 -17.77543 1.000 34.39431 346 GLU A C 1
ATOM 2696 O O . GLU A 1 346 ? -27.85635 16.42073 -18.51606 1.000 37.41208 346 GLU A O 1
ATOM 2702 N N . GLU A 1 347 ? -25.83217 16.54792 -17.54131 1.000 32.44299 347 GLU A N 1
ATOM 2703 C CA . GLU A 1 347 ? -25.53789 17.83291 -18.16793 1.000 36.79858 347 GLU A CA 1
ATOM 2704 C C . GLU A 1 347 ? -25.14155 17.67885 -19.62857 1.000 36.09014 347 GLU A C 1
ATOM 2705 O O . GLU A 1 347 ? -25.50461 18.51251 -20.46376 1.000 34.52217 347 GLU A O 1
ATOM 2711 N N . GLU A 1 348 ? -24.38171 16.63774 -19.96042 1.000 33.89543 348 GLU A N 1
ATOM 2712 C CA . GLU A 1 348 ? -23.88277 16.53610 -21.32408 1.000 32.37273 348 GLU A CA 1
ATOM 2713 C C . GLU A 1 348 ? -25.01056 16.28680 -22.31638 1.000 34.71483 348 GLU A C 1
ATOM 2714 O O . GLU A 1 348 ? -24.96361 16.80117 -23.44125 1.000 35.67668 348 GLU A O 1
ATOM 2720 N N . TYR A 1 349 ? -26.04241 15.54002 -21.91701 1.000 31.24480 349 TYR A N 1
ATOM 2721 C CA . TYR A 1 349 ? -27.14613 15.20452 -22.80936 1.000 32.47333 349 TYR A CA 1
ATOM 2722 C C . TYR A 1 349 ? -28.46470 15.83676 -22.39798 1.000 33.19698 349 TYR A C 1
ATOM 2723 O O . TYR A 1 349 ? -29.50562 15.50068 -22.98422 1.000 38.50576 349 TYR A O 1
ATOM 2732 N N . ASP A 1 350 ? -28.45765 16.72548 -21.40152 1.000 31.02607 350 ASP A N 1
ATOM 2733 C CA . ASP A 1 350 ? -29.66140 17.45979 -21.00691 1.000 34.48451 350 ASP A CA 1
ATOM 2734 C C . ASP A 1 350 ? -30.78598 16.49610 -20.61617 1.000 35.95736 350 ASP A C 1
ATOM 2735 O O . ASP A 1 350 ? -31.91477 16.57851 -21.11025 1.000 41.87850 350 ASP A O 1
ATOM 2740 N N . LEU A 1 351 ? -30.46249 15.55869 -19.73230 1.000 31.69110 351 LEU A N 1
ATOM 2741 C CA . LEU A 1 351 ? -31.38810 14.49351 -19.36902 1.000 31.92019 351 LEU A CA 1
ATOM 2742 C C . LEU A 1 351 ? -32.28112 14.88684 -18.19422 1.000 37.61592 351 LEU A C 1
ATOM 2743 O O . LEU A 1 351 ? -31.90232 15.68526 -17.33279 1.000 38.38292 351 LEU A O 1
ATOM 2748 N N . ASP A 1 352 ? -33.47303 14.28865 -18.16857 1.000 39.42840 352 ASP A N 1
ATOM 2749 C CA . ASP A 1 352 ? -34.50937 14.51692 -17.16107 1.000 40.99664 352 ASP A CA 1
ATOM 2750 C C . ASP A 1 352 ? -34.90872 13.13477 -16.65288 1.000 40.55755 352 ASP A C 1
ATOM 2751 O O . ASP A 1 352 ? -35.69675 12.43503 -17.29928 1.000 35.05301 352 ASP A O 1
ATOM 2756 N N . ALA A 1 353 ? -34.35962 12.72904 -15.50573 1.000 37.06886 353 ALA A N 1
ATOM 2757 C CA . ALA A 1 353 ? -34.56466 11.35712 -15.05351 1.000 33.68272 353 ALA A CA 1
ATOM 2758 C C . ALA A 1 353 ? -36.04152 11.08500 -14.79311 1.000 35.17993 353 ALA A C 1
ATOM 2759 O O . ALA A 1 353 ? -36.57934 10.04839 -15.20698 1.000 37.11597 353 ALA A O 1
ATOM 2761 N N . ALA A 1 354 ? -36.71993 12.02242 -14.12743 1.000 36.23286 354 ALA A N 1
ATOM 2762 C CA . ALA A 1 354 ? -38.14779 11.87096 -13.87371 1.000 41.22349 354 ALA A CA 1
ATOM 2763 C C . ALA A 1 354 ? -38.91528 11.64298 -15.17163 1.000 44.26386 354 ALA A C 1
ATOM 2764 O O . ALA A 1 354 ? -39.77947 10.76162 -15.24849 1.000 37.26997 354 ALA A O 1
ATOM 2766 N N . ALA A 1 355 ? -38.59822 12.42065 -16.21211 1.000 42.24988 355 ALA A N 1
ATOM 2767 C CA . ALA A 1 355 ? -39.29641 12.25870 -17.48343 1.000 45.72890 355 ALA A CA 1
ATOM 2768 C C . ALA A 1 355 ? -38.99439 10.89994 -18.10626 1.000 40.35486 355 ALA A C 1
ATOM 2769 O O . ALA A 1 355 ? -39.90039 10.22538 -18.60965 1.000 40.20418 355 ALA A O 1
ATOM 2771 N N . LEU A 1 356 ? -37.72763 10.47979 -18.07984 1.000 36.88720 356 LEU A N 1
ATOM 2772 C CA . LEU A 1 356 ? -37.37514 9.16556 -18.60959 1.000 39.02887 356 LEU A CA 1
ATOM 2773 C C . LEU A 1 356 ? -38.08907 8.05688 -17.84472 1.000 40.38002 356 LEU A C 1
ATOM 2774 O O . LEU A 1 356 ? -38.64779 7.13186 -18.44656 1.000 40.35672 356 LEU A O 1
ATOM 2779 N N . ILE A 1 357 ? -38.07810 8.13469 -16.51155 1.000 36.37092 357 ILE A N 1
ATOM 2780 C CA . ILE A 1 357 ? -38.76994 7.13007 -15.70552 1.000 36.52666 357 ILE A CA 1
ATOM 2781 C C . ILE A 1 357 ? -40.25043 7.09072 -16.06100 1.000 37.91652 357 ILE A C 1
ATOM 2782 O O . ILE A 1 357 ? -40.83066 6.01172 -16.24039 1.000 41.50150 357 ILE A O 1
ATOM 2787 N N . ARG A 1 358 ? -40.87869 8.26556 -16.19720 1.000 32.00475 358 ARG A N 1
ATOM 2788 C CA . ARG A 1 358 ? -42.30103 8.31701 -16.51918 1.000 41.15280 358 ARG A CA 1
ATOM 2789 C C . ARG A 1 358 ? -42.61119 7.64275 -17.85364 1.000 44.26228 358 ARG A C 1
ATOM 2790 O O . ARG A 1 358 ? -43.73721 7.18129 -18.06766 1.000 43.41488 358 ARG A O 1
ATOM 2798 N N . SER A 1 359 ? -41.64467 7.58008 -18.76353 1.000 44.14462 359 SER A N 1
ATOM 2799 C CA . SER A 1 359 ? -41.91385 7.05001 -20.09336 1.000 45.92295 359 SER A CA 1
ATOM 2800 C C . SER A 1 359 ? -41.76141 5.53422 -20.18500 1.000 43.32568 359 SER A C 1
ATOM 2801 O O . SER A 1 359 ? -42.09795 4.96210 -21.22539 1.000 48.18718 359 SER A O 1
ATOM 2804 N N . VAL A 1 360 ? -41.28647 4.86765 -19.13455 1.000 40.65132 360 VAL A N 1
ATOM 2805 C CA . VAL A 1 360 ? -41.15038 3.41079 -19.15937 1.000 41.97236 360 VAL A CA 1
ATOM 2806 C C . VAL A 1 360 ? -42.54024 2.78988 -19.04076 1.000 50.25806 360 VAL A C 1
ATOM 2807 O O . VAL A 1 360 ? -43.20067 2.90986 -18.00465 1.000 49.30210 360 VAL A O 1
ATOM 2811 N N . ARG A 1 361 ? -42.98858 2.12624 -20.09736 1.000 48.82514 361 ARG A N 1
ATOM 2812 C CA . ARG A 1 361 ? -44.33281 1.57369 -20.17609 1.000 54.69224 361 ARG A CA 1
ATOM 2813 C C . ARG A 1 361 ? -44.26273 0.20904 -20.83276 1.000 56.89261 361 ARG A C 1
ATOM 2814 O O . ARG A 1 361 ? -43.28202 -0.10792 -21.52059 1.000 53.52755 361 ARG A O 1
ATOM 2822 N N . PRO A 1 362 ? -45.27991 -0.63426 -20.64781 1.000 61.32052 362 PRO A N 1
ATOM 2823 C CA . PRO A 1 362 ? -45.28189 -1.93109 -21.32852 1.000 68.87776 362 PRO A CA 1
ATOM 2824 C C . PRO A 1 362 ? -45.46912 -1.73588 -22.82161 1.000 77.64397 362 PRO A C 1
ATOM 2825 O O . PRO A 1 362 ? -46.27835 -0.91219 -23.25567 1.000 79.67820 362 PRO A O 1
ATOM 2829 N N . GLU A 1 363 ? -44.71633 -2.49939 -23.60976 1.000 86.15341 363 GLU A N 1
ATOM 2830 C CA . GLU A 1 363 ? -44.83470 -2.40066 -25.05770 1.000 98.99066 363 GLU A CA 1
ATOM 2831 C C . GLU A 1 363 ? -45.78562 -3.46214 -25.60884 1.000 100.54982 363 GLU A C 1
ATOM 2832 O O . GLU A 1 363 ? -46.12088 -4.44077 -24.93597 1.000 104.73386 363 GLU A O 1
ATOM 2838 N N . ALA A 1 364 ? -46.23093 -3.23829 -26.84768 1.000 97.63587 364 ALA A N 1
ATOM 2839 C CA . ALA A 1 364 ? -47.29476 -4.02881 -27.48065 1.000 94.35281 364 ALA A CA 1
ATOM 2840 C C . ALA A 1 364 ? -48.60030 -3.92797 -26.69247 1.000 91.72528 364 ALA A C 1
ATOM 2841 O O . ALA A 1 364 ? -49.46020 -3.09988 -26.99578 1.000 89.73966 364 ALA A O 1
#

Solvent-accessible surface area: 17982 Å² total; per-residue (Å²): 168,47,107,98,26,20,3,1,0,6,6,83,52,78,41,0,18,51,0,0,5,67,16,0,0,63,5,0,59,92,2,52,143,135,40,41,2,87,48,13,9,0,0,4,20,70,113,80,61,98,22,6,0,5,0,17,4,22,0,150,22,78,57,0,35,151,70,0,69,70,116,0,61,85,86,26,20,145,115,50,89,41,74,54,4,33,77,114,32,97,13,37,101,59,28,47,115,9,1,9,101,48,1,40,44,34,1,33,83,2,3,38,82,1,4,81,10,0,6,73,3,0,111,64,2,99,84,67,149,72,82,31,44,47,20,0,10,13,5,1,0,0,4,10,8,0,15,0,69,65,18,1,69,4,6,21,99,20,27,66,62,7,0,1,14,38,16,19,55,36,1,12,33,64,5,120,137,40,241,82,47,134,26,42,59,48,151,27,28,113,126,0,81,160,51,55,121,138,21,69,78,88,0,113,59,0,13,122,50,1,69,123,23,112,25,126,11,98,103,8,42,148,41,3,85,63,2,0,37,82,0,46,103,23,11,89,38,0,32,118,0,4,78,97,28,100,6,128,17,70,51,49,82,124,206,111,88,136,138,161,71,111,158,196,117,52,140,159,122,140,73,120,25,36,18,25,63,141,6,48,68,114,18,109,75,16,77,36,8,46,108,134,35,120,103,31,22,5,18,42,1,0,72,17,2,7,68,32,5,0,49,0,3,22,8,69,78,75,30,32,36,19,7,12,14,16,0,3,48,0,0,53,56,36,35,136,21,80,4,12,38,25,4,142,29,1,140,93,110,159

Nearest PDB structures (foldseek):
  7cww-assembly1_A  TM=1.003E+00  e=6.187E-52  Streptomyces laurentii
  5w99-assembly1_A  TM=7.648E-01  e=5.074E-09  Planobispora rosea
  5ehk-assembly1_B  TM=5.632E-01  e=1.433E-04  Microbispora corallina
  1n5v-assembly1_B  TM=5.783E-01  e=3.084E+00  Streptomyces coelicolor A3(2)
  3f44-assembly1_A  TM=4.021E-01  e=1.038E+00  Lactobacillus acidophilus NCFM

Organism: Streptomyces laurentii (NCBI:txid39478)

Secondary structure (DSSP, 8-state):
--EEEEEEE---HHHHHHHIIIIIHHHHHHHHHTTSEEEEEEEEEEETTEEEEEEEEEES-THHHHHHHHHHHHHH-TTS-HHHHT------SS-TTTT-GGGHHHHHHHHHHHHHHHHHHHHHHTT-HHHHHHHHHHHHHHHHHHHGGGS-HHHHTTTTHHHHHHHHHHHHHHHTTSS-HHHHHHHHHHHHHHHHHHHHHHHHHHHHHTSSTTS--TTS-HHHHHHHHHHHHHHHHHHHHHHTT---------TT-----HHHH--S---HHHHHHHHHHH-HHHHHHHHH-HHHHHHHHHHHHHHHHHHHTT--HHHHHHHHHHHHHHHHHHHT--HHHHHHH-----

Radius of gyration: 21.84 Å; Cα contacts (8 Å, |Δi|>4): 401; chains: 1; bounding box: 58×63×47 Å

Sequence (350 aa):
TSEQKDLTVSVPWSVQEDLLLDVAAPLLDESVELGETDSWFYLRENHGGRPFLRLRFASRSPSVERRLKSRILAHVGPTIDAGDVFTYQPYNHEHDWLGGTAGLGLAENFWTETTPLALDTLRATRGNRALRLAVAFDFLVCTGVMLAPHLPPSIAKFGYKAGYLSYLATFEGYMLLIRDPEGTRAKHAQRYEKNRELLRPRLRTLVEQMSEPDGELTDVPELAREWLVRLRDYVPALQKGFDEGRFYLYATPRKAETAPDVEWLSDLPEPPVAGIHRAIADNTYYQGMMIREDRRFLASRLAQAYTNWHLYRLGFLLADRYTLFYLIARAFEEEYDLDAAALIRSVRPEA

B-factor: mean 42.41, std 20.23, range [20.56, 126.1]